Protein AF-A0AA97AFX4-F1 (afdb_monomer)

Solvent-accessible surface area (backbone atoms only — not comparable to full-atom values): 20273 Å² total; per-residue (Å²): 139,83,85,79,78,79,78,77,83,75,78,75,74,80,76,84,74,65,50,74,69,54,44,52,46,51,51,56,6,58,73,32,80,86,23,35,48,63,89,83,61,55,66,72,57,51,53,51,36,43,74,73,44,21,34,46,55,19,33,84,91,66,46,60,29,73,62,42,42,76,73,68,54,84,70,68,67,48,45,23,58,30,74,60,26,43,55,57,76,44,53,72,69,48,43,54,46,62,74,56,38,48,96,71,34,35,46,60,92,82,59,54,64,74,50,50,55,54,34,39,76,70,51,28,28,45,34,27,36,84,47,43,44,84,30,100,86,30,56,43,30,58,30,57,56,28,23,52,58,74,70,44,81,72,69,59,74,55,30,38,37,62,50,29,42,58,38,21,47,77,68,77,41,72,54,47,78,45,83,53,101,53,26,27,27,33,39,32,73,59,91,62,37,38,36,42,34,34,24,64,43,93,68,86,84,28,18,24,16,48,28,35,26,68,68,50,90,59,41,44,37,35,42,36,31,54,73,89,45,78,45,81,47,72,31,56,85,54,98,41,55,68,55,17,23,44,50,33,28,52,55,51,49,49,34,75,77,51,65,75,73,22,36,41,55,45,30,53,52,28,18,50,77,57,73,42,72,69,41,87,45,100,44,32,34,38,27,48,54,53,89,84,62,53,80,90,52,31,65,72,33,61,20,34,42,37,30,38,72,42,90,44,34,83,42,52,36,88,71,36,46,21,49,34,33,26,40,18,40,50,87,66,48,76,76,43,79,83,43,76,48,60,42,97,86,50,90,39,58,39,64,61,45,20,44,50,52,23,47,55,52,43,51,52,32,55,62,72,77,108

pLDDT: mean 92.01, std 10.35, range [37.09, 98.5]

Foldseek 3Di:
DDDDDPDPPDPDPDQDADDPLLLVQQLVLLPDPQSFGDPPPDPVSVVVCVVSPQKFKAAPVGHGVVVVVVVPDPHDITIGGDLSNLCSNDDPLLVVQLVQQDPLQFTDPPRDPVSQVSCVVSVQWFFAALQQDGDPPHTIGGAQSVCSSVVHDHDQQAQLLVLLQVLLVVLVFHWDWDADPQYIWIWGDDDQKIKTKWADADDDSRTYSGHGFSNGDAAIWMWMGRNQDIDIDGFDDDPTSNVSSNRVSVVVSVCVVPPADFLLNLLCVLLVVLVWDWADDPAWIKGALDPPPDNVCRLQAWIKTKHFPPRHRGHHQQVGAAIWIFTAGSVRHGPDTQDTGGDPPDGGRSNVRSNVVSVSSSVSSVVVVD

Secondary structure (DSSP, 8-state):
------------PPPPPPPHHHHHHHHHHHHSGGGBPPTT--HHHHHHHHHTTSEEEEETTS-BHHHHHHTT--S-EEEEE-HHHHHTT--HHHHHHHHT--TTSBPPTTS-HHHHHHHHHTTSEEEE-TTSSB-TTSEEEE-HHHHHHHTPPP---SBHHHHHHHHHGGGT--EEEEEETTEEEEEEEETTEEEEEE-B-SSTT-B-SSSBGGG--S--EEEEEETTEEEEEEPP--SSHHHHHHHHHHHHHHHHHSPPPPHHHHHHHHHHHTT--EEEETTEEEEESSTT--GGGTTSSSEEEEEESSS-SSS-TTT---EEEEEE-TT--EEEEEEE---SSSPP-HHHHHHHHHHHHHHHHHHH--

Mean predicted aligned error: 8.47 Å

Nearest PDB structures (foldseek):
  4nwy-assembly1_A  TM=6.007E-01  e=1.881E+00  Homo sapiens
  7cbb-assembly2_B  TM=1.750E-01  e=1.781E+00  Staphylococcus aureus
  5h4e-assembly1_A  TM=2.071E-01  e=8.685E+00  Clostridium beijerinckii NCIMB 8052
  3sbp-assembly2_D  TM=1.514E-01  e=5.609E+00  Stutzerimonas stutzeri

Sequence (370 aa):
MTTATAARRVTVKAGKEPTAYQRKKMLEALSAPHYRLPGDTNGRSLDVMRAERWIAAHTADGRPAGLAIAAGYQGFTHFRLTKRGRMALLTDAKRAALDAVDTRGSLASSVPWPTLTALVNDGFVQLLNDHGRPDPNGTAYITNLGRRLMSLPEVDETPAANILIAELAKWDVTAEIEDSEHGDQVVYRAGPVEAVFYRPFGKKWQHSATHPAWMHDSSWCLTVYVGADELQMWGPEGDGARTDSAATAVTFAEWLTKPAETAGTLLLAALAEAGVHAVRDLLSYAVALTPGTPNDEVMDGLNIKIADSAPDVDHAPDEHSGWHAWLCDSDGTPVEEFYDGTADGAPVDCATDSAAAARAIADRIAASAA

Radius of gyration: 31.71 Å; Cα contacts (8 Å, |Δi|>4): 654; chains: 1; bounding box: 96×43×87 Å

Structure (mmCIF, N/CA/C/O backbone):
data_AF-A0AA97AFX4-F1
#
_entry.id   AF-A0AA97AFX4-F1
#
loop_
_atom_site.group_PDB
_atom_site.id
_atom_site.type_symbol
_atom_site.label_atom_id
_atom_site.label_alt_id
_atom_site.label_comp_id
_atom_site.label_asym_id
_atom_site.label_entity_id
_atom_site.label_seq_id
_atom_site.pdbx_PDB_ins_code
_atom_site.Cartn_x
_atom_site.Cartn_y
_atom_site.Cartn_z
_atom_site.occupancy
_atom_site.B_iso_or_equiv
_atom_site.auth_seq_id
_atom_site.auth_comp_id
_atom_site.auth_asym_id
_atom_site.auth_atom_id
_atom_site.pdbx_PDB_model_num
ATOM 1 N N . MET A 1 1 ? 66.103 13.082 -8.633 1.00 40.22 1 MET A N 1
ATOM 2 C CA . MET A 1 1 ? 65.475 13.335 -9.947 1.00 40.22 1 MET A CA 1
ATOM 3 C C . MET A 1 1 ? 64.175 12.555 -9.985 1.00 40.22 1 MET A C 1
ATOM 5 O O . MET A 1 1 ? 64.216 11.341 -10.112 1.00 40.22 1 MET A O 1
ATOM 9 N N . THR A 1 2 ? 63.048 13.228 -9.763 1.00 37.09 2 THR A N 1
ATOM 10 C CA . THR A 1 2 ? 61.727 12.595 -9.652 1.00 37.09 2 THR A CA 1
ATOM 11 C C . THR A 1 2 ? 60.966 12.881 -10.937 1.00 37.09 2 THR A C 1
ATOM 13 O O . THR A 1 2 ? 60.599 14.023 -11.206 1.00 37.09 2 THR A O 1
ATOM 16 N N . THR A 1 3 ? 60.798 11.865 -11.775 1.00 43.22 3 THR A N 1
ATOM 17 C CA . THR A 1 3 ? 60.125 11.968 -13.071 1.00 43.22 3 THR A CA 1
ATOM 18 C C . THR A 1 3 ? 58.615 12.015 -12.840 1.00 43.22 3 THR A C 1
ATOM 20 O O . THR A 1 3 ? 57.976 10.993 -12.597 1.00 43.22 3 THR A O 1
ATOM 23 N N . ALA A 1 4 ? 58.035 13.216 -12.869 1.00 37.12 4 ALA A N 1
ATOM 24 C CA . ALA A 1 4 ? 56.590 13.399 -12.814 1.00 37.12 4 ALA A CA 1
ATOM 25 C C . ALA A 1 4 ? 55.955 12.835 -14.096 1.00 37.12 4 ALA A C 1
ATOM 27 O O . ALA A 1 4 ? 56.151 13.364 -15.190 1.00 37.12 4 ALA A O 1
ATOM 28 N N . THR A 1 5 ? 55.205 11.741 -13.965 1.00 43.38 5 THR A N 1
ATOM 29 C CA . THR A 1 5 ? 54.412 11.181 -15.065 1.00 43.38 5 THR A CA 1
ATOM 30 C C . THR A 1 5 ? 53.191 12.071 -15.263 1.00 43.38 5 THR A C 1
ATOM 32 O O . THR A 1 5 ? 52.266 12.061 -14.454 1.00 43.38 5 THR A O 1
ATOM 35 N N . ALA A 1 6 ? 53.202 12.878 -16.324 1.00 44.19 6 ALA A N 1
ATOM 36 C CA . ALA A 1 6 ? 52.063 13.701 -16.704 1.00 44.19 6 ALA A CA 1
ATOM 37 C C . ALA A 1 6 ? 50.868 12.794 -17.042 1.00 44.19 6 ALA A C 1
ATOM 39 O O . ALA A 1 6 ? 50.885 12.065 -18.036 1.00 44.19 6 ALA A O 1
ATOM 40 N N . ALA A 1 7 ? 49.829 12.827 -16.205 1.00 45.69 7 ALA A N 1
ATOM 41 C CA . ALA A 1 7 ? 48.587 12.115 -16.460 1.00 45.69 7 ALA A CA 1
ATOM 42 C C . ALA A 1 7 ? 47.966 12.641 -17.763 1.00 45.69 7 ALA A C 1
ATOM 44 O O . ALA A 1 7 ? 47.543 13.795 -17.861 1.00 45.69 7 ALA A O 1
ATOM 45 N N . ARG A 1 8 ? 47.935 11.787 -18.790 1.00 52.12 8 ARG A N 1
ATOM 46 C CA . ARG A 1 8 ? 47.314 12.086 -20.081 1.00 52.12 8 ARG A CA 1
ATOM 47 C C . ARG A 1 8 ? 45.821 12.309 -19.854 1.00 52.12 8 ARG A C 1
ATOM 49 O O . ARG A 1 8 ? 45.077 11.363 -19.613 1.00 52.12 8 ARG A O 1
ATOM 56 N N . ARG A 1 9 ? 45.388 13.568 -19.938 1.00 47.06 9 ARG A N 1
ATOM 57 C CA . ARG A 1 9 ? 43.978 13.963 -19.884 1.00 47.06 9 ARG A CA 1
ATOM 58 C C . ARG A 1 9 ? 43.266 13.337 -21.086 1.00 47.06 9 ARG A C 1
ATOM 60 O O . ARG A 1 9 ? 43.390 13.817 -22.210 1.00 47.06 9 ARG A O 1
ATOM 67 N N . VAL A 1 10 ? 42.588 12.211 -20.873 1.00 52.69 10 VAL A N 1
ATOM 68 C CA . VAL A 1 10 ? 41.735 11.595 -21.892 1.00 52.69 10 VAL A CA 1
ATOM 69 C C . VAL A 1 10 ? 40.468 12.432 -21.964 1.00 52.69 10 VAL A C 1
ATOM 71 O O . VAL A 1 10 ? 39.615 12.361 -21.083 1.00 52.69 10 VAL A O 1
ATOM 74 N N . THR A 1 11 ? 40.354 13.259 -22.998 1.00 46.09 11 THR A N 1
ATOM 75 C CA . THR A 1 11 ? 39.107 13.956 -23.304 1.00 46.09 11 THR A CA 1
ATOM 76 C C . THR A 1 11 ? 38.086 12.907 -23.735 1.00 46.09 11 THR A C 1
ATOM 78 O O . THR A 1 11 ? 38.125 12.411 -24.862 1.00 46.09 11 THR A O 1
ATOM 81 N N . VAL A 1 12 ? 37.208 12.502 -22.818 1.00 51.78 12 VAL A N 1
ATOM 82 C CA . VAL A 1 12 ? 36.101 11.598 -23.133 1.00 51.78 12 VAL A CA 1
ATOM 83 C C . VAL A 1 12 ? 35.193 12.333 -24.114 1.00 51.78 12 VAL A C 1
ATOM 85 O O . VAL A 1 12 ? 34.608 13.360 -23.779 1.00 51.78 12 VAL A O 1
ATOM 88 N N . LYS A 1 13 ? 35.115 11.839 -25.353 1.00 64.06 13 LYS A N 1
ATOM 89 C CA . LYS A 1 13 ? 34.187 12.361 -26.360 1.00 64.06 13 LYS A CA 1
ATOM 90 C C . LYS A 1 13 ? 32.775 12.298 -25.777 1.00 64.06 13 LYS A C 1
ATOM 92 O O . LYS A 1 13 ? 32.357 11.219 -25.354 1.00 64.06 13 LYS A O 1
ATOM 97 N N . ALA A 1 14 ? 32.073 13.432 -25.761 1.00 66.38 14 ALA A N 1
ATOM 98 C CA . ALA A 1 14 ? 30.672 13.482 -25.359 1.00 66.38 14 ALA A CA 1
ATOM 99 C C . ALA A 1 14 ? 29.902 12.394 -26.124 1.00 66.38 14 ALA A C 1
ATOM 101 O O . ALA A 1 14 ? 30.032 12.277 -27.349 1.00 66.38 14 ALA A O 1
ATOM 102 N N . GLY A 1 15 ? 29.198 11.531 -25.388 1.00 75.00 15 GLY A N 1
ATOM 103 C CA . GLY A 1 15 ? 28.389 10.480 -25.996 1.00 75.00 15 GLY A CA 1
ATOM 104 C C . GLY A 1 15 ? 27.348 11.108 -26.918 1.00 75.00 15 GLY A C 1
ATOM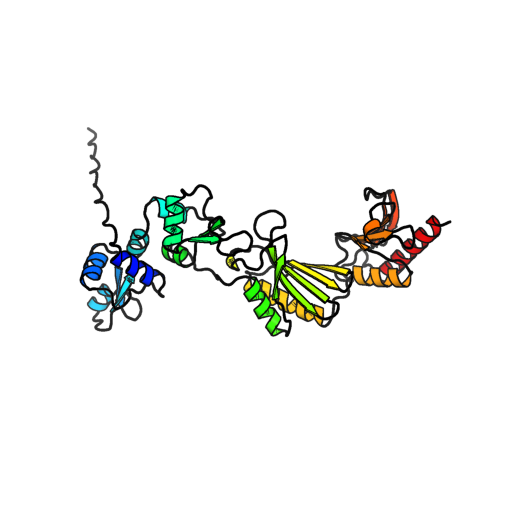 105 O O . GLY A 1 15 ? 26.846 12.189 -26.625 1.00 75.00 15 GLY A O 1
ATOM 106 N N . LYS A 1 16 ? 27.035 10.458 -28.042 1.00 89.00 16 LYS A N 1
ATOM 107 C CA . LYS A 1 16 ? 25.896 10.901 -28.853 1.00 89.00 16 LYS A CA 1
ATOM 108 C C . LYS A 1 16 ? 24.611 10.739 -28.049 1.00 89.00 16 LYS A C 1
ATOM 110 O O . LYS A 1 16 ? 24.496 9.803 -27.264 1.00 89.00 16 LYS A O 1
ATOM 115 N N . GLU A 1 17 ? 23.645 11.611 -28.279 1.00 92.94 17 GLU A N 1
ATOM 116 C CA . GLU A 1 17 ? 22.299 11.438 -27.742 1.00 92.94 17 GLU A CA 1
ATOM 117 C C . GLU A 1 17 ? 21.438 10.642 -28.735 1.00 92.94 17 GLU A C 1
ATOM 119 O O . GLU A 1 17 ? 21.603 10.799 -29.953 1.00 92.94 17 GLU A O 1
ATOM 124 N N . PRO A 1 18 ? 20.534 9.764 -28.262 1.00 96.69 18 PRO A N 1
ATOM 125 C CA . PRO A 1 18 ? 19.574 9.107 -29.136 1.00 96.69 18 PRO A CA 1
ATOM 126 C C . PRO A 1 18 ? 18.664 10.132 -29.821 1.00 96.69 18 PRO A C 1
ATOM 128 O O . PRO A 1 18 ? 18.096 11.009 -29.177 1.00 96.69 18 PRO A O 1
ATOM 131 N N . THR A 1 19 ? 18.460 9.981 -31.129 1.00 96.81 19 THR A N 1
ATOM 132 C CA . THR A 1 19 ? 17.412 10.725 -31.851 1.00 96.81 19 THR A CA 1
ATOM 133 C C . THR A 1 19 ? 16.023 10.384 -31.298 1.00 96.81 19 THR A C 1
ATOM 135 O O . THR A 1 19 ? 15.841 9.325 -30.698 1.00 96.81 19 THR A O 1
ATOM 138 N N . ALA A 1 20 ? 15.007 11.217 -31.557 1.00 96.38 20 ALA A N 1
ATOM 139 C CA . ALA A 1 20 ? 13.639 10.972 -31.080 1.00 96.38 20 ALA A CA 1
ATOM 140 C C . ALA A 1 20 ? 13.101 9.575 -31.462 1.00 96.38 20 ALA A C 1
ATOM 142 O O . ALA A 1 20 ? 12.522 8.878 -30.630 1.00 96.38 20 ALA A O 1
ATOM 143 N N . TYR A 1 21 ? 13.363 9.120 -32.694 1.00 97.50 21 TYR A N 1
ATOM 144 C CA . TYR A 1 21 ? 12.983 7.778 -33.144 1.00 97.50 21 TYR A CA 1
ATOM 145 C C . TYR A 1 21 ? 13.718 6.668 -32.372 1.00 97.50 21 TYR A C 1
ATOM 147 O O . TYR A 1 21 ? 13.094 5.709 -31.919 1.00 97.50 21 TYR A O 1
ATOM 155 N N . GLN A 1 22 ? 15.036 6.799 -32.184 1.00 98.12 22 GLN A N 1
ATOM 156 C CA . GLN A 1 22 ? 15.825 5.828 -31.415 1.00 98.12 22 GLN A CA 1
ATOM 157 C C . GLN A 1 22 ? 15.381 5.789 -29.953 1.00 98.12 22 GLN A C 1
ATOM 159 O O . GLN A 1 22 ? 15.191 4.703 -29.414 1.00 98.12 22 GLN A O 1
ATOM 164 N N . ARG A 1 23 ? 15.148 6.957 -29.339 1.00 97.81 23 ARG A N 1
ATOM 165 C CA . ARG A 1 23 ? 14.610 7.081 -27.980 1.00 97.81 23 ARG A CA 1
ATOM 166 C C . ARG A 1 23 ? 13.285 6.334 -27.851 1.00 97.81 23 ARG A C 1
ATOM 168 O O . ARG A 1 23 ? 13.165 5.496 -26.965 1.00 97.81 23 ARG A O 1
ATOM 175 N N . LYS A 1 24 ? 12.338 6.568 -28.767 1.00 97.62 24 LYS A N 1
ATOM 176 C CA . LYS A 1 24 ? 11.052 5.854 -28.804 1.00 97.62 24 LYS A CA 1
ATOM 177 C C . LYS A 1 24 ? 11.251 4.334 -28.834 1.00 97.62 24 LYS A C 1
ATOM 179 O O . LYS A 1 24 ? 10.701 3.632 -27.994 1.00 97.62 24 LYS A O 1
ATOM 184 N N . LYS A 1 25 ? 12.097 3.820 -29.734 1.00 98.31 25 LYS A N 1
ATOM 185 C CA . LYS A 1 25 ? 12.371 2.373 -29.837 1.00 98.31 25 LYS A CA 1
ATOM 186 C C . LYS A 1 25 ? 13.092 1.794 -28.618 1.00 98.31 25 LYS A C 1
ATOM 188 O O . LYS A 1 25 ? 12.881 0.635 -28.275 1.00 98.31 25 LYS A O 1
ATOM 193 N N . MET A 1 26 ? 13.919 2.586 -27.941 1.00 98.31 26 MET A N 1
ATOM 194 C CA . MET A 1 26 ? 14.567 2.192 -26.688 1.00 98.31 26 MET A CA 1
ATOM 195 C C . MET A 1 26 ? 13.580 2.146 -25.515 1.00 98.31 26 MET A C 1
ATOM 197 O O . MET A 1 26 ? 13.706 1.250 -24.686 1.00 98.31 26 MET A O 1
ATOM 201 N N . LEU A 1 27 ? 12.600 3.055 -25.460 1.00 97.88 27 LEU A N 1
ATOM 202 C CA . LEU A 1 27 ? 11.504 3.012 -24.485 1.00 97.88 27 LEU A CA 1
ATOM 203 C C . LEU A 1 27 ? 10.588 1.805 -24.734 1.00 97.88 27 LEU A C 1
ATOM 205 O O . LEU A 1 27 ? 10.328 1.050 -23.805 1.00 97.88 27 LEU A O 1
ATOM 209 N N . GLU A 1 28 ? 10.201 1.546 -25.991 1.00 97.62 28 GLU A N 1
ATOM 210 C CA . GLU A 1 28 ? 9.457 0.330 -26.373 1.00 97.62 28 GLU A CA 1
ATOM 211 C C . GLU A 1 28 ? 10.211 -0.941 -25.945 1.00 97.62 28 GLU A C 1
ATOM 213 O O . GLU A 1 28 ? 9.621 -1.862 -25.383 1.00 97.62 28 GLU A O 1
ATOM 218 N N . ALA A 1 29 ? 11.534 -0.974 -26.149 1.00 97.94 29 ALA A N 1
ATOM 219 C CA . ALA A 1 29 ? 12.364 -2.083 -25.696 1.00 97.94 29 ALA A CA 1
ATOM 220 C C . ALA A 1 29 ? 12.399 -2.204 -24.168 1.00 97.94 29 ALA A C 1
ATOM 222 O O . ALA A 1 29 ? 12.369 -3.316 -23.657 1.00 97.94 29 ALA A O 1
ATOM 223 N N . LEU A 1 30 ? 12.464 -1.089 -23.435 1.00 97.38 30 LEU A N 1
ATOM 224 C CA . LEU A 1 30 ? 12.498 -1.075 -21.970 1.00 97.38 30 LEU A CA 1
ATOM 225 C C . LEU A 1 30 ? 11.202 -1.627 -21.348 1.00 97.38 30 LEU A C 1
ATOM 227 O O . LEU A 1 30 ? 11.256 -2.329 -20.337 1.00 97.38 30 LEU A O 1
ATOM 231 N N . SER A 1 31 ? 10.057 -1.364 -21.979 1.00 96.56 31 SER A N 1
ATOM 232 C CA . SER A 1 31 ? 8.757 -1.912 -21.576 1.00 96.56 31 SER A CA 1
ATOM 233 C C . SER A 1 31 ? 8.590 -3.397 -21.924 1.00 96.56 31 SER A C 1
ATOM 235 O O . SER A 1 31 ? 7.760 -4.079 -21.322 1.00 96.56 31 SER A O 1
ATOM 237 N N . ALA A 1 32 ? 9.379 -3.928 -22.861 1.00 96.00 32 ALA A N 1
ATOM 238 C CA . ALA A 1 32 ? 9.297 -5.321 -23.285 1.00 96.00 32 ALA A CA 1
ATOM 239 C C . ALA A 1 32 ? 10.079 -6.275 -22.355 1.00 96.00 32 ALA A C 1
ATOM 241 O O . ALA A 1 32 ? 11.156 -5.923 -21.854 1.00 96.00 32 ALA A O 1
ATOM 242 N N . PRO A 1 33 ? 9.621 -7.534 -22.195 1.00 93.19 33 PRO A N 1
ATOM 243 C CA . PRO A 1 33 ? 10.392 -8.564 -21.508 1.00 93.19 33 PRO A CA 1
ATOM 244 C C . PRO A 1 33 ? 11.811 -8.694 -22.078 1.00 93.19 33 PRO A C 1
ATOM 246 O O . PRO A 1 33 ? 12.028 -8.694 -23.295 1.00 93.19 33 PRO A O 1
ATOM 249 N N . HIS A 1 34 ? 12.796 -8.815 -21.187 1.00 93.44 34 HIS A N 1
ATOM 250 C CA . HIS A 1 34 ? 14.220 -8.942 -21.527 1.00 93.44 34 HIS A CA 1
ATOM 251 C C . HIS A 1 34 ? 14.789 -7.809 -22.395 1.00 93.44 34 HIS A C 1
ATOM 253 O O . HIS A 1 34 ? 15.784 -8.014 -23.101 1.00 93.44 34 HIS A O 1
ATOM 259 N N . TYR A 1 35 ? 14.185 -6.623 -22.353 1.00 96.94 35 TYR A N 1
ATOM 260 C CA . TYR A 1 35 ? 14.664 -5.437 -23.055 1.00 96.94 35 TYR A CA 1
ATOM 261 C C . TYR A 1 35 ? 14.732 -5.583 -24.583 1.00 96.94 35 TYR A C 1
ATOM 263 O O . TYR A 1 35 ? 15.628 -5.020 -25.226 1.00 96.94 35 TYR A O 1
ATOM 271 N N . ARG A 1 36 ? 13.870 -6.419 -25.172 1.00 97.12 36 ARG A N 1
ATOM 272 C CA . ARG A 1 36 ? 13.928 -6.767 -26.597 1.00 97.12 36 ARG A CA 1
ATOM 273 C C . ARG A 1 36 ? 13.474 -5.595 -27.466 1.00 97.12 36 ARG A C 1
ATOM 275 O O . ARG A 1 36 ? 12.390 -5.063 -27.271 1.00 97.12 36 ARG A O 1
ATOM 282 N N . LEU A 1 37 ? 14.276 -5.245 -28.472 1.00 97.69 37 LEU A N 1
ATOM 283 C CA . LEU A 1 37 ? 13.882 -4.234 -29.450 1.00 97.69 37 LEU A CA 1
ATOM 284 C C . LEU A 1 37 ? 12.756 -4.741 -30.371 1.00 97.69 37 LEU A C 1
ATOM 286 O O . LEU A 1 37 ? 12.806 -5.896 -30.812 1.00 97.69 37 LEU A O 1
ATOM 290 N N . PRO A 1 38 ? 11.803 -3.866 -30.734 1.00 97.12 38 PRO A N 1
ATOM 291 C CA . PRO A 1 38 ? 10.802 -4.128 -31.762 1.00 97.12 38 PRO A CA 1
ATOM 292 C C . PRO A 1 38 ? 11.422 -4.520 -33.111 1.00 97.12 38 PRO A C 1
ATOM 294 O O . PRO A 1 38 ? 12.416 -3.930 -33.550 1.00 97.12 38 PRO A O 1
ATOM 297 N N . GLY A 1 39 ? 10.819 -5.504 -33.786 1.00 95.31 39 GLY A N 1
ATOM 298 C CA . GLY A 1 39 ? 11.309 -6.031 -35.067 1.00 95.31 39 GLY A CA 1
ATOM 299 C C . GLY A 1 39 ? 11.201 -5.053 -36.245 1.00 95.31 39 GLY A C 1
ATOM 300 O O . GLY A 1 39 ? 11.893 -5.228 -37.240 1.00 95.31 39 GLY A O 1
ATOM 301 N N . ASP A 1 40 ? 10.389 -4.003 -36.117 1.00 96.75 40 ASP A N 1
ATOM 302 C CA . ASP A 1 40 ? 10.201 -2.933 -37.105 1.00 96.75 40 ASP A CA 1
ATOM 303 C C . ASP A 1 40 ? 11.252 -1.807 -36.988 1.00 96.75 40 ASP A C 1
ATOM 305 O O . ASP A 1 40 ? 11.166 -0.783 -37.670 1.00 96.75 40 ASP A O 1
ATOM 309 N N . THR A 1 41 ? 12.264 -1.960 -36.125 1.00 97.50 41 THR A N 1
ATOM 310 C CA . THR A 1 41 ? 13.312 -0.945 -35.968 1.00 97.50 41 THR A CA 1
ATOM 311 C C . THR A 1 41 ? 14.157 -0.840 -37.241 1.00 97.50 41 THR A C 1
ATOM 313 O O . THR A 1 41 ? 14.859 -1.780 -37.604 1.00 97.50 41 THR A O 1
ATOM 316 N N . ASN A 1 42 ? 14.142 0.325 -37.905 1.00 96.88 42 ASN A N 1
ATOM 317 C CA . ASN A 1 42 ? 14.909 0.522 -39.138 1.00 96.88 42 ASN A CA 1
ATOM 318 C C . ASN A 1 42 ? 16.416 0.202 -38.986 1.00 96.88 42 ASN A C 1
ATOM 320 O O . ASN A 1 42 ? 17.050 0.528 -37.976 1.00 96.88 42 ASN A O 1
ATOM 324 N N . GLY A 1 43 ? 16.998 -0.405 -40.027 1.00 97.38 43 GLY A N 1
ATOM 325 C CA . GLY A 1 43 ? 18.385 -0.892 -40.013 1.00 97.38 43 GLY A CA 1
ATOM 326 C C . GLY A 1 43 ? 19.421 0.195 -39.717 1.00 97.38 43 GLY A C 1
ATOM 327 O O . GLY A 1 43 ? 20.332 -0.020 -38.925 1.00 97.38 43 GLY A O 1
ATOM 328 N N . ARG A 1 44 ? 19.226 1.412 -40.245 1.00 97.19 44 ARG A N 1
ATOM 329 C CA . ARG A 1 44 ? 20.138 2.543 -40.001 1.00 97.19 44 ARG A CA 1
ATOM 330 C C . ARG A 1 44 ? 20.209 2.929 -38.522 1.00 97.19 44 ARG A C 1
ATOM 332 O O . ARG A 1 44 ? 21.279 3.256 -38.016 1.00 97.19 44 ARG A O 1
ATOM 339 N N . SER A 1 45 ? 19.077 2.896 -37.822 1.00 97.94 45 SER A N 1
ATOM 340 C CA . SER A 1 45 ? 19.034 3.156 -36.383 1.00 97.94 45 SER A CA 1
ATOM 341 C C . SER A 1 45 ? 19.696 2.026 -35.612 1.00 97.94 45 SER A C 1
ATOM 343 O O . SER A 1 45 ? 20.468 2.322 -34.705 1.00 97.94 45 SER A O 1
ATOM 345 N N . LEU A 1 46 ? 19.468 0.765 -36.000 1.00 97.94 46 LEU A N 1
ATOM 346 C CA . LEU A 1 46 ? 20.139 -0.388 -35.391 1.00 97.94 46 LEU A CA 1
ATOM 347 C C . LEU A 1 46 ? 21.663 -0.284 -35.511 1.00 97.94 46 LEU A C 1
ATOM 349 O O . LEU A 1 46 ? 22.358 -0.486 -34.516 1.00 97.94 46 LEU A O 1
ATOM 353 N N . ASP A 1 47 ? 22.184 0.102 -36.677 1.00 97.25 47 ASP A N 1
ATOM 354 C CA . ASP A 1 47 ? 23.623 0.288 -36.887 1.00 97.25 47 ASP A CA 1
ATOM 355 C C . ASP A 1 47 ? 24.205 1.351 -35.948 1.00 97.25 47 ASP A C 1
ATOM 357 O O . ASP A 1 47 ? 25.222 1.111 -35.291 1.00 97.25 47 ASP A O 1
ATOM 361 N N . VAL A 1 48 ? 23.535 2.503 -35.821 1.00 97.12 48 VAL A N 1
ATOM 362 C CA . VAL A 1 48 ? 23.951 3.576 -34.902 1.00 97.12 48 VAL A CA 1
ATOM 363 C C . VAL A 1 48 ? 23.878 3.111 -33.447 1.00 97.12 48 VAL A C 1
ATOM 365 O O . VAL A 1 48 ? 24.846 3.256 -32.706 1.00 97.12 48 VAL A O 1
ATOM 368 N N . MET A 1 49 ? 22.763 2.509 -33.034 1.00 98.19 49 MET A N 1
ATOM 369 C CA . MET A 1 49 ? 22.564 2.039 -31.661 1.00 98.19 49 MET A CA 1
ATOM 370 C C . MET A 1 49 ? 23.575 0.947 -31.286 1.00 98.19 49 MET A C 1
ATOM 372 O O . MET A 1 49 ? 24.047 0.906 -30.149 1.00 98.19 49 MET A O 1
ATOM 376 N N . ARG A 1 50 ? 23.952 0.078 -32.233 1.00 97.62 50 ARG A N 1
ATOM 377 C CA . ARG A 1 50 ? 25.000 -0.934 -32.046 1.00 97.62 50 ARG A CA 1
ATOM 378 C C . ARG A 1 50 ? 26.380 -0.289 -31.944 1.00 97.62 50 ARG A C 1
ATOM 380 O O . ARG A 1 50 ? 27.146 -0.654 -31.054 1.00 97.62 50 ARG A O 1
ATOM 387 N N . ALA A 1 51 ? 26.692 0.677 -32.809 1.00 96.38 51 ALA A N 1
ATOM 388 C CA . ALA A 1 51 ? 27.964 1.402 -32.786 1.00 96.38 51 ALA A CA 1
ATOM 389 C C . ALA A 1 51 ? 28.175 2.157 -31.461 1.00 96.38 51 ALA A C 1
ATOM 391 O O . ALA A 1 51 ? 29.259 2.103 -30.884 1.00 96.38 51 ALA A O 1
ATOM 392 N N . GLU A 1 52 ? 27.120 2.777 -30.927 1.00 96.88 52 GLU A N 1
ATOM 393 C CA . GLU A 1 52 ? 27.136 3.459 -29.623 1.00 96.88 52 GLU A CA 1
ATOM 394 C C . GLU A 1 52 ? 27.012 2.490 -28.426 1.00 96.88 52 GLU A C 1
ATOM 396 O O . GLU A 1 52 ? 27.055 2.906 -27.261 1.00 96.88 52 GLU A O 1
ATOM 401 N N . ARG A 1 53 ? 26.906 1.180 -28.704 1.00 97.06 53 ARG A N 1
ATOM 402 C CA . ARG A 1 53 ? 26.737 0.083 -27.736 1.00 97.06 53 ARG A CA 1
ATOM 403 C C . ARG A 1 53 ? 25.489 0.221 -26.863 1.00 97.06 53 ARG A C 1
ATOM 405 O O . ARG A 1 53 ? 25.464 -0.270 -25.733 1.00 97.06 53 ARG A O 1
ATOM 412 N N . TRP A 1 54 ? 24.449 0.880 -27.363 1.00 98.19 54 TRP A N 1
ATOM 413 C CA . TRP A 1 54 ? 23.150 0.958 -26.694 1.00 98.19 54 TRP A CA 1
ATOM 414 C C . TRP A 1 54 ? 22.375 -0.350 -26.790 1.00 98.19 54 TRP A C 1
ATOM 416 O O . TRP A 1 54 ? 21.588 -0.657 -25.901 1.00 98.19 54 TRP A O 1
ATOM 426 N N . ILE A 1 55 ? 22.638 -1.146 -27.826 1.00 98.44 55 ILE A N 1
ATOM 427 C CA . ILE A 1 55 ? 22.042 -2.469 -28.015 1.00 98.44 55 ILE A CA 1
ATOM 428 C C . ILE A 1 55 ? 23.106 -3.532 -28.266 1.00 98.44 55 ILE A C 1
ATOM 430 O O . ILE A 1 55 ? 24.204 -3.233 -28.739 1.00 98.44 55 ILE A O 1
ATOM 434 N N . ALA A 1 56 ? 22.757 -4.781 -27.972 1.00 98.19 56 ALA A N 1
ATOM 435 C CA . ALA A 1 56 ? 23.566 -5.953 -28.278 1.00 98.19 56 ALA A CA 1
ATOM 436 C C . ALA A 1 56 ? 22.695 -7.078 -28.851 1.00 98.19 56 ALA A C 1
ATOM 438 O O . ALA A 1 56 ? 21.560 -7.289 -28.412 1.00 98.19 56 ALA A O 1
ATOM 439 N N . ALA A 1 57 ? 23.231 -7.797 -29.837 1.00 98.06 57 ALA A N 1
ATOM 440 C CA . ALA A 1 57 ? 22.569 -8.954 -30.426 1.00 98.06 57 ALA A CA 1
ATOM 441 C C . ALA A 1 57 ? 22.632 -10.154 -29.469 1.00 98.06 57 ALA A C 1
ATOM 443 O O . ALA A 1 57 ? 23.684 -10.445 -28.897 1.00 98.06 57 ALA A O 1
ATOM 444 N N . HIS A 1 58 ? 21.508 -10.844 -29.322 1.00 98.06 58 HIS A N 1
ATOM 445 C CA . HIS A 1 58 ? 21.343 -12.044 -28.513 1.00 98.06 58 HIS A CA 1
ATOM 446 C C . HIS A 1 58 ? 20.666 -13.142 -29.334 1.00 98.06 58 HIS A C 1
ATOM 448 O O . HIS A 1 58 ? 19.893 -12.858 -30.247 1.00 98.06 58 HIS A O 1
ATOM 454 N N . THR A 1 59 ? 20.971 -14.391 -29.013 1.00 97.56 59 THR A N 1
ATOM 455 C CA . THR A 1 59 ? 20.310 -15.588 -29.548 1.00 97.56 59 THR A CA 1
ATOM 456 C C . THR A 1 59 ? 18.909 -15.764 -28.952 1.00 97.56 59 THR A C 1
ATOM 458 O O . THR A 1 59 ? 18.547 -15.079 -27.989 1.00 97.56 59 THR A O 1
ATOM 461 N N . ALA A 1 60 ? 18.117 -16.694 -29.496 1.00 94.62 60 ALA A N 1
ATOM 462 C CA . ALA A 1 60 ? 16.759 -16.977 -29.019 1.00 94.62 60 ALA A CA 1
ATOM 463 C C . ALA A 1 60 ? 16.715 -17.419 -27.540 1.00 94.62 60 ALA A C 1
ATOM 465 O O . ALA A 1 60 ? 15.816 -17.010 -26.811 1.00 94.62 60 ALA A O 1
ATOM 466 N N . ASP A 1 61 ? 17.728 -18.158 -27.078 1.00 93.00 61 ASP A N 1
ATOM 467 C CA . ASP A 1 61 ? 17.918 -18.573 -25.676 1.00 93.00 61 ASP A CA 1
ATOM 468 C C . ASP A 1 61 ? 18.555 -17.478 -24.793 1.00 93.00 61 ASP A C 1
ATOM 470 O O . ASP A 1 61 ? 18.803 -17.680 -23.607 1.00 93.00 61 ASP A O 1
ATOM 474 N N . GLY A 1 62 ? 18.807 -16.287 -25.346 1.00 93.88 62 GLY A N 1
ATOM 475 C CA . GLY A 1 62 ? 19.238 -15.115 -24.592 1.00 93.88 62 GLY A CA 1
ATOM 476 C C . GLY A 1 62 ? 20.740 -14.998 -24.340 1.00 93.88 62 GLY A C 1
ATOM 477 O O . GLY A 1 62 ? 21.132 -14.129 -23.561 1.00 93.88 62 GLY A O 1
ATOM 478 N N . ARG A 1 63 ? 21.583 -15.798 -25.002 1.00 95.06 63 ARG A N 1
ATOM 479 C CA . ARG A 1 63 ? 23.050 -15.674 -24.943 1.00 95.06 63 ARG A CA 1
ATOM 480 C C . ARG A 1 63 ? 23.550 -14.553 -25.868 1.00 95.06 63 ARG A C 1
ATOM 482 O O . ARG A 1 63 ? 22.902 -14.257 -26.873 1.00 95.06 63 ARG A O 1
ATOM 489 N N . PRO A 1 64 ? 24.703 -13.916 -25.588 1.00 96.69 64 PRO A N 1
ATOM 490 C CA . PRO A 1 64 ? 25.300 -12.952 -26.512 1.00 96.69 64 PRO A CA 1
ATOM 491 C C . PRO A 1 64 ? 25.598 -13.586 -27.879 1.00 96.69 64 PRO A C 1
ATOM 493 O O . PRO A 1 64 ? 26.352 -14.556 -27.974 1.00 96.69 64 PRO A O 1
ATOM 496 N N . ALA A 1 65 ? 25.045 -13.014 -28.953 1.00 96.44 65 ALA A N 1
ATOM 497 C CA . ALA A 1 65 ? 25.087 -13.629 -30.281 1.00 96.44 65 ALA A CA 1
ATOM 498 C C . ALA A 1 65 ? 26.510 -13.758 -30.842 1.00 96.44 65 ALA A C 1
ATOM 500 O O . ALA A 1 65 ? 26.807 -14.738 -31.511 1.00 96.44 65 ALA A O 1
ATOM 501 N N . GLY A 1 66 ? 27.411 -12.813 -30.545 1.00 93.50 66 GLY A N 1
ATOM 502 C CA . GLY A 1 66 ? 28.778 -12.836 -31.084 1.00 93.50 66 GLY A CA 1
ATOM 503 C C . GLY A 1 66 ? 29.560 -14.104 -30.718 1.00 93.50 66 GLY A C 1
ATOM 504 O O . GLY A 1 66 ? 30.189 -14.705 -31.584 1.00 93.50 66 GLY A O 1
ATOM 505 N N . LEU A 1 67 ? 29.469 -14.542 -29.458 1.00 91.75 67 LEU A N 1
ATOM 506 C CA . LEU A 1 67 ? 30.121 -15.773 -28.998 1.00 91.75 67 LEU A CA 1
ATOM 507 C C . LEU A 1 67 ? 29.403 -17.022 -29.516 1.00 91.75 67 LEU A C 1
ATOM 509 O O . LEU A 1 67 ? 30.055 -17.977 -29.925 1.00 91.75 67 LEU A O 1
ATOM 513 N N . ALA A 1 68 ? 28.069 -17.005 -29.540 1.00 94.56 68 ALA A N 1
ATOM 514 C CA . ALA A 1 68 ? 27.284 -18.130 -30.035 1.00 94.56 68 ALA A CA 1
ATOM 515 C C . ALA A 1 68 ? 27.538 -18.393 -31.529 1.00 94.56 68 ALA A C 1
ATOM 517 O O . ALA A 1 68 ? 27.729 -19.539 -31.925 1.00 94.56 68 ALA A O 1
ATOM 518 N N . ILE A 1 69 ? 27.593 -17.340 -32.350 1.00 95.44 69 ILE A N 1
ATOM 519 C CA . ILE A 1 69 ? 27.879 -17.437 -33.789 1.00 95.44 69 ILE A CA 1
ATOM 520 C C . ILE A 1 69 ? 29.298 -17.968 -34.017 1.00 95.44 69 ILE A C 1
ATOM 522 O O . ILE A 1 69 ? 29.487 -18.852 -34.848 1.00 95.44 69 ILE A O 1
ATOM 526 N N . ALA A 1 70 ? 30.285 -17.495 -33.246 1.00 95.12 70 ALA A N 1
ATOM 527 C CA . ALA A 1 70 ? 31.648 -18.029 -33.302 1.00 95.12 70 ALA A CA 1
ATOM 528 C C . ALA A 1 70 ? 31.715 -19.527 -32.937 1.00 95.12 70 ALA A C 1
ATOM 530 O O . ALA A 1 70 ? 32.566 -20.245 -33.453 1.00 95.12 70 ALA A O 1
ATOM 531 N N . ALA A 1 71 ? 30.789 -20.005 -32.100 1.00 95.19 71 ALA A N 1
ATOM 532 C CA . ALA A 1 71 ? 30.612 -21.414 -31.751 1.00 95.19 71 ALA A CA 1
ATOM 533 C C . ALA A 1 71 ? 29.683 -22.191 -32.713 1.00 95.19 71 ALA A C 1
ATOM 535 O O . ALA A 1 71 ? 29.298 -23.320 -32.414 1.00 95.19 71 ALA A O 1
ATOM 536 N N . GLY A 1 72 ? 29.306 -21.609 -33.856 1.00 96.38 72 GLY A N 1
ATOM 537 C CA . GLY A 1 72 ? 28.522 -22.278 -34.898 1.00 96.38 72 GLY A CA 1
ATOM 538 C C . GLY A 1 72 ? 27.003 -22.089 -34.818 1.00 96.38 72 GLY A C 1
ATOM 539 O O . GLY A 1 72 ? 26.285 -22.712 -35.597 1.00 96.38 72 GLY A O 1
ATOM 540 N N . TYR A 1 73 ? 26.480 -21.232 -33.936 1.00 96.25 73 TYR A N 1
ATOM 541 C CA . TYR A 1 73 ? 25.045 -20.923 -33.901 1.00 96.25 73 TYR A CA 1
ATOM 542 C C . TYR A 1 73 ? 24.593 -20.211 -35.189 1.00 96.25 73 TYR A C 1
ATOM 544 O O . TYR A 1 73 ? 25.072 -19.121 -35.497 1.00 96.25 73 TYR A O 1
ATOM 552 N N . GLN A 1 74 ? 23.633 -20.807 -35.904 1.00 96.12 74 GLN A N 1
ATOM 553 C CA . GLN A 1 74 ? 23.022 -20.270 -37.137 1.00 96.12 74 GLN A CA 1
ATOM 554 C C . GLN A 1 74 ? 21.543 -19.874 -36.955 1.00 96.12 74 GLN A C 1
ATOM 556 O O . GLN A 1 74 ? 20.836 -19.615 -37.925 1.00 96.12 74 GLN A O 1
ATOM 561 N N . GLY A 1 75 ? 21.040 -19.889 -35.716 1.00 96.06 75 GLY A N 1
ATOM 562 C CA . GLY A 1 75 ? 19.633 -19.621 -35.425 1.00 96.06 75 GLY A CA 1
ATOM 563 C C . GLY A 1 75 ? 19.272 -18.134 -35.431 1.00 96.06 75 GLY A C 1
ATOM 564 O O . GLY A 1 75 ? 20.101 -17.250 -35.646 1.00 96.06 75 GLY A O 1
ATOM 565 N N . PHE A 1 76 ? 18.007 -17.851 -35.124 1.00 96.31 76 PHE A N 1
ATOM 566 C CA . PHE A 1 76 ? 17.491 -16.487 -35.023 1.00 96.31 76 PHE A CA 1
ATOM 567 C C . PHE A 1 76 ? 18.217 -15.670 -33.937 1.00 96.31 76 PHE A C 1
ATOM 569 O O . PHE A 1 76 ? 18.538 -16.187 -32.859 1.00 96.31 76 PHE A O 1
ATOM 576 N N . THR A 1 77 ? 18.430 -14.380 -34.207 1.00 97.00 77 THR A N 1
ATOM 577 C CA . THR A 1 77 ? 18.971 -13.404 -33.250 1.00 97.00 77 THR A CA 1
ATOM 578 C C . THR A 1 77 ? 18.081 -12.171 -33.160 1.00 97.00 77 THR A C 1
ATOM 580 O O . THR A 1 77 ? 17.511 -11.744 -34.162 1.00 97.00 77 THR A O 1
ATOM 583 N N . HIS A 1 78 ? 18.038 -11.533 -31.994 1.00 97.44 78 HIS A N 1
ATOM 584 C CA . HIS A 1 78 ? 17.349 -10.260 -31.765 1.00 97.44 78 HIS A CA 1
ATOM 585 C C . HIS A 1 78 ? 18.231 -9.277 -30.995 1.00 97.44 78 HIS A C 1
ATOM 587 O O . HIS A 1 78 ? 19.197 -9.657 -30.336 1.00 97.44 78 HIS A O 1
ATOM 593 N N . PHE A 1 79 ? 17.890 -7.992 -31.046 1.00 98.44 79 PHE A N 1
ATOM 594 C CA . PHE A 1 79 ? 18.593 -6.962 -30.283 1.00 98.44 79 PHE A CA 1
ATOM 595 C C . PHE A 1 79 ? 17.948 -6.746 -28.913 1.00 98.44 79 PHE A C 1
ATOM 597 O O . PHE A 1 79 ? 16.724 -6.751 -28.786 1.00 98.44 79 PHE A O 1
ATOM 604 N N . ARG A 1 80 ? 18.782 -6.538 -27.891 1.00 98.19 80 ARG A N 1
ATOM 605 C CA . ARG A 1 80 ? 18.364 -6.138 -26.541 1.00 98.19 80 ARG A CA 1
ATOM 606 C C . ARG A 1 80 ? 19.059 -4.852 -26.117 1.00 98.19 80 ARG A C 1
ATOM 608 O O . ARG A 1 80 ? 20.214 -4.632 -26.494 1.00 98.19 80 ARG A O 1
ATOM 615 N N . LEU A 1 81 ? 18.381 -4.034 -25.317 1.00 98.00 81 LEU A N 1
ATOM 616 C CA . LEU A 1 81 ? 18.951 -2.827 -24.720 1.00 98.00 81 LEU A CA 1
ATOM 617 C C . LEU A 1 81 ? 20.039 -3.194 -23.697 1.00 98.00 81 LEU A C 1
ATOM 619 O O . LEU A 1 81 ? 19.840 -4.040 -22.826 1.00 98.00 81 LEU A O 1
ATOM 623 N N . THR A 1 82 ? 21.203 -2.553 -23.783 1.00 97.38 82 THR A N 1
ATOM 624 C CA . THR A 1 82 ? 22.295 -2.727 -22.812 1.00 97.38 82 THR A CA 1
ATOM 625 C C . THR A 1 82 ? 22.132 -1.766 -21.630 1.00 97.38 82 THR A C 1
ATOM 627 O O . THR A 1 82 ? 21.361 -0.807 -21.700 1.00 97.38 82 THR A O 1
ATOM 630 N N . LYS A 1 83 ? 22.929 -1.938 -20.561 1.00 96.31 83 LYS A N 1
ATOM 631 C CA . LYS A 1 83 ? 23.022 -0.938 -19.476 1.00 96.31 83 LYS A CA 1
ATOM 632 C C . LYS A 1 83 ? 23.379 0.453 -20.016 1.00 96.31 83 LYS A C 1
ATOM 634 O O . LYS A 1 83 ? 22.800 1.446 -19.593 1.00 96.31 83 LYS A O 1
ATOM 639 N N . ARG A 1 84 ? 24.296 0.530 -20.988 1.00 96.31 84 ARG A N 1
ATOM 640 C CA . ARG A 1 84 ? 24.673 1.798 -21.628 1.00 96.31 84 ARG A CA 1
ATOM 641 C C . ARG A 1 84 ? 23.515 2.394 -22.428 1.00 96.31 84 ARG A C 1
ATOM 643 O O . ARG A 1 84 ? 23.343 3.603 -22.395 1.00 96.31 84 ARG A O 1
ATOM 650 N N . GLY A 1 85 ? 22.726 1.564 -23.112 1.00 97.56 85 GLY A N 1
ATOM 651 C CA . GLY A 1 85 ? 21.517 2.005 -23.808 1.00 97.56 85 GLY A CA 1
ATOM 652 C C . GLY A 1 85 ? 20.479 2.578 -22.854 1.00 97.56 85 GLY A C 1
ATOM 653 O O . GLY A 1 85 ? 20.005 3.682 -23.082 1.00 97.56 85 GLY A O 1
ATOM 654 N N . ARG A 1 86 ? 20.205 1.896 -21.736 1.00 97.44 86 ARG A N 1
ATOM 655 C CA . ARG A 1 86 ? 19.335 2.430 -20.676 1.00 97.44 86 ARG A CA 1
ATOM 656 C C . ARG A 1 86 ? 19.829 3.791 -20.188 1.00 97.44 86 ARG A C 1
ATOM 658 O O . ARG A 1 86 ? 19.094 4.766 -20.219 1.00 97.44 86 ARG A O 1
ATOM 665 N N . MET A 1 87 ? 21.109 3.891 -19.842 1.00 96.56 87 MET A N 1
ATOM 666 C CA . MET A 1 87 ? 21.685 5.138 -19.331 1.00 96.56 87 MET A CA 1
ATOM 667 C C . MET A 1 87 ? 21.742 6.275 -20.359 1.00 96.56 87 MET A C 1
ATOM 669 O O . MET A 1 87 ? 21.791 7.432 -19.952 1.00 96.56 87 MET A O 1
ATOM 673 N N . ALA A 1 88 ? 21.701 5.972 -21.660 1.00 96.75 88 ALA A N 1
ATOM 674 C CA . ALA A 1 88 ? 21.603 6.970 -22.725 1.00 96.75 88 ALA A CA 1
ATOM 675 C C . ALA A 1 88 ? 20.202 7.604 -22.841 1.00 96.75 88 ALA A C 1
ATOM 677 O O . ALA A 1 88 ? 20.043 8.597 -23.544 1.00 96.75 88 ALA A O 1
ATOM 678 N N . LEU A 1 89 ? 19.186 7.063 -22.152 1.00 96.94 89 LEU A N 1
ATOM 679 C CA . LEU A 1 89 ? 17.860 7.685 -22.046 1.00 96.94 89 LEU A CA 1
ATOM 680 C C . LEU A 1 89 ? 17.813 8.823 -21.017 1.00 96.94 89 LEU A C 1
ATOM 682 O O . LEU A 1 89 ? 16.839 9.581 -21.002 1.00 96.94 89 LEU A O 1
ATOM 686 N N . LEU A 1 90 ? 18.843 8.947 -20.179 1.00 96.75 90 LEU A N 1
ATOM 687 C CA . LEU A 1 90 ? 18.900 9.880 -19.063 1.00 96.75 90 LEU A CA 1
ATOM 688 C C . LEU A 1 90 ? 19.915 10.988 -19.332 1.00 96.75 90 LEU A C 1
ATOM 690 O O . LEU A 1 90 ? 21.060 10.719 -19.693 1.00 96.75 90 LEU A O 1
ATOM 694 N N . THR A 1 91 ? 19.505 12.227 -19.072 1.00 95.62 91 THR A N 1
ATOM 695 C CA . THR A 1 91 ? 20.452 13.308 -18.788 1.00 95.62 91 THR A CA 1
ATOM 696 C C . THR A 1 91 ? 21.045 13.100 -17.392 1.00 95.62 91 THR A C 1
ATOM 698 O O . THR A 1 91 ? 20.477 12.365 -16.578 1.00 95.62 91 THR A O 1
ATOM 701 N N . ASP A 1 92 ? 22.154 13.772 -17.079 1.00 95.38 92 ASP A N 1
ATOM 702 C CA . ASP A 1 92 ? 22.772 13.664 -15.750 1.00 95.38 92 ASP A CA 1
ATOM 703 C C . ASP A 1 92 ? 21.806 14.085 -14.631 1.00 95.38 92 ASP A C 1
ATOM 705 O O . ASP A 1 92 ? 21.724 13.412 -13.607 1.00 95.38 92 ASP A O 1
ATOM 709 N N . ALA A 1 93 ? 20.992 15.123 -14.861 1.00 97.19 93 ALA A N 1
ATOM 710 C CA . ALA A 1 93 ? 19.974 15.569 -13.909 1.00 97.19 93 ALA A CA 1
ATOM 711 C C . ALA A 1 93 ? 18.887 14.508 -13.662 1.00 97.19 93 ALA A C 1
ATOM 713 O O . ALA A 1 93 ? 18.522 14.260 -12.515 1.00 97.19 93 ALA A O 1
ATOM 714 N N . LYS A 1 94 ? 18.391 13.846 -14.720 1.00 98.00 94 LYS A N 1
ATOM 715 C CA . LYS A 1 94 ? 17.405 12.762 -14.577 1.00 98.00 94 LYS A CA 1
ATOM 716 C C . LYS A 1 94 ? 17.991 11.563 -13.839 1.00 98.00 94 LYS A C 1
ATOM 718 O O . LYS A 1 94 ? 17.311 10.970 -13.011 1.00 98.00 94 LYS A O 1
ATOM 723 N N . ARG A 1 95 ? 19.249 11.212 -14.130 1.00 97.31 95 ARG A N 1
ATOM 724 C CA . ARG A 1 95 ? 19.939 10.122 -13.435 1.00 97.31 95 ARG A CA 1
ATOM 725 C C . ARG A 1 95 ? 20.107 10.434 -11.953 1.00 97.31 95 ARG A C 1
ATOM 727 O O . ARG A 1 95 ? 19.715 9.612 -11.143 1.00 97.31 95 ARG A O 1
ATOM 734 N N . ALA A 1 96 ? 20.608 11.622 -11.617 1.00 97.50 96 ALA A N 1
ATOM 735 C CA . ALA A 1 96 ? 20.778 12.037 -10.228 1.00 97.50 96 ALA A CA 1
ATOM 736 C C . ALA A 1 96 ? 19.453 12.005 -9.447 1.00 97.50 96 ALA A C 1
ATOM 738 O O . ALA A 1 96 ? 19.436 11.561 -8.305 1.00 97.50 96 ALA A O 1
ATOM 739 N N . ALA A 1 97 ? 18.341 12.415 -10.069 1.00 98.12 97 ALA A N 1
ATOM 740 C CA . ALA A 1 97 ? 17.019 12.337 -9.450 1.00 98.12 97 ALA A CA 1
ATOM 741 C C . ALA A 1 97 ? 16.564 10.887 -9.190 1.00 98.12 97 ALA A C 1
ATOM 743 O O . ALA A 1 97 ? 16.039 10.607 -8.119 1.00 98.12 97 ALA A O 1
ATOM 744 N N . LEU A 1 98 ? 16.781 9.966 -10.139 1.00 97.88 98 LEU A N 1
ATOM 745 C CA . LEU A 1 98 ? 16.407 8.552 -9.987 1.00 97.88 98 LEU A CA 1
ATOM 746 C C . LEU A 1 98 ? 17.342 7.771 -9.048 1.00 97.88 98 LEU A C 1
ATOM 748 O O . LEU A 1 98 ? 16.887 6.858 -8.369 1.00 97.88 98 LEU A O 1
ATOM 752 N N . ASP A 1 99 ? 18.630 8.118 -8.999 1.00 97.06 99 ASP A N 1
ATOM 753 C CA . ASP A 1 99 ? 19.598 7.533 -8.058 1.00 97.06 99 ASP A CA 1
ATOM 754 C C . ASP A 1 99 ? 19.305 7.942 -6.601 1.00 97.06 99 ASP A C 1
ATOM 756 O O . ASP A 1 99 ? 19.709 7.242 -5.676 1.00 97.06 99 ASP A O 1
ATOM 760 N N . ALA A 1 100 ? 18.611 9.067 -6.394 1.00 96.75 100 ALA A N 1
ATOM 761 C CA . ALA A 1 100 ? 18.258 9.612 -5.081 1.00 96.75 100 ALA A CA 1
ATOM 762 C C . ALA A 1 100 ? 16.860 9.191 -4.585 1.00 96.75 100 ALA A C 1
ATOM 764 O O . ALA A 1 100 ? 16.355 9.772 -3.625 1.00 96.75 100 ALA A O 1
ATOM 765 N N . VAL A 1 101 ? 16.224 8.226 -5.253 1.00 96.56 101 VAL A N 1
ATOM 766 C CA . VAL A 1 101 ? 14.929 7.673 -4.844 1.00 96.56 101 VAL A CA 1
ATOM 767 C C . VAL A 1 101 ? 15.058 6.950 -3.500 1.00 96.56 101 VAL A C 1
ATOM 769 O O . VAL A 1 101 ? 16.020 6.213 -3.280 1.00 96.56 101 VAL A O 1
ATOM 772 N N . ASP A 1 102 ? 14.098 7.161 -2.600 1.00 93.88 102 ASP A N 1
ATOM 773 C CA . ASP A 1 102 ? 14.098 6.537 -1.275 1.00 93.88 102 ASP A CA 1
ATOM 774 C C . ASP A 1 102 ? 13.648 5.061 -1.294 1.00 93.88 102 ASP A C 1
ATOM 776 O O . ASP A 1 102 ? 13.352 4.468 -2.337 1.00 93.88 102 ASP A O 1
ATOM 780 N N . THR A 1 103 ? 13.597 4.437 -0.116 1.00 89.44 103 THR A N 1
ATOM 781 C CA . THR A 1 103 ? 13.182 3.033 0.038 1.00 89.44 103 THR A CA 1
ATOM 782 C C . THR A 1 103 ? 11.729 2.784 -0.370 1.00 89.44 103 THR A C 1
ATOM 784 O O . THR A 1 103 ? 11.405 1.673 -0.788 1.00 89.44 103 THR A O 1
ATOM 787 N N . ARG A 1 104 ? 10.872 3.810 -0.315 1.00 87.69 104 ARG A N 1
ATOM 788 C CA . ARG A 1 104 ? 9.470 3.785 -0.758 1.00 87.69 104 ARG A CA 1
ATOM 789 C C . ARG A 1 104 ? 9.310 4.243 -2.207 1.00 87.69 104 ARG A C 1
ATOM 791 O O . ARG A 1 104 ? 8.196 4.456 -2.676 1.00 87.69 104 ARG A O 1
ATOM 798 N N . GLY A 1 105 ? 10.403 4.368 -2.957 1.00 93.31 105 GLY A N 1
ATOM 799 C CA . GLY A 1 105 ? 10.352 4.728 -4.366 1.00 93.31 105 GLY A CA 1
ATOM 800 C C . GLY A 1 105 ? 9.999 6.196 -4.634 1.00 93.31 105 GLY A C 1
ATOM 801 O O . GLY A 1 105 ? 9.784 6.540 -5.798 1.00 93.31 105 GLY A O 1
ATOM 802 N N . SER A 1 106 ? 9.949 7.051 -3.608 1.00 95.56 106 SER A N 1
ATOM 803 C CA . SER A 1 106 ? 9.659 8.478 -3.746 1.00 95.56 106 SER A CA 1
ATOM 804 C C . SER A 1 106 ? 10.904 9.255 -4.164 1.00 95.56 106 SER A C 1
ATOM 806 O O . SER A 1 106 ? 12.018 8.996 -3.704 1.00 95.56 106 SER A O 1
ATOM 808 N N . LEU A 1 107 ? 10.715 10.251 -5.024 1.00 97.25 107 LEU A N 1
ATOM 809 C CA . LEU A 1 107 ? 11.736 11.237 -5.358 1.00 97.25 107 LEU A CA 1
ATOM 810 C C . LEU A 1 107 ? 11.729 12.368 -4.319 1.00 97.25 107 LEU A C 1
ATOM 812 O O . LEU A 1 107 ? 10.700 12.682 -3.720 1.00 97.25 107 LEU A O 1
ATOM 816 N N . ALA A 1 108 ? 12.876 13.025 -4.134 1.00 96.06 108 ALA A N 1
ATOM 817 C CA . ALA A 1 108 ? 12.973 14.199 -3.272 1.00 96.06 108 ALA A CA 1
ATOM 818 C C . ALA A 1 108 ? 12.148 15.378 -3.823 1.00 96.06 108 ALA A C 1
ATOM 820 O O . ALA A 1 108 ? 12.197 15.682 -5.017 1.00 96.06 108 ALA A O 1
ATOM 821 N N . SER A 1 109 ? 11.480 16.127 -2.941 1.00 94.50 109 SER A N 1
ATOM 822 C CA . SER A 1 109 ? 10.711 17.332 -3.308 1.00 94.50 109 SER A CA 1
ATOM 823 C C . SER A 1 109 ? 11.566 18.462 -3.901 1.00 94.50 109 SER A C 1
ATOM 825 O O . SER A 1 109 ? 11.040 19.393 -4.504 1.00 94.50 109 SER A O 1
ATOM 827 N N . SER A 1 110 ? 12.893 18.382 -3.763 1.00 96.25 110 SER A N 1
ATOM 828 C CA . SER A 1 110 ? 13.858 19.339 -4.310 1.00 96.25 110 SER A CA 1
ATOM 829 C C . SER A 1 110 ? 14.236 19.090 -5.775 1.00 96.25 110 SER A C 1
ATOM 831 O O . SER A 1 110 ? 15.012 19.869 -6.337 1.00 96.25 110 SER A O 1
ATOM 833 N N . VAL A 1 111 ? 13.726 18.029 -6.418 1.00 97.62 111 VAL A N 1
ATOM 834 C CA . VAL A 1 111 ? 13.990 17.767 -7.841 1.00 97.62 111 VAL A CA 1
ATOM 835 C C . VAL A 1 111 ? 13.447 18.931 -8.687 1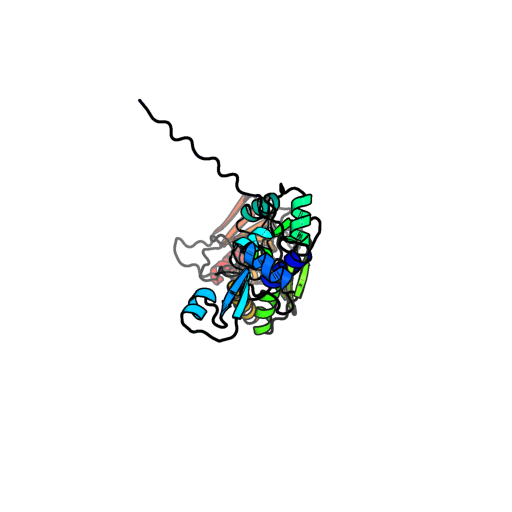.00 97.62 111 VAL A C 1
ATOM 837 O O . VAL A 1 111 ? 12.254 19.224 -8.627 1.00 97.62 111 VAL A O 1
ATOM 840 N N . PRO A 1 112 ? 14.280 19.595 -9.517 1.00 97.75 112 PRO A N 1
ATOM 841 C CA . PRO A 1 112 ? 13.828 20.731 -10.312 1.00 97.75 112 PRO A CA 1
ATOM 842 C C . PRO A 1 112 ? 12.668 20.367 -11.243 1.00 97.75 112 PRO A C 1
ATOM 844 O O . PRO A 1 112 ? 12.734 19.361 -11.956 1.00 97.75 112 PRO A O 1
ATOM 847 N N . TRP A 1 113 ? 11.658 21.238 -11.309 1.00 97.12 113 TRP A N 1
ATOM 848 C CA . TRP A 1 113 ? 10.442 21.027 -12.104 1.00 97.12 113 TRP A CA 1
ATOM 849 C C . TRP A 1 113 ? 10.702 20.590 -13.562 1.00 97.12 113 TRP A C 1
ATOM 851 O O . TRP A 1 113 ? 10.090 19.612 -13.990 1.00 97.12 113 TRP A O 1
ATOM 861 N N . PRO A 1 114 ? 11.656 21.177 -14.324 1.00 98.19 114 PRO A N 1
ATOM 862 C CA . PRO A 1 114 ? 11.941 20.707 -15.684 1.00 98.19 114 PRO A CA 1
ATOM 863 C C . PRO A 1 114 ? 12.420 19.249 -15.748 1.00 98.19 114 PRO A C 1
ATOM 865 O O . PRO A 1 114 ? 12.087 18.528 -16.688 1.00 98.19 114 PRO A O 1
ATOM 868 N N . THR A 1 115 ? 13.193 18.802 -14.754 1.00 98.19 115 THR A N 1
ATOM 869 C CA . THR A 1 115 ? 13.672 17.416 -14.660 1.00 98.19 115 THR A CA 1
ATOM 870 C C . THR A 1 115 ? 12.520 16.476 -14.329 1.00 98.19 115 THR A C 1
ATOM 872 O O . THR A 1 115 ? 12.380 15.450 -14.995 1.00 98.19 115 THR A O 1
ATOM 875 N N . LEU A 1 116 ? 11.683 16.842 -13.352 1.00 98.25 116 LEU A N 1
ATOM 876 C CA . LEU A 1 116 ? 10.525 16.052 -12.938 1.00 98.25 116 LEU A CA 1
ATOM 877 C C . LEU A 1 116 ? 9.520 15.881 -14.083 1.00 98.25 116 LEU A C 1
ATOM 879 O O . LEU A 1 116 ? 9.208 14.752 -14.453 1.00 98.25 116 LEU A O 1
ATOM 883 N N . THR A 1 117 ? 9.105 16.975 -14.728 1.00 98.00 117 THR A N 1
ATOM 884 C CA . THR A 1 117 ? 8.208 16.944 -15.896 1.00 98.00 117 THR A CA 1
ATOM 885 C C . THR A 1 117 ? 8.756 16.042 -16.997 1.00 98.00 117 THR A C 1
ATOM 887 O O . THR A 1 117 ? 8.030 15.262 -17.610 1.00 98.00 117 THR A O 1
ATOM 890 N N . ALA A 1 118 ? 10.066 16.098 -17.238 1.00 97.25 118 ALA A N 1
ATOM 891 C CA . ALA A 1 118 ? 10.691 15.273 -18.255 1.00 97.25 118 ALA A CA 1
ATOM 892 C C . ALA A 1 118 ? 10.787 13.785 -17.858 1.00 97.25 118 ALA A C 1
ATOM 894 O O . ALA A 1 118 ? 10.839 12.955 -18.760 1.00 97.25 118 ALA A O 1
ATOM 895 N N . LEU A 1 119 ? 10.836 13.437 -16.566 1.00 98.38 119 LEU A N 1
ATOM 896 C CA . LEU A 1 119 ? 10.750 12.051 -16.076 1.00 98.38 119 LEU A CA 1
ATOM 897 C C . LEU A 1 119 ? 9.321 11.502 -16.179 1.00 98.38 119 LEU A C 1
ATOM 899 O O . LEU A 1 119 ? 9.145 10.361 -16.606 1.00 98.38 119 LEU A O 1
ATOM 903 N N . VAL A 1 120 ? 8.323 12.325 -15.843 1.00 98.06 120 VAL A N 1
ATOM 904 C CA . VAL A 1 120 ? 6.896 11.987 -15.961 1.00 98.06 120 VAL A CA 1
ATOM 905 C C . VAL A 1 120 ? 6.511 11.753 -17.421 1.00 98.06 120 VAL A C 1
ATOM 907 O O . VAL A 1 120 ? 5.942 10.719 -17.749 1.00 98.06 120 VAL A O 1
ATOM 910 N N . ASN A 1 121 ? 6.918 12.643 -18.332 1.00 96.75 121 ASN A N 1
ATOM 911 C CA . ASN A 1 121 ? 6.644 12.496 -19.767 1.00 96.75 121 ASN A CA 1
ATOM 912 C C . ASN A 1 121 ? 7.287 11.247 -20.394 1.00 96.75 121 ASN A C 1
ATOM 914 O O . ASN A 1 121 ? 6.782 10.733 -21.389 1.00 96.75 121 ASN A O 1
ATOM 918 N N . ASP A 1 122 ? 8.405 10.766 -19.842 1.00 96.81 122 ASP A N 1
ATOM 919 C CA . ASP A 1 122 ? 9.027 9.509 -20.275 1.00 96.81 122 ASP A CA 1
ATOM 920 C C . ASP A 1 122 ? 8.372 8.264 -19.641 1.00 96.81 122 ASP A C 1
ATOM 922 O O . ASP A 1 122 ? 8.719 7.141 -20.009 1.00 96.81 122 ASP A O 1
ATOM 926 N N . GLY A 1 123 ? 7.464 8.444 -18.675 1.00 97.44 123 GLY A N 1
ATOM 927 C CA . GLY A 1 123 ? 6.820 7.367 -17.921 1.00 97.44 123 GLY A CA 1
ATOM 928 C C . GLY A 1 123 ? 7.713 6.706 -16.867 1.00 97.44 123 GLY A C 1
ATOM 929 O O . GLY A 1 123 ? 7.375 5.632 -16.374 1.00 97.44 123 GLY A O 1
ATOM 930 N N . PHE A 1 124 ? 8.863 7.295 -16.520 1.00 98.31 124 PHE A N 1
ATOM 931 C CA . PHE A 1 124 ? 9.759 6.753 -15.483 1.00 98.31 124 PHE A CA 1
ATOM 932 C C . PHE A 1 124 ? 9.298 7.080 -14.063 1.00 98.31 124 PHE A C 1
ATOM 934 O O . PHE A 1 124 ? 9.701 6.411 -13.113 1.00 98.31 124 PHE A O 1
ATOM 941 N N . VAL A 1 125 ? 8.489 8.127 -13.936 1.00 98.31 125 VAL A N 1
ATOM 942 C CA . VAL A 1 125 ? 7.930 8.628 -12.686 1.00 98.31 125 VAL A CA 1
ATOM 943 C C . VAL A 1 125 ? 6.448 8.892 -12.905 1.00 98.31 125 VAL A C 1
ATOM 945 O O . VAL A 1 125 ? 6.052 9.312 -13.991 1.00 98.31 125 VAL A O 1
ATOM 948 N N . GLN A 1 126 ? 5.646 8.673 -11.875 1.00 97.88 126 GLN A N 1
ATOM 949 C CA . GLN A 1 126 ? 4.252 9.095 -11.811 1.00 97.88 126 GLN A CA 1
ATOM 950 C C . GLN A 1 126 ? 4.048 9.987 -10.589 1.00 97.88 126 GLN A C 1
ATOM 952 O O . GLN A 1 126 ? 4.757 9.845 -9.595 1.00 97.88 126 GLN A O 1
ATOM 957 N N . LEU A 1 127 ? 3.106 10.920 -10.679 1.00 97.56 127 LEU A N 1
ATOM 958 C CA . LEU A 1 127 ? 2.737 11.795 -9.572 1.00 97.56 127 LEU A CA 1
ATOM 959 C C . LEU A 1 127 ? 1.425 11.279 -8.988 1.00 97.56 127 LEU A C 1
ATOM 961 O O . LEU A 1 127 ? 0.453 11.160 -9.734 1.00 97.56 127 LEU A O 1
ATOM 965 N N . LEU A 1 128 ? 1.419 10.930 -7.703 1.00 95.38 128 LEU A N 1
ATOM 966 C CA . LEU A 1 128 ? 0.246 10.413 -6.997 1.00 95.38 128 LEU A CA 1
ATOM 967 C C . LEU A 1 128 ? -0.154 11.358 -5.864 1.00 95.38 128 LEU A C 1
ATOM 969 O O . LEU A 1 128 ? 0.717 11.855 -5.150 1.00 95.38 128 LEU A O 1
ATOM 973 N N . ASN A 1 129 ? -1.449 11.608 -5.696 1.00 92.69 129 ASN A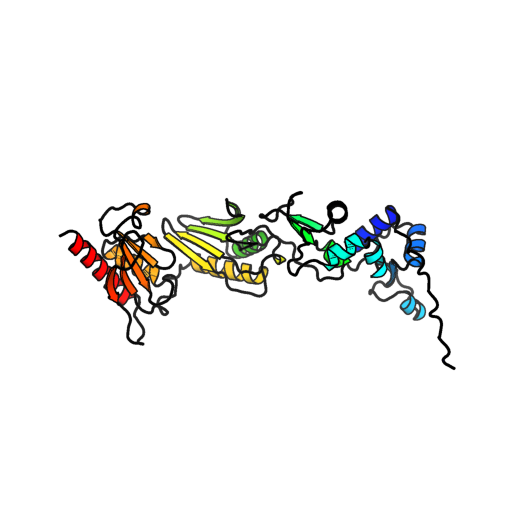 N 1
ATOM 974 C CA . ASN A 1 129 ? -1.959 12.293 -4.507 1.00 92.69 129 ASN A CA 1
ATOM 975 C C . ASN A 1 129 ? -1.962 11.365 -3.279 1.00 92.69 129 ASN A C 1
ATOM 977 O O . ASN A 1 129 ? -1.598 10.194 -3.367 1.00 92.69 129 ASN A O 1
ATOM 981 N N . ASP A 1 130 ? -2.433 11.879 -2.143 1.00 89.94 130 ASP A N 1
ATOM 982 C CA . ASP A 1 130 ? -2.501 11.137 -0.876 1.00 89.94 130 ASP A CA 1
ATOM 983 C C . ASP A 1 130 ? -3.479 9.939 -0.920 1.00 89.94 130 ASP A C 1
ATOM 985 O O . ASP A 1 130 ? -3.432 9.070 -0.053 1.00 89.94 130 ASP A O 1
ATOM 989 N N . HIS A 1 131 ? -4.281 9.820 -1.984 1.00 89.81 131 HIS A N 1
ATOM 990 C CA . HIS A 1 131 ? -5.160 8.682 -2.275 1.00 89.81 131 HIS A CA 1
ATOM 991 C C . HIS A 1 131 ? -4.570 7.745 -3.345 1.00 89.81 131 HIS A C 1
ATOM 993 O O . HIS A 1 131 ? -5.285 6.940 -3.924 1.00 89.81 131 HIS A O 1
ATOM 999 N N . GLY A 1 132 ? -3.296 7.871 -3.721 1.00 90.38 132 GLY A N 1
ATOM 1000 C CA . GLY A 1 132 ? -2.667 6.968 -4.690 1.00 90.38 132 GLY A CA 1
ATOM 1001 C C . GLY A 1 132 ? -3.183 7.119 -6.122 1.00 90.38 132 GLY A C 1
ATOM 1002 O O . GLY A 1 132 ? -2.884 6.286 -6.981 1.00 90.38 132 GLY A O 1
ATOM 1003 N N . ARG A 1 133 ? -3.942 8.184 -6.404 1.00 92.06 133 ARG A N 1
ATOM 1004 C CA . ARG A 1 133 ? -4.501 8.493 -7.724 1.00 92.06 133 ARG A CA 1
ATOM 1005 C C . ARG A 1 133 ? -3.565 9.451 -8.471 1.00 92.06 133 ARG A C 1
ATOM 1007 O O . ARG A 1 133 ? -2.940 10.298 -7.832 1.00 92.06 133 ARG A O 1
ATOM 1014 N N . PRO A 1 134 ? -3.465 9.369 -9.811 1.00 95.25 134 PRO A N 1
ATOM 1015 C CA . PRO A 1 134 ? -2.646 10.299 -10.582 1.00 95.25 134 PRO A CA 1
ATOM 1016 C C . PRO A 1 134 ? -3.051 11.766 -10.369 1.00 95.25 134 PRO A C 1
ATOM 1018 O O . PRO A 1 134 ? -4.194 12.132 -10.633 1.00 95.25 134 PRO A O 1
ATOM 1021 N N . ASP A 1 135 ? -2.104 12.608 -9.951 1.00 96.31 135 ASP A N 1
ATOM 1022 C CA . ASP A 1 135 ? -2.322 14.038 -9.695 1.00 96.31 135 ASP A CA 1
ATOM 1023 C C . ASP A 1 135 ? -1.079 14.857 -10.091 1.00 96.31 135 ASP A C 1
ATOM 1025 O O . ASP A 1 135 ? 0.007 14.578 -9.587 1.00 96.31 135 ASP A O 1
ATOM 1029 N N . PRO A 1 136 ? -1.188 15.886 -10.955 1.00 95.38 136 PRO A N 1
ATOM 1030 C CA . PRO A 1 136 ? -0.065 16.754 -11.329 1.00 95.38 136 PRO A CA 1
ATOM 1031 C C . PRO A 1 136 ? 0.652 17.465 -10.168 1.00 95.38 136 PRO A C 1
ATOM 1033 O O . PRO A 1 136 ? 1.794 17.889 -10.343 1.00 95.38 136 PRO A O 1
ATOM 1036 N N . ASN A 1 137 ? -0.005 17.625 -9.019 1.00 95.81 137 ASN A N 1
ATOM 1037 C CA . ASN A 1 137 ? 0.547 18.228 -7.804 1.00 95.81 137 ASN A CA 1
ATOM 1038 C C . ASN A 1 137 ? 0.936 17.182 -6.747 1.00 95.81 137 ASN A C 1
ATOM 1040 O O . ASN A 1 137 ? 1.332 17.551 -5.643 1.00 95.81 137 ASN A O 1
ATOM 1044 N N . GLY A 1 138 ? 0.802 15.895 -7.073 1.00 95.38 138 GLY A N 1
ATOM 1045 C CA . GLY A 1 138 ? 1.091 14.786 -6.178 1.00 95.38 138 GLY A CA 1
ATOM 1046 C C . GLY A 1 138 ? 2.582 14.562 -5.910 1.00 95.38 138 GLY A C 1
ATOM 1047 O O . GLY A 1 138 ? 3.469 15.196 -6.490 1.00 95.38 138 GLY A O 1
ATOM 1048 N N . THR A 1 139 ? 2.861 13.593 -5.044 1.00 95.50 139 THR A N 1
ATOM 1049 C CA . THR A 1 139 ? 4.213 13.116 -4.755 1.00 95.50 139 THR A CA 1
ATOM 1050 C C . THR A 1 139 ? 4.731 12.250 -5.904 1.00 95.50 139 THR A C 1
ATOM 1052 O O . THR A 1 139 ? 4.008 11.449 -6.494 1.00 95.50 139 THR A O 1
ATOM 1055 N N . ALA A 1 140 ? 6.004 12.431 -6.251 1.00 97.75 140 ALA A N 1
ATOM 1056 C CA . ALA A 1 140 ? 6.648 11.758 -7.371 1.00 97.75 140 ALA A CA 1
ATOM 1057 C C . ALA A 1 140 ? 7.199 10.384 -6.975 1.00 97.75 140 ALA A C 1
ATOM 1059 O O . ALA A 1 140 ? 8.129 10.306 -6.177 1.00 97.75 140 ALA A O 1
ATOM 1060 N N . TYR A 1 141 ? 6.709 9.322 -7.615 1.00 97.25 141 TYR A N 1
ATOM 1061 C CA . TYR A 1 141 ? 7.146 7.942 -7.393 1.00 97.25 141 TYR A CA 1
ATOM 1062 C C . TYR A 1 141 ? 7.725 7.312 -8.655 1.00 97.25 141 TYR A C 1
ATOM 1064 O O . TYR A 1 141 ? 7.210 7.505 -9.758 1.00 97.25 141 TYR A O 1
ATOM 1072 N N . ILE A 1 142 ? 8.784 6.518 -8.501 1.00 98.06 142 ILE A N 1
ATOM 1073 C CA . ILE A 1 142 ? 9.361 5.732 -9.593 1.00 98.06 142 ILE A CA 1
ATOM 1074 C C . ILE A 1 142 ? 8.395 4.619 -10.038 1.00 98.06 142 ILE A C 1
ATOM 1076 O O . ILE A 1 142 ? 7.887 3.855 -9.219 1.00 98.06 142 ILE A O 1
ATOM 1080 N N . THR A 1 143 ? 8.168 4.495 -11.347 1.00 97.31 143 THR A N 1
ATOM 1081 C CA . THR A 1 143 ? 7.349 3.418 -11.938 1.00 97.31 143 THR A CA 1
ATOM 1082 C C . THR A 1 143 ? 8.177 2.148 -12.152 1.00 97.31 143 THR A C 1
ATOM 1084 O O . THR A 1 143 ? 9.413 2.186 -12.129 1.00 97.31 143 THR A O 1
ATOM 1087 N N . ASN A 1 144 ? 7.542 1.017 -12.473 1.00 96.81 144 ASN A N 1
ATOM 1088 C CA . ASN A 1 144 ? 8.259 -0.185 -12.916 1.00 96.81 144 ASN A CA 1
ATOM 1089 C C . ASN A 1 144 ? 9.146 0.058 -14.147 1.00 96.81 144 ASN A C 1
ATOM 1091 O O . ASN A 1 144 ? 10.235 -0.515 -14.260 1.00 96.81 144 ASN A O 1
ATOM 1095 N N . LEU A 1 145 ? 8.748 0.964 -15.046 1.00 97.44 145 LEU A N 1
ATOM 1096 C CA . LEU A 1 145 ? 9.583 1.359 -16.179 1.00 97.44 145 LEU A CA 1
ATOM 1097 C C . LEU A 1 145 ? 10.859 2.082 -15.713 1.00 97.44 145 LEU A C 1
ATOM 1099 O O . LEU A 1 145 ? 11.955 1.777 -16.196 1.00 97.44 145 LEU A O 1
ATOM 1103 N N . GLY A 1 146 ? 10.735 2.994 -14.743 1.00 97.81 146 GLY A N 1
ATOM 1104 C CA . GLY A 1 146 ? 11.871 3.644 -14.087 1.00 97.81 146 GLY A CA 1
ATOM 1105 C C . GLY A 1 146 ? 12.760 2.650 -13.330 1.00 97.81 146 GLY A C 1
ATOM 1106 O O . GLY A 1 146 ? 13.984 2.683 -13.460 1.00 97.81 146 GLY A O 1
ATOM 1107 N N . ARG A 1 147 ? 12.171 1.686 -12.614 1.00 97.44 147 ARG A N 1
ATOM 1108 C CA . ARG A 1 147 ? 12.911 0.622 -11.913 1.00 97.44 147 ARG A CA 1
ATOM 1109 C C . ARG A 1 147 ? 13.732 -0.225 -12.884 1.00 97.44 147 ARG A C 1
ATOM 1111 O O . ARG A 1 147 ? 14.943 -0.361 -12.706 1.00 97.44 147 ARG A O 1
ATOM 1118 N N . ARG A 1 148 ? 13.131 -0.681 -13.988 1.00 97.00 148 ARG A N 1
ATOM 1119 C CA . ARG A 1 148 ? 13.829 -1.376 -15.087 1.00 97.00 148 ARG A CA 1
ATOM 1120 C C . ARG A 1 148 ? 14.972 -0.553 -15.675 1.00 97.00 148 ARG A C 1
ATOM 1122 O O . ARG A 1 148 ? 16.046 -1.093 -15.958 1.00 97.00 148 ARG A O 1
ATOM 1129 N N . LEU A 1 149 ? 14.768 0.755 -15.852 1.00 97.62 149 LEU A N 1
ATOM 1130 C CA . LEU A 1 149 ? 15.804 1.671 -16.332 1.00 97.62 149 LEU A CA 1
ATOM 1131 C C . LEU A 1 149 ? 17.042 1.627 -15.427 1.00 97.62 149 LEU A C 1
ATOM 1133 O O . LEU A 1 149 ? 18.168 1.448 -15.913 1.00 97.62 149 LEU A O 1
ATOM 1137 N N . MET A 1 150 ? 16.802 1.712 -14.118 1.00 96.94 150 MET A N 1
ATOM 1138 C CA . MET A 1 150 ? 17.812 1.736 -13.060 1.00 96.94 150 MET A CA 1
ATOM 1139 C C . MET A 1 150 ? 18.321 0.344 -12.664 1.00 96.94 150 MET A C 1
ATOM 1141 O O . MET A 1 150 ? 19.315 0.226 -11.957 1.00 96.94 150 MET A O 1
ATOM 1145 N N . SER A 1 151 ? 17.759 -0.727 -13.236 1.00 95.38 151 SER A N 1
ATOM 1146 C CA . SER A 1 151 ? 18.050 -2.127 -12.870 1.00 95.38 151 SER A CA 1
ATOM 1147 C C . SER A 1 151 ? 17.654 -2.466 -11.426 1.00 95.38 151 SER A C 1
ATOM 1149 O O . SER A 1 151 ? 18.282 -3.316 -10.799 1.00 95.38 151 SER A O 1
ATOM 1151 N N . LEU A 1 152 ? 16.628 -1.790 -10.915 1.00 94.62 152 LEU A N 1
ATOM 1152 C CA . LEU A 1 152 ? 15.972 -2.115 -9.655 1.00 94.62 152 LEU A CA 1
ATOM 1153 C C . LEU A 1 152 ? 14.954 -3.245 -9.879 1.00 94.62 152 LEU A C 1
ATOM 1155 O O . LEU A 1 152 ? 14.425 -3.364 -10.990 1.00 94.62 152 LEU A O 1
ATOM 1159 N N . PRO A 1 153 ? 14.657 -4.057 -8.849 1.00 94.50 153 PRO A N 1
ATOM 1160 C CA . PRO A 1 153 ? 13.552 -5.005 -8.902 1.00 94.50 153 PRO A CA 1
ATOM 1161 C C . PRO A 1 153 ? 12.231 -4.298 -9.219 1.00 94.50 153 PRO A C 1
ATOM 1163 O O . PRO A 1 153 ? 11.956 -3.209 -8.700 1.00 94.50 153 PRO A O 1
ATOM 1166 N N . GLU A 1 154 ? 11.436 -4.928 -10.081 1.00 94.31 154 GLU A N 1
ATOM 1167 C CA . GLU A 1 154 ? 10.040 -4.549 -10.298 1.00 94.31 154 GLU A CA 1
ATOM 1168 C C . GLU A 1 154 ? 9.222 -4.825 -9.040 1.00 94.31 154 GLU A C 1
ATOM 1170 O O . GLU A 1 154 ? 9.569 -5.682 -8.225 1.00 94.31 154 GLU A O 1
ATOM 1175 N N . VAL A 1 155 ? 8.143 -4.074 -8.897 1.00 94.69 155 VAL A N 1
ATOM 1176 C CA . VAL A 1 155 ? 7.227 -4.124 -7.763 1.00 94.69 155 VAL A CA 1
ATOM 1177 C C . VAL A 1 155 ? 5.806 -4.364 -8.255 1.00 94.69 155 VAL A C 1
ATOM 1179 O O . VAL A 1 155 ? 5.483 -4.117 -9.418 1.00 94.69 155 VAL A O 1
ATOM 1182 N N . ASP A 1 156 ? 4.952 -4.861 -7.368 1.00 92.38 156 ASP A N 1
ATOM 1183 C CA . ASP A 1 156 ? 3.550 -5.110 -7.678 1.00 92.38 156 ASP A CA 1
ATOM 1184 C C . ASP A 1 156 ? 2.748 -3.806 -7.660 1.00 92.38 156 ASP A C 1
ATOM 1186 O O . ASP A 1 156 ? 2.376 -3.313 -6.601 1.00 92.38 156 ASP A O 1
ATOM 1190 N N . GLU A 1 157 ? 2.482 -3.241 -8.837 1.00 93.81 157 GLU A N 1
ATOM 1191 C CA . GLU A 1 157 ? 1.725 -1.991 -8.992 1.00 93.81 157 GLU A CA 1
ATOM 1192 C C . GLU A 1 157 ? 0.213 -2.142 -8.721 1.00 93.81 157 GLU A C 1
ATOM 1194 O O . GLU A 1 157 ? -0.521 -1.163 -8.845 1.00 93.81 157 GLU A O 1
ATOM 1199 N N . THR A 1 158 ? -0.269 -3.332 -8.339 1.00 95.81 158 THR A N 1
ATOM 1200 C CA . THR A 1 158 ? -1.677 -3.540 -7.975 1.00 95.81 158 THR A CA 1
ATOM 1201 C C . THR A 1 158 ? -2.031 -2.711 -6.730 1.00 95.81 158 THR A C 1
ATOM 1203 O O . THR A 1 158 ? -1.337 -2.838 -5.717 1.00 95.81 158 THR A O 1
ATOM 1206 N N . PRO A 1 159 ? -3.103 -1.892 -6.758 1.00 95.94 159 PRO A N 1
ATOM 1207 C CA . PRO A 1 159 ? -3.626 -1.232 -5.562 1.00 95.94 159 PRO A CA 1
ATOM 1208 C C . PRO A 1 159 ? -3.887 -2.230 -4.430 1.00 95.94 159 PRO A C 1
ATOM 1210 O O . PRO A 1 159 ? -4.437 -3.304 -4.691 1.00 95.94 159 PRO A O 1
ATOM 1213 N N . ALA A 1 160 ? -3.527 -1.894 -3.188 1.00 95.94 160 ALA A N 1
ATOM 1214 C CA . ALA A 1 160 ? -3.699 -2.802 -2.049 1.00 95.94 160 ALA A CA 1
ATOM 1215 C C . ALA A 1 160 ? -5.166 -3.254 -1.883 1.00 95.94 160 ALA A C 1
ATOM 1217 O O . ALA A 1 160 ? -5.428 -4.440 -1.689 1.00 95.94 160 ALA A O 1
ATOM 1218 N N . ALA A 1 161 ? -6.117 -2.340 -2.080 1.00 96.88 161 ALA A N 1
ATOM 1219 C CA . ALA A 1 161 ? -7.558 -2.572 -2.048 1.00 96.88 161 ALA A CA 1
ATOM 1220 C C . ALA A 1 161 ? -7.984 -3.690 -2.996 1.00 96.88 161 ALA A C 1
ATOM 1222 O O . ALA A 1 161 ? -8.726 -4.584 -2.607 1.00 96.88 161 ALA A O 1
ATOM 1223 N N . ASN A 1 162 ? -7.473 -3.683 -4.231 1.00 97.94 162 ASN A N 1
ATOM 1224 C CA . ASN A 1 162 ? -7.826 -4.693 -5.227 1.00 97.94 162 ASN A CA 1
ATOM 1225 C C . ASN A 1 162 ? -7.344 -6.085 -4.811 1.00 97.94 162 ASN A C 1
ATOM 1227 O O . ASN A 1 162 ? -7.975 -7.079 -5.162 1.00 97.94 162 ASN A O 1
ATOM 1231 N N . ILE A 1 163 ? -6.227 -6.162 -4.081 1.00 97.69 163 ILE A N 1
ATOM 1232 C CA . ILE A 1 163 ? -5.735 -7.422 -3.526 1.00 97.69 163 ILE A CA 1
ATOM 1233 C C . ILE A 1 163 ? -6.681 -7.886 -2.417 1.00 97.69 163 ILE A C 1
ATOM 1235 O O . ILE A 1 163 ? -7.176 -9.004 -2.502 1.00 97.69 163 ILE A O 1
ATOM 1239 N N . LEU A 1 164 ? -6.988 -7.033 -1.434 1.00 97.62 164 LEU A N 1
ATOM 1240 C CA . LEU A 1 164 ? -7.886 -7.391 -0.331 1.00 97.62 164 LEU A CA 1
ATOM 1241 C C . LEU A 1 164 ? -9.286 -7.777 -0.815 1.00 97.62 164 LEU A C 1
ATOM 1243 O O . LEU A 1 164 ? -9.778 -8.830 -0.430 1.00 97.62 164 LEU A O 1
ATOM 1247 N N . ILE A 1 165 ? -9.896 -6.997 -1.709 1.00 98.50 165 ILE A N 1
ATOM 1248 C CA . ILE A 1 165 ? -11.216 -7.304 -2.282 1.00 98.50 165 ILE A CA 1
ATOM 1249 C C . ILE A 1 165 ? -11.195 -8.662 -2.995 1.00 98.50 165 ILE A C 1
ATOM 1251 O O . ILE A 1 165 ? -12.114 -9.462 -2.830 1.00 98.50 165 ILE A O 1
ATOM 1255 N N . ALA A 1 166 ? -10.138 -8.960 -3.758 1.00 98.44 166 ALA A N 1
ATOM 1256 C CA . ALA A 1 166 ? -10.010 -10.251 -4.429 1.00 98.44 166 ALA A CA 1
ATOM 1257 C C . ALA A 1 166 ? -9.830 -11.422 -3.446 1.00 98.44 166 ALA A C 1
ATOM 1259 O O . ALA A 1 166 ? -10.267 -12.530 -3.750 1.00 98.44 166 ALA A O 1
ATOM 1260 N N . GLU A 1 167 ? -9.189 -11.204 -2.295 1.00 98.00 167 GLU A N 1
ATOM 1261 C CA . GLU A 1 167 ? -9.050 -12.212 -1.238 1.00 98.00 167 GLU A CA 1
ATOM 1262 C C . GLU A 1 167 ? -10.360 -12.407 -0.456 1.00 98.00 167 GLU A C 1
ATOM 1264 O O . GLU A 1 167 ? -10.776 -13.548 -0.263 1.00 98.00 167 GLU A O 1
ATOM 1269 N N . LEU A 1 168 ? -11.060 -11.325 -0.096 1.00 98.06 168 LEU A N 1
ATOM 1270 C CA . LEU A 1 168 ? -12.383 -11.355 0.546 1.00 98.06 168 LEU A CA 1
ATOM 1271 C C . LEU A 1 168 ? -13.418 -12.085 -0.321 1.00 98.06 168 LEU A C 1
ATOM 1273 O O . LEU A 1 168 ? -14.165 -12.931 0.172 1.00 98.06 168 LEU A O 1
ATOM 1277 N N . ALA A 1 169 ? -13.395 -11.853 -1.635 1.00 98.19 169 ALA A N 1
ATOM 1278 C CA . ALA A 1 169 ? -14.296 -12.513 -2.574 1.00 98.19 169 ALA A CA 1
ATOM 1279 C C . ALA A 1 169 ? -14.139 -14.047 -2.613 1.00 98.19 169 ALA A C 1
ATOM 1281 O O . ALA A 1 169 ? -15.075 -14.739 -3.004 1.00 98.19 169 ALA A O 1
ATOM 1282 N N . LYS A 1 170 ? -12.993 -14.611 -2.197 1.00 97.94 170 LYS A N 1
ATOM 1283 C CA . LYS A 1 170 ? -12.813 -16.077 -2.093 1.00 97.94 170 LYS A CA 1
ATOM 1284 C C . LYS A 1 170 ? -13.627 -16.697 -0.953 1.00 97.94 170 LYS A C 1
ATOM 1286 O O . LYS A 1 170 ? -13.805 -17.911 -0.945 1.00 97.94 170 LYS A O 1
ATOM 1291 N N . TRP A 1 171 ? -14.090 -15.866 -0.022 1.00 97.56 171 TRP A N 1
ATOM 1292 C CA . TRP A 1 171 ? -14.890 -16.222 1.148 1.00 97.56 171 TRP A CA 1
ATOM 1293 C C . TRP A 1 171 ? -16.339 -15.729 1.033 1.00 97.56 171 TRP A C 1
ATOM 1295 O O . TRP A 1 171 ? -17.026 -15.603 2.040 1.00 97.56 171 TRP A O 1
ATOM 1305 N N . ASP A 1 172 ? -16.789 -15.402 -0.184 1.00 97.62 172 ASP A N 1
ATOM 1306 C CA . ASP A 1 172 ? -18.107 -14.814 -0.459 1.00 97.62 172 ASP A CA 1
ATOM 1307 C C . ASP A 1 172 ? -18.364 -13.475 0.274 1.00 97.62 172 ASP A C 1
ATOM 1309 O O . ASP A 1 172 ? -19.504 -13.025 0.403 1.00 97.62 172 ASP A O 1
ATOM 1313 N N . VAL A 1 173 ? -17.300 -12.786 0.707 1.00 97.50 173 VAL A N 1
ATOM 1314 C CA . VAL A 1 173 ? -17.373 -11.456 1.324 1.00 97.50 173 VAL A CA 1
ATOM 1315 C C . VAL A 1 173 ? -17.254 -10.394 0.231 1.00 97.50 173 VAL A C 1
ATOM 1317 O O . VAL A 1 173 ? -16.196 -10.208 -0.371 1.00 97.50 173 VAL A O 1
ATOM 1320 N N . THR A 1 174 ? -18.354 -9.690 -0.047 1.00 98.12 174 THR A N 1
ATOM 1321 C CA . THR A 1 174 ? -18.382 -8.609 -1.046 1.00 98.12 174 THR A CA 1
ATOM 1322 C C . THR A 1 174 ? -18.038 -7.278 -0.388 1.00 98.12 174 THR A C 1
ATOM 1324 O O . THR A 1 174 ? -18.791 -6.800 0.454 1.00 98.12 174 THR A O 1
ATOM 1327 N N . ALA A 1 175 ? -16.923 -6.677 -0.795 1.00 98.12 175 ALA A N 1
ATOM 1328 C CA . ALA A 1 175 ? -16.471 -5.373 -0.322 1.00 98.12 175 ALA A CA 1
ATOM 1329 C C . ALA A 1 175 ? -16.196 -4.430 -1.501 1.00 98.12 175 ALA A C 1
ATOM 1331 O O . ALA A 1 175 ? -15.925 -4.876 -2.620 1.00 98.12 175 ALA A O 1
ATOM 1332 N N . GLU A 1 176 ? -16.246 -3.129 -1.242 1.00 98.06 176 GLU A N 1
ATOM 1333 C CA . GLU A 1 176 ? -16.002 -2.075 -2.227 1.00 98.06 176 GLU A CA 1
ATOM 1334 C C . GLU A 1 176 ? -15.006 -1.036 -1.712 1.00 98.06 176 GLU A C 1
ATOM 1336 O O . GLU A 1 176 ? -14.577 -1.097 -0.566 1.00 98.06 176 GLU A O 1
ATOM 1341 N N . ILE A 1 177 ? -14.573 -0.119 -2.577 1.00 97.38 177 ILE A N 1
ATOM 1342 C CA . ILE A 1 177 ? -13.671 0.974 -2.197 1.00 97.38 177 ILE A CA 1
ATOM 1343 C C . ILE A 1 177 ? -14.522 2.215 -1.954 1.00 97.38 177 ILE A C 1
ATOM 1345 O O . ILE A 1 177 ? -15.289 2.603 -2.836 1.00 97.38 177 ILE A O 1
ATOM 1349 N N . GLU A 1 178 ? -14.326 2.867 -0.816 1.00 96.50 178 GLU A N 1
ATOM 1350 C CA . GLU A 1 178 ? -14.934 4.154 -0.497 1.00 96.50 178 GLU A CA 1
ATOM 1351 C C . GLU A 1 178 ? -13.878 5.224 -0.241 1.00 96.50 178 GLU A C 1
ATOM 1353 O O . GLU A 1 178 ? -12.753 4.935 0.166 1.00 96.50 178 GLU A O 1
ATOM 1358 N N . ASP A 1 179 ? -14.261 6.468 -0.507 1.00 93.56 179 ASP A N 1
ATOM 1359 C CA . ASP A 1 179 ? -13.464 7.659 -0.225 1.00 93.56 179 ASP A CA 1
ATOM 1360 C C . ASP A 1 179 ? -13.906 8.222 1.134 1.00 93.56 179 ASP A C 1
ATOM 1362 O O . ASP A 1 179 ? -15.107 8.366 1.378 1.00 93.56 179 ASP A O 1
ATOM 1366 N N . SER A 1 180 ? -12.957 8.534 2.013 1.00 89.19 180 SER A N 1
ATOM 1367 C CA . SER A 1 180 ? -13.204 9.164 3.313 1.00 89.19 180 SER A CA 1
ATOM 1368 C C . SER A 1 180 ? -12.424 10.474 3.436 1.00 89.19 180 SER A C 1
ATOM 1370 O O . SER A 1 180 ? -11.533 10.772 2.639 1.00 89.19 180 SER A O 1
ATOM 1372 N N . GLU A 1 181 ? -12.702 11.258 4.478 1.00 86.94 181 GLU A N 1
ATOM 1373 C CA . GLU A 1 181 ? -11.932 12.478 4.764 1.00 86.94 181 GLU A CA 1
ATOM 1374 C C . GLU A 1 181 ? -10.444 12.222 5.067 1.00 86.94 181 GLU A C 1
ATOM 1376 O O . GLU A 1 181 ? -9.627 13.144 5.013 1.00 86.94 181 GLU A O 1
ATOM 1381 N N . HIS A 1 182 ? -10.083 10.979 5.386 1.00 85.19 182 HIS A N 1
ATOM 1382 C CA . HIS A 1 182 ? -8.735 10.573 5.776 1.00 85.19 182 HIS A CA 1
ATOM 1383 C C . HIS A 1 182 ? -8.036 9.690 4.733 1.00 85.19 182 HIS A C 1
ATOM 1385 O O . HIS A 1 182 ? -6.841 9.409 4.881 1.00 85.19 182 HIS A O 1
ATOM 1391 N N . GLY A 1 183 ? -8.750 9.302 3.670 1.00 88.81 183 GLY A N 1
ATOM 1392 C CA . GLY A 1 183 ? -8.220 8.478 2.594 1.00 88.81 183 GLY A CA 1
ATOM 1393 C C . GLY A 1 183 ? -9.200 7.454 2.032 1.00 88.81 183 GLY A C 1
ATOM 1394 O O . GLY A 1 183 ? -10.338 7.326 2.476 1.00 88.81 183 GLY A O 1
ATOM 1395 N N . ASP A 1 184 ? -8.725 6.696 1.047 1.00 93.38 184 ASP A N 1
ATOM 1396 C CA . ASP A 1 184 ? -9.492 5.593 0.466 1.00 93.38 184 ASP A CA 1
ATOM 1397 C C . ASP A 1 184 ? -9.427 4.359 1.378 1.00 93.38 184 ASP A C 1
ATOM 1399 O O . ASP A 1 184 ? -8.348 3.987 1.851 1.00 93.38 184 ASP A O 1
ATOM 1403 N N . GLN A 1 185 ? -10.554 3.675 1.544 1.00 95.94 185 GLN A N 1
ATOM 1404 C CA . GLN A 1 185 ? -10.725 2.505 2.408 1.00 95.94 185 GLN A CA 1
ATOM 1405 C C . GLN A 1 185 ? -11.510 1.405 1.684 1.00 95.94 185 GLN A C 1
ATOM 1407 O O . GLN A 1 185 ? -12.259 1.681 0.749 1.00 95.94 185 GLN A O 1
ATOM 1412 N N . VAL A 1 186 ? -11.317 0.146 2.076 1.00 97.81 186 VAL A N 1
ATOM 1413 C CA . VAL A 1 186 ? -12.167 -0.966 1.624 1.00 97.81 186 VAL A CA 1
ATOM 1414 C C . VAL A 1 186 ? -13.283 -1.135 2.642 1.00 97.81 186 VAL A C 1
ATOM 1416 O O . VAL A 1 186 ? -13.000 -1.188 3.831 1.00 97.81 186 VAL A O 1
ATOM 1419 N N . VAL A 1 187 ? -14.533 -1.220 2.201 1.00 97.94 187 VAL A N 1
ATOM 1420 C CA . VAL A 1 187 ? -15.691 -1.301 3.092 1.00 97.94 187 VAL A CA 1
ATOM 1421 C C . VAL A 1 187 ? -16.557 -2.503 2.753 1.00 97.94 187 VAL A C 1
ATOM 1423 O O . VAL A 1 187 ? -16.853 -2.780 1.591 1.00 97.94 187 VAL A O 1
ATOM 1426 N N . TYR A 1 188 ? -16.962 -3.222 3.791 1.00 97.81 188 TYR A N 1
ATOM 1427 C CA . TYR A 1 188 ? -17.953 -4.287 3.755 1.00 97.81 188 TYR A CA 1
ATOM 1428 C C . TYR A 1 188 ? -19.182 -3.853 4.551 1.00 97.81 188 TYR A C 1
ATOM 1430 O O . TYR A 1 188 ? -19.045 -3.343 5.661 1.00 97.81 188 TYR A O 1
ATOM 1438 N N . ARG A 1 189 ? -20.384 -4.096 4.017 1.00 97.25 189 ARG A N 1
ATOM 1439 C CA . ARG A 1 189 ? -21.647 -3.884 4.740 1.00 97.25 189 ARG A CA 1
ATOM 1440 C C . ARG A 1 189 ? -22.607 -5.038 4.503 1.00 97.25 189 ARG A C 1
ATOM 1442 O O . ARG A 1 189 ? -22.976 -5.313 3.361 1.00 97.25 189 ARG A O 1
ATOM 1449 N N . ALA A 1 190 ? -23.061 -5.677 5.578 1.00 95.19 190 ALA A N 1
ATOM 1450 C CA . ALA A 1 190 ? -24.136 -6.661 5.521 1.00 95.19 190 ALA A CA 1
ATOM 1451 C C . ALA A 1 190 ? -24.905 -6.730 6.846 1.00 95.19 190 ALA A C 1
ATOM 1453 O O . ALA A 1 190 ? -24.350 -7.038 7.901 1.00 95.19 190 ALA A O 1
ATOM 1454 N N . GLY A 1 191 ? -26.219 -6.501 6.782 1.00 92.00 191 GLY A N 1
ATOM 1455 C CA . GLY A 1 191 ? -27.063 -6.497 7.975 1.00 92.00 191 GLY A CA 1
ATOM 1456 C C . GLY A 1 191 ? -26.614 -5.415 8.970 1.00 92.00 191 GLY A C 1
ATOM 1457 O O . GLY A 1 191 ? -26.504 -4.263 8.558 1.00 92.00 191 GLY A O 1
ATOM 1458 N N . PRO A 1 192 ? -26.380 -5.753 10.253 1.00 90.62 192 PRO A N 1
ATOM 1459 C CA . PRO A 1 192 ? -25.920 -4.798 11.263 1.00 90.62 192 PRO A CA 1
ATOM 1460 C C . PRO A 1 192 ? -24.401 -4.571 11.251 1.00 90.62 192 PRO A C 1
ATOM 1462 O O . PRO A 1 192 ? -23.916 -3.811 12.082 1.00 90.62 192 PRO A O 1
ATOM 1465 N N . VAL A 1 193 ? -23.662 -5.266 10.378 1.00 93.44 193 VAL A N 1
ATOM 1466 C CA . VAL A 1 193 ? -22.200 -5.227 10.345 1.00 93.44 193 VAL A CA 1
ATOM 1467 C C . VAL A 1 193 ? -21.724 -4.281 9.250 1.00 93.44 193 VAL A C 1
ATOM 1469 O O . VAL A 1 193 ? -22.045 -4.476 8.073 1.00 93.44 193 VAL A O 1
ATOM 1472 N N . GLU A 1 194 ? -20.900 -3.315 9.635 1.00 96.12 194 GLU A N 1
ATOM 1473 C CA . GLU A 1 194 ? -20.060 -2.518 8.744 1.00 96.12 194 GLU A CA 1
ATOM 1474 C C . GLU A 1 194 ? -18.596 -2.749 9.116 1.00 96.12 194 GLU A C 1
ATOM 1476 O O . GLU A 1 194 ? -18.246 -2.736 10.284 1.00 96.12 194 GLU A O 1
ATOM 1481 N N . ALA A 1 195 ? -17.731 -2.995 8.141 1.00 96.62 195 ALA A N 1
ATOM 1482 C CA . ALA A 1 195 ? -16.313 -3.217 8.381 1.00 96.62 195 ALA A CA 1
ATOM 1483 C C . ALA A 1 195 ? -15.486 -2.377 7.417 1.00 96.62 195 ALA A C 1
ATOM 1485 O O . ALA A 1 195 ? -15.666 -2.460 6.202 1.00 96.62 195 ALA A O 1
ATOM 1486 N N . VAL A 1 196 ? -14.581 -1.579 7.969 1.00 96.94 196 VAL A N 1
ATOM 1487 C CA . VAL A 1 196 ? -13.759 -0.606 7.260 1.00 96.94 196 VAL A CA 1
ATOM 1488 C C . VAL A 1 196 ? -12.300 -1.017 7.378 1.00 96.94 196 VAL A C 1
ATOM 1490 O O . VAL A 1 196 ? -11.753 -1.087 8.473 1.00 96.94 196 VAL A O 1
ATOM 1493 N N . PHE A 1 197 ? -11.659 -1.269 6.243 1.00 96.31 197 PHE A N 1
ATOM 1494 C CA . PHE A 1 197 ? -10.263 -1.669 6.151 1.00 96.31 197 PHE A CA 1
ATOM 1495 C C . PHE A 1 197 ? -9.437 -0.549 5.532 1.00 96.31 197 PHE A C 1
ATOM 1497 O O . PHE A 1 197 ? -9.714 -0.085 4.422 1.00 96.31 197 PHE A O 1
ATOM 1504 N N . TYR A 1 198 ? -8.355 -0.172 6.196 1.00 93.88 198 TYR A N 1
ATOM 1505 C CA . TYR A 1 198 ? -7.429 0.831 5.691 1.00 93.88 198 TYR A CA 1
ATOM 1506 C C . TYR A 1 198 ? -5.978 0.438 5.966 1.00 93.88 198 TYR A C 1
ATOM 1508 O O . TYR A 1 198 ? -5.679 -0.337 6.872 1.00 93.88 198 TYR A O 1
ATOM 1516 N N . ARG A 1 199 ? -5.047 0.963 5.162 1.00 92.56 199 ARG A N 1
ATOM 1517 C CA . ARG A 1 199 ? -3.606 0.846 5.430 1.00 92.56 199 ARG A CA 1
ATOM 1518 C C . ARG A 1 199 ? -3.032 2.226 5.698 1.00 92.56 199 ARG A C 1
ATOM 1520 O O . ARG A 1 199 ? -3.136 3.083 4.812 1.00 92.56 199 ARG A O 1
ATOM 1527 N N . PRO A 1 200 ? -2.411 2.446 6.867 1.00 89.56 200 PRO A N 1
ATOM 1528 C CA . PRO A 1 200 ? -1.673 3.667 7.133 1.00 89.56 200 PRO A CA 1
ATOM 1529 C C . PRO A 1 200 ? -0.689 3.983 6.001 1.00 89.56 200 PRO A C 1
ATOM 1531 O O . PRO A 1 200 ? 0.025 3.112 5.494 1.00 89.56 200 PRO A O 1
ATOM 1534 N N . PHE A 1 201 ? -0.662 5.247 5.593 1.00 86.06 201 PHE A N 1
ATOM 1535 C CA . PHE A 1 201 ? 0.226 5.741 4.552 1.00 86.06 201 PHE A CA 1
ATOM 1536 C C . PHE A 1 201 ? 0.657 7.172 4.873 1.00 86.06 201 PHE A C 1
ATOM 1538 O O . PHE A 1 201 ? -0.157 8.009 5.229 1.00 86.06 201 PHE A O 1
ATOM 1545 N N . GLY A 1 202 ? 1.944 7.488 4.736 1.00 79.56 202 GLY A N 1
ATOM 1546 C CA . GLY A 1 202 ? 2.425 8.851 4.991 1.00 79.56 202 GLY A CA 1
ATOM 1547 C C . GLY A 1 202 ? 2.558 9.196 6.481 1.00 79.56 202 GLY A C 1
ATOM 1548 O O . GLY A 1 202 ? 3.179 8.446 7.236 1.00 79.56 202 GLY A O 1
ATOM 1549 N N . LYS A 1 203 ? 2.090 10.385 6.889 1.00 75.62 203 LYS A N 1
ATOM 1550 C CA . LYS A 1 203 ? 2.224 10.910 8.264 1.00 75.62 203 LYS A CA 1
ATOM 1551 C C . LYS A 1 203 ? 0.845 11.077 8.901 1.00 75.62 203 LYS A C 1
ATOM 1553 O O . LYS A 1 203 ? -0.035 11.611 8.252 1.00 75.62 203 LYS A O 1
ATOM 1558 N N . LYS A 1 204 ? 0.729 10.744 10.196 1.00 69.31 204 LYS A N 1
ATOM 1559 C CA . LYS A 1 204 ? -0.421 11.013 11.093 1.00 69.31 204 LYS A CA 1
ATOM 1560 C C . LYS A 1 204 ? -1.806 10.740 10.472 1.00 69.31 204 LYS A C 1
ATOM 1562 O O . LYS A 1 204 ? -2.365 11.621 9.832 1.00 69.31 204 LYS A O 1
ATOM 1567 N N . TRP A 1 205 ? -2.372 9.565 10.759 1.00 71.94 205 TRP A N 1
ATOM 1568 C CA . TRP A 1 205 ? -3.758 9.152 10.444 1.00 71.94 205 TRP A CA 1
ATOM 1569 C C . TRP A 1 205 ? -4.155 9.099 8.961 1.00 71.94 205 TRP A C 1
ATOM 1571 O O . TRP A 1 205 ? -5.210 8.561 8.641 1.00 71.94 205 TRP A O 1
ATOM 1581 N N . GLN A 1 206 ? -3.300 9.574 8.054 1.00 83.81 206 GLN A N 1
ATOM 1582 C CA . GLN A 1 206 ? -3.449 9.355 6.622 1.00 83.81 206 GLN A CA 1
ATOM 1583 C C . GLN A 1 206 ? -3.408 7.857 6.307 1.00 83.81 206 GLN A C 1
ATOM 1585 O O . GLN A 1 206 ? -2.542 7.116 6.789 1.00 83.81 206 GLN A O 1
ATOM 1590 N N . HIS A 1 207 ? -4.342 7.419 5.478 1.00 90.38 207 HIS A N 1
ATOM 1591 C CA . HIS A 1 207 ? -4.395 6.057 4.984 1.00 90.38 207 HIS A CA 1
ATOM 1592 C C . HIS A 1 207 ? -4.772 6.043 3.510 1.00 90.38 207 HIS A C 1
ATOM 1594 O O . HIS A 1 207 ? -5.284 7.010 2.959 1.00 90.38 207 HIS A O 1
ATOM 1600 N N . SER A 1 208 ? -4.475 4.945 2.832 1.00 92.06 208 SER A N 1
ATOM 1601 C CA . SER A 1 208 ? -4.956 4.752 1.471 1.00 92.06 208 SER A CA 1
ATOM 1602 C C . SER A 1 208 ? -4.941 3.277 1.141 1.00 92.06 208 SER A C 1
ATOM 1604 O O . SER A 1 208 ? -3.908 2.624 1.198 1.00 92.06 208 SER A O 1
ATOM 1606 N N . ALA A 1 209 ? -6.089 2.745 0.758 1.00 93.06 209 ALA A N 1
ATOM 1607 C CA . ALA A 1 209 ? -6.188 1.397 0.229 1.00 93.06 209 ALA A CA 1
ATOM 1608 C C . ALA A 1 209 ? -5.817 1.349 -1.269 1.00 93.06 209 ALA A C 1
ATOM 1610 O O . ALA A 1 209 ? -5.523 0.294 -1.819 1.00 93.06 209 ALA A O 1
ATOM 1611 N N . THR A 1 210 ? -5.817 2.483 -1.960 1.00 94.69 210 THR A N 1
ATOM 1612 C CA . THR A 1 210 ? -5.687 2.588 -3.423 1.00 94.69 210 THR A CA 1
ATOM 1613 C C . THR A 1 210 ? -4.267 2.850 -3.912 1.00 94.69 210 THR A C 1
ATOM 1615 O O . THR A 1 210 ? -3.990 2.664 -5.102 1.00 94.69 210 THR A O 1
ATOM 1618 N N . HIS A 1 211 ? -3.337 3.192 -3.019 1.00 94.19 211 HIS A N 1
ATOM 1619 C CA . HIS A 1 211 ? -1.917 3.153 -3.343 1.00 94.19 211 HIS A CA 1
ATOM 1620 C C . HIS A 1 211 ? -1.475 1.732 -3.747 1.00 94.19 211 HIS A C 1
ATOM 1622 O O . HIS A 1 211 ? -2.017 0.726 -3.267 1.00 94.19 211 HIS A O 1
ATOM 1628 N N . PRO A 1 212 ? -0.474 1.618 -4.640 1.00 94.88 212 PRO A N 1
ATOM 1629 C CA . PRO A 1 212 ? 0.140 0.340 -4.957 1.00 94.88 212 PRO A CA 1
ATOM 1630 C C . PRO A 1 212 ? 0.626 -0.400 -3.710 1.00 94.88 212 PRO A C 1
ATOM 1632 O O . PRO A 1 212 ? 1.287 0.174 -2.846 1.00 94.88 212 PRO A O 1
ATOM 1635 N N . ALA A 1 213 ? 0.378 -1.705 -3.671 1.00 92.38 213 ALA A N 1
ATOM 1636 C CA . ALA A 1 213 ? 0.687 -2.596 -2.558 1.00 92.38 213 ALA A CA 1
ATOM 1637 C C . ALA A 1 213 ? 2.108 -2.454 -1.987 1.00 92.38 213 ALA A C 1
ATOM 1639 O O . ALA A 1 213 ? 2.301 -2.530 -0.776 1.00 92.38 213 ALA A O 1
ATOM 1640 N N . TRP A 1 214 ? 3.099 -2.237 -2.854 1.00 91.88 214 TRP A N 1
ATOM 1641 C CA . TRP A 1 214 ? 4.507 -2.105 -2.475 1.00 91.88 214 TRP A CA 1
ATOM 1642 C C . TRP A 1 214 ? 4.850 -0.809 -1.726 1.00 91.88 214 TRP A C 1
ATOM 1644 O O . TRP A 1 214 ? 5.957 -0.694 -1.205 1.00 91.88 214 TRP A O 1
ATOM 1654 N N . MET A 1 215 ? 3.947 0.175 -1.709 1.00 92.12 215 MET A N 1
ATOM 1655 C CA . MET A 1 215 ? 4.146 1.456 -1.028 1.00 92.12 215 MET A CA 1
ATOM 1656 C C . MET A 1 215 ? 3.726 1.427 0.450 1.00 92.12 215 MET A C 1
ATOM 1658 O O . MET A 1 215 ? 3.977 2.398 1.165 1.00 92.12 215 MET A O 1
ATOM 1662 N N . HIS A 1 216 ? 3.115 0.332 0.907 1.00 89.88 216 HIS A N 1
ATOM 1663 C CA . HIS A 1 216 ? 2.698 0.137 2.295 1.00 89.88 216 HIS A CA 1
ATOM 1664 C C . HIS A 1 216 ? 3.721 -0.687 3.071 1.00 89.88 216 HIS A C 1
ATOM 1666 O O . HIS A 1 216 ? 4.234 -1.685 2.568 1.00 89.88 216 HIS A O 1
ATOM 1672 N N . ASP A 1 217 ? 3.971 -0.283 4.311 1.00 87.06 217 ASP A N 1
ATOM 1673 C CA . ASP A 1 217 ? 4.873 -0.944 5.258 1.00 87.06 217 ASP A CA 1
ATOM 1674 C C . ASP A 1 217 ? 4.173 -1.431 6.537 1.00 87.06 217 ASP A C 1
ATOM 1676 O O . ASP A 1 217 ? 4.837 -1.893 7.456 1.00 87.06 217 ASP A O 1
ATOM 1680 N N . SER A 1 218 ? 2.844 -1.343 6.592 1.00 89.06 218 SER A N 1
ATOM 1681 C CA . SER A 1 218 ? 2.005 -1.747 7.728 1.00 89.06 218 SER A CA 1
ATOM 1682 C C . SER A 1 218 ? 0.934 -2.729 7.278 1.00 89.06 218 SER A C 1
ATOM 1684 O O . SER A 1 218 ? 0.511 -2.660 6.127 1.00 89.06 218 SER A O 1
ATOM 1686 N N . SER A 1 219 ? 0.468 -3.631 8.142 1.00 92.44 219 SER A N 1
ATOM 1687 C CA . SER A 1 219 ? -0.666 -4.518 7.845 1.00 92.44 219 SER A CA 1
ATOM 1688 C C . SER A 1 219 ? -1.979 -3.733 7.653 1.00 92.44 219 SER A C 1
ATOM 1690 O O . SER A 1 219 ? -2.016 -2.502 7.722 1.00 92.44 219 SER A O 1
ATOM 1692 N N . TRP A 1 220 ? -3.065 -4.433 7.322 1.00 94.69 220 TRP A N 1
ATOM 1693 C CA . TRP A 1 220 ? -4.395 -3.822 7.315 1.00 94.69 220 TRP A CA 1
ATOM 1694 C C . TRP A 1 220 ? -4.817 -3.460 8.737 1.00 94.69 220 TRP A C 1
ATOM 1696 O O . TRP A 1 220 ? -4.684 -4.278 9.640 1.00 94.69 220 TRP A O 1
ATOM 1706 N N . CYS A 1 221 ? -5.366 -2.268 8.922 1.00 93.12 221 CYS A N 1
ATOM 1707 C CA . CYS A 1 221 ? -6.177 -1.941 10.083 1.00 93.12 221 CYS A CA 1
ATOM 1708 C C . CYS A 1 221 ? -7.645 -2.120 9.696 1.00 93.12 221 CYS A C 1
ATOM 1710 O O . CYS A 1 221 ? -8.029 -1.815 8.563 1.00 93.12 221 CYS A O 1
ATOM 1712 N N . LEU A 1 222 ? -8.433 -2.669 10.608 1.00 93.75 222 LEU A N 1
ATOM 1713 C CA . LEU A 1 222 ? -9.836 -2.989 10.428 1.00 93.75 222 LEU A CA 1
ATOM 1714 C C . LEU A 1 222 ? -10.622 -2.378 11.587 1.00 93.75 222 LEU A C 1
ATOM 1716 O O . LEU A 1 222 ? -10.332 -2.676 12.739 1.00 93.75 222 LEU A O 1
ATOM 1720 N N . THR A 1 223 ? -11.646 -1.595 11.279 1.00 92.31 223 THR A N 1
ATOM 1721 C CA . THR A 1 223 ? -12.662 -1.173 12.245 1.00 92.31 223 THR A CA 1
ATOM 1722 C C . THR A 1 223 ? -13.978 -1.840 11.882 1.00 92.31 223 THR A C 1
ATOM 1724 O O . THR A 1 223 ? -14.460 -1.678 10.760 1.00 92.31 223 THR A O 1
ATOM 1727 N N . VAL A 1 224 ? -14.555 -2.606 12.801 1.00 92.06 224 VAL A N 1
ATOM 1728 C CA . VAL A 1 224 ? -15.842 -3.275 12.627 1.00 92.06 224 VAL A CA 1
ATOM 1729 C C . VAL A 1 224 ? -16.879 -2.624 13.524 1.00 92.06 224 VAL A C 1
ATOM 1731 O O . VAL A 1 224 ? -16.713 -2.570 14.735 1.00 92.06 224 VAL A O 1
ATOM 1734 N N . TYR A 1 225 ? -17.970 -2.181 12.924 1.00 90.06 225 TYR A N 1
ATOM 1735 C CA . TYR A 1 225 ? -19.154 -1.691 13.599 1.00 90.06 225 TYR A CA 1
ATOM 1736 C C . TYR A 1 225 ? -20.226 -2.778 13.596 1.00 90.06 225 TYR A C 1
ATOM 1738 O O . TYR A 1 225 ? -20.581 -3.304 12.537 1.00 90.06 225 TYR A O 1
ATOM 1746 N N . VAL A 1 226 ? -20.761 -3.110 14.770 1.00 85.88 226 VAL A N 1
ATOM 1747 C CA . VAL A 1 226 ? -21.906 -4.015 14.930 1.00 85.88 226 VAL A CA 1
ATOM 1748 C C . VAL A 1 226 ? -23.023 -3.243 15.621 1.00 85.88 226 VAL A C 1
ATOM 1750 O O . VAL A 1 226 ? -23.069 -3.120 16.840 1.00 85.88 226 VAL A O 1
ATOM 1753 N N . GLY A 1 227 ? -23.935 -2.674 14.834 1.00 83.88 227 GLY A N 1
ATOM 1754 C CA . GLY A 1 227 ? -24.922 -1.736 15.369 1.00 83.88 227 GLY A CA 1
ATOM 1755 C C . GLY A 1 227 ? -24.260 -0.445 15.865 1.00 83.88 227 GLY A C 1
ATOM 1756 O O . GLY A 1 227 ? -23.867 0.377 15.045 1.00 83.88 227 GLY A O 1
ATOM 1757 N N . ALA A 1 228 ? -24.191 -0.255 17.187 1.00 74.88 228 ALA A N 1
ATOM 1758 C CA . ALA A 1 228 ? -23.545 0.904 17.818 1.00 74.88 228 ALA A CA 1
ATOM 1759 C C . ALA A 1 228 ? -22.150 0.589 18.387 1.00 74.88 228 ALA A C 1
ATOM 1761 O O . ALA A 1 228 ? -21.451 1.511 18.802 1.00 74.88 228 ALA A O 1
ATOM 1762 N N . ASP A 1 229 ? -21.760 -0.687 18.407 1.00 76.19 229 ASP A N 1
ATOM 1763 C CA . ASP A 1 229 ? -20.486 -1.126 18.967 1.00 76.19 229 ASP A CA 1
ATOM 1764 C C . ASP A 1 229 ? -19.383 -1.029 17.915 1.00 76.19 229 ASP A C 1
ATOM 1766 O O . ASP A 1 229 ? -19.596 -1.407 16.763 1.00 76.19 229 ASP A O 1
ATOM 1770 N N . GLU A 1 230 ? -18.205 -0.556 18.318 1.00 84.19 230 GLU A N 1
ATOM 1771 C CA . GLU A 1 230 ? -17.001 -0.474 17.488 1.00 84.19 230 GLU A CA 1
ATOM 1772 C C . GLU A 1 230 ? -15.930 -1.430 18.030 1.00 84.19 230 GLU A C 1
ATOM 1774 O O . GLU A 1 230 ? -15.632 -1.428 19.224 1.00 84.19 230 GLU A O 1
ATOM 1779 N N . LEU A 1 231 ? -15.333 -2.221 17.138 1.00 83.88 231 LEU A N 1
ATOM 1780 C CA . LEU A 1 231 ? -14.210 -3.114 17.402 1.00 83.88 231 LEU A CA 1
ATOM 1781 C C . LEU A 1 231 ? -13.057 -2.760 16.460 1.00 83.88 231 LEU A C 1
ATOM 1783 O O . LEU A 1 231 ? -13.249 -2.710 15.244 1.00 83.88 231 LEU A O 1
ATOM 1787 N N . GLN A 1 232 ? -11.850 -2.568 16.989 1.00 85.00 232 GLN A N 1
ATOM 1788 C CA . GLN A 1 232 ? -10.659 -2.348 16.167 1.00 85.00 232 GLN A CA 1
ATOM 1789 C C . GLN A 1 232 ? -9.772 -3.590 16.152 1.00 85.00 232 GLN A C 1
ATOM 1791 O O . GLN A 1 232 ? -9.516 -4.218 17.172 1.00 85.00 232 GLN A O 1
ATOM 1796 N N . MET A 1 233 ? -9.289 -3.952 14.969 1.00 83.81 233 MET A N 1
ATOM 1797 C CA . MET A 1 233 ? -8.458 -5.125 14.741 1.00 83.81 233 MET A CA 1
ATOM 1798 C C . MET A 1 233 ? -7.280 -4.767 13.841 1.00 83.81 233 MET A C 1
ATOM 1800 O O . MET A 1 233 ? -7.401 -4.011 12.875 1.00 83.81 233 MET A O 1
ATOM 1804 N N . TRP A 1 234 ? -6.136 -5.383 14.113 1.00 85.31 234 TRP A N 1
ATOM 1805 C CA . TRP A 1 234 ? -4.988 -5.340 13.217 1.00 85.31 234 TRP A CA 1
ATOM 1806 C C . TRP A 1 234 ? -4.881 -6.663 12.473 1.00 85.31 234 TRP A C 1
ATOM 1808 O O . TRP A 1 234 ? -4.879 -7.741 13.066 1.00 85.31 234 TRP A O 1
ATOM 1818 N N . GLY A 1 235 ? -4.795 -6.575 11.149 1.00 82.12 235 GLY A N 1
ATOM 1819 C CA . GLY A 1 235 ? -4.438 -7.702 10.310 1.00 82.12 235 GLY A CA 1
ATOM 1820 C C . GLY A 1 235 ? -3.047 -8.216 10.688 1.00 82.12 235 GLY A C 1
ATOM 1821 O O . GLY A 1 235 ? -2.195 -7.429 11.116 1.00 82.12 235 GLY A O 1
ATOM 1822 N N . PRO A 1 236 ? -2.793 -9.520 10.517 1.00 81.75 236 PRO A N 1
ATOM 1823 C CA . PRO A 1 236 ? -1.504 -10.098 10.859 1.00 81.75 236 PRO A CA 1
ATOM 1824 C C . PRO A 1 236 ? -0.387 -9.449 10.035 1.00 81.75 236 PRO A C 1
ATOM 1826 O O . PRO A 1 236 ? -0.552 -9.162 8.846 1.00 81.75 236 PRO A O 1
ATOM 1829 N N . GLU A 1 237 ? 0.758 -9.225 10.676 1.00 80.38 237 GLU A N 1
ATOM 1830 C CA . GLU A 1 237 ? 1.968 -8.772 9.995 1.00 80.38 237 GLU A CA 1
ATOM 1831 C C . GLU A 1 237 ? 2.558 -9.933 9.184 1.00 80.38 237 GLU A C 1
ATOM 1833 O O . GLU A 1 237 ? 2.960 -10.957 9.741 1.00 80.38 237 GLU A O 1
ATOM 1838 N N . GLY A 1 238 ? 2.593 -9.797 7.860 1.00 74.75 238 GLY A N 1
ATOM 1839 C CA . GLY A 1 238 ? 3.176 -10.775 6.950 1.00 74.75 238 GLY A CA 1
ATOM 1840 C C . GLY A 1 238 ? 4.256 -10.186 6.041 1.00 74.75 238 GLY A C 1
ATOM 1841 O O . GLY A 1 238 ? 4.612 -9.009 6.103 1.00 74.75 238 GLY A O 1
ATOM 1842 N N . ASP A 1 239 ? 4.777 -11.031 5.145 1.00 84.31 239 ASP A N 1
ATOM 1843 C CA . ASP A 1 239 ? 5.829 -10.686 4.171 1.00 84.31 239 ASP A CA 1
ATOM 1844 C C . ASP A 1 239 ? 5.300 -9.843 2.983 1.00 84.31 239 ASP A C 1
ATOM 1846 O O . ASP A 1 239 ? 5.690 -10.030 1.824 1.00 84.31 239 ASP A O 1
ATOM 1850 N N . GLY A 1 240 ? 4.380 -8.915 3.257 1.00 89.00 240 GLY A N 1
ATOM 1851 C CA . GLY A 1 240 ? 3.860 -7.930 2.317 1.00 89.00 240 GLY A CA 1
ATOM 1852 C C . GLY A 1 240 ? 2.382 -8.089 1.966 1.00 89.00 240 GLY A C 1
ATOM 1853 O O . GLY A 1 240 ? 1.721 -9.081 2.265 1.00 89.00 240 GLY A O 1
ATOM 1854 N N . ALA A 1 241 ? 1.878 -7.098 1.224 1.00 91.75 241 ALA A N 1
ATOM 1855 C CA . ALA A 1 241 ? 0.451 -6.845 1.025 1.00 91.75 241 ALA A CA 1
ATOM 1856 C C . ALA A 1 241 ? -0.407 -8.049 0.614 1.00 91.75 241 ALA A C 1
ATOM 1858 O O . ALA A 1 241 ? -1.571 -8.106 0.991 1.00 91.75 241 ALA A O 1
ATOM 1859 N N . ARG A 1 242 ? 0.114 -8.984 -0.193 1.00 93.62 242 ARG A N 1
ATOM 1860 C CA . ARG A 1 242 ? -0.649 -10.169 -0.627 1.00 93.62 242 ARG A CA 1
ATOM 1861 C C . ARG A 1 242 ? -0.863 -11.156 0.507 1.00 93.62 242 ARG A C 1
ATOM 1863 O O . ARG A 1 242 ? -1.979 -11.632 0.674 1.00 93.62 242 ARG A O 1
ATOM 1870 N N . THR A 1 243 ? 0.193 -11.436 1.262 1.00 93.19 243 THR A N 1
ATOM 1871 C CA . THR A 1 243 ? 0.131 -12.309 2.434 1.00 93.19 243 T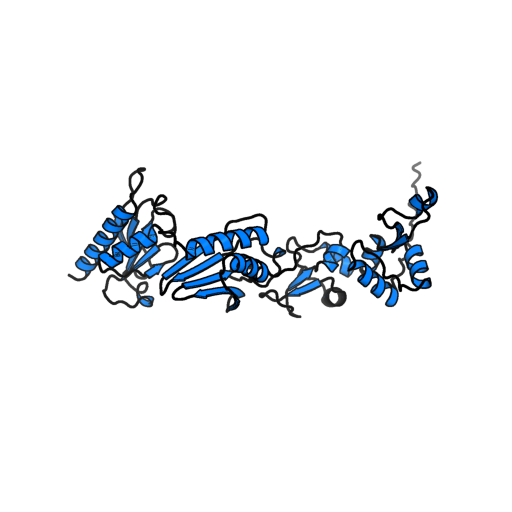HR A CA 1
ATOM 1872 C C . THR A 1 243 ? -0.779 -11.687 3.486 1.00 93.19 243 THR A C 1
ATOM 1874 O O . THR A 1 243 ? -1.703 -12.355 3.940 1.00 93.19 243 THR A O 1
ATOM 1877 N N . ASP A 1 244 ? -0.596 -10.392 3.766 1.00 93.56 244 ASP A N 1
ATOM 1878 C CA . ASP A 1 244 ? -1.420 -9.655 4.730 1.00 93.56 244 ASP A CA 1
ATOM 1879 C C . ASP A 1 244 ? -2.893 -9.668 4.310 1.00 93.56 244 ASP A C 1
ATOM 1881 O O . ASP A 1 244 ? -3.757 -10.029 5.095 1.00 93.56 244 ASP A O 1
ATOM 1885 N N . SER A 1 245 ? -3.192 -9.343 3.046 1.00 95.69 245 SER A N 1
ATOM 1886 C CA . SER A 1 245 ? -4.572 -9.304 2.539 1.00 95.69 245 SER A CA 1
ATOM 1887 C C . SER A 1 245 ? -5.251 -10.670 2.586 1.00 95.69 245 SER A C 1
ATOM 1889 O O . SER A 1 245 ? -6.425 -10.750 2.933 1.00 95.69 245 SER A O 1
ATOM 1891 N N . ALA A 1 246 ? -4.530 -11.743 2.245 1.00 95.62 246 ALA A N 1
ATOM 1892 C CA . ALA A 1 246 ? -5.071 -13.096 2.302 1.00 95.62 246 ALA A CA 1
ATOM 1893 C C . ALA A 1 246 ? -5.387 -13.500 3.746 1.00 95.62 246 ALA A C 1
ATOM 1895 O O . ALA A 1 246 ? -6.467 -14.015 4.017 1.00 95.62 246 ALA A O 1
ATOM 1896 N N . ALA A 1 247 ? -4.472 -13.228 4.676 1.00 93.56 247 ALA A N 1
ATOM 1897 C CA . ALA A 1 247 ? -4.659 -13.557 6.079 1.00 93.56 247 ALA A CA 1
ATOM 1898 C C . ALA A 1 247 ? -5.762 -12.700 6.731 1.00 93.56 247 ALA A C 1
ATOM 1900 O O . ALA A 1 247 ? -6.637 -13.251 7.389 1.00 93.56 247 ALA A O 1
ATOM 1901 N N . THR A 1 248 ? -5.806 -11.390 6.458 1.00 94.81 248 THR A N 1
ATOM 1902 C CA . THR A 1 248 ? -6.908 -10.504 6.871 1.00 94.81 248 THR A CA 1
ATOM 1903 C C . THR A 1 248 ? -8.256 -11.002 6.353 1.00 94.81 248 THR A C 1
ATOM 1905 O O . THR A 1 248 ? -9.215 -11.044 7.118 1.00 94.81 248 THR A O 1
ATOM 1908 N N . ALA A 1 249 ? -8.343 -11.415 5.083 1.00 96.31 249 ALA A N 1
ATOM 1909 C CA . ALA A 1 249 ? -9.589 -11.926 4.516 1.00 96.31 249 ALA A CA 1
ATOM 1910 C C . ALA A 1 249 ? -10.068 -13.213 5.206 1.00 96.31 249 ALA A C 1
ATOM 1912 O O . ALA A 1 249 ? -11.257 -13.339 5.481 1.00 96.31 249 ALA A O 1
ATOM 1913 N N . VAL A 1 250 ? -9.150 -14.137 5.520 1.00 94.62 250 VAL A N 1
ATOM 1914 C CA . VAL A 1 250 ? -9.456 -15.368 6.272 1.00 94.62 250 VAL A CA 1
ATOM 1915 C C . VAL A 1 250 ? -9.976 -15.023 7.665 1.00 94.62 250 VAL A C 1
ATOM 1917 O O . VAL A 1 250 ? -11.079 -15.430 8.015 1.00 94.62 250 VAL A O 1
ATOM 1920 N N . THR A 1 251 ? -9.223 -14.228 8.431 1.00 91.94 251 THR A N 1
ATOM 1921 C CA . THR A 1 251 ? -9.592 -13.848 9.803 1.00 91.94 251 THR A CA 1
ATOM 1922 C C . THR A 1 251 ? -10.941 -13.137 9.847 1.00 91.94 251 THR A C 1
ATOM 1924 O O . THR A 1 251 ? -11.776 -13.452 10.692 1.00 91.94 251 THR A O 1
ATOM 1927 N N . PHE A 1 252 ? -11.195 -12.212 8.918 1.00 94.62 252 PHE A N 1
ATOM 1928 C CA . PHE A 1 252 ? -12.471 -11.506 8.865 1.00 94.62 252 PHE A CA 1
ATOM 1929 C C . PHE A 1 252 ? -13.637 -12.426 8.480 1.00 94.62 252 PHE A C 1
ATOM 1931 O O . PHE A 1 252 ? -14.704 -12.352 9.084 1.00 94.62 252 PHE A O 1
ATOM 1938 N N . ALA A 1 253 ? -13.444 -13.329 7.514 1.00 94.69 253 ALA A N 1
ATOM 1939 C CA . ALA A 1 253 ? -14.469 -14.299 7.137 1.00 94.69 253 ALA A CA 1
ATOM 1940 C C . ALA A 1 253 ? -14.801 -15.267 8.284 1.00 94.69 253 ALA A C 1
ATOM 1942 O O . ALA A 1 253 ? -15.973 -15.542 8.540 1.00 94.69 253 ALA A O 1
ATOM 1943 N N . GLU A 1 254 ? -13.791 -15.750 9.010 1.00 91.88 254 GLU A N 1
ATOM 1944 C CA . GLU A 1 254 ? -13.987 -16.572 10.206 1.00 91.88 254 GLU A CA 1
ATOM 1945 C C . GLU A 1 254 ? -14.779 -15.805 11.271 1.00 91.88 254 GLU A C 1
ATOM 1947 O O . GLU A 1 254 ? -15.791 -16.317 11.760 1.00 91.88 254 GLU A O 1
ATOM 1952 N N . TRP A 1 255 ? -14.396 -14.552 11.541 1.00 91.38 255 TRP A N 1
ATOM 1953 C CA . TRP A 1 255 ? -15.103 -13.671 12.471 1.00 91.38 255 TRP A CA 1
ATOM 1954 C C . TRP A 1 255 ? -16.571 -13.457 12.071 1.00 91.38 255 TRP A C 1
ATOM 1956 O O . TRP A 1 255 ? -17.450 -13.543 12.922 1.00 91.38 255 TRP A O 1
ATOM 1966 N N . LEU A 1 256 ? -16.884 -13.288 10.782 1.00 91.69 256 LEU A N 1
ATOM 1967 C CA . LEU A 1 256 ? -18.275 -13.164 10.319 1.00 91.69 256 LEU A CA 1
ATOM 1968 C C . LEU A 1 256 ? -19.121 -14.413 10.612 1.00 91.69 256 LEU A C 1
ATOM 1970 O O . LEU A 1 256 ? -20.325 -14.302 10.843 1.00 91.69 256 LEU A O 1
ATOM 1974 N N . THR A 1 257 ? -18.520 -15.605 10.587 1.00 89.75 257 THR A N 1
ATOM 1975 C CA . THR A 1 257 ? -19.240 -16.861 10.870 1.00 89.75 257 THR A CA 1
ATOM 1976 C C . THR A 1 257 ? -19.363 -17.161 12.357 1.00 89.75 257 THR A C 1
ATOM 1978 O O . THR A 1 257 ? -20.321 -17.809 12.786 1.00 89.75 257 THR A O 1
ATOM 1981 N N . LYS A 1 258 ? -18.387 -16.710 13.142 1.00 86.06 258 LYS A N 1
ATOM 1982 C CA . LYS A 1 258 ? -18.328 -16.898 14.583 1.00 86.06 258 LYS A CA 1
ATOM 1983 C C . LYS A 1 258 ? -17.555 -15.721 15.179 1.00 86.06 258 LYS A C 1
ATOM 1985 O O . LYS A 1 258 ? -16.338 -15.842 15.343 1.00 86.06 258 LYS A O 1
ATOM 1990 N N . PRO A 1 259 ? -18.238 -14.607 15.499 1.00 77.56 259 PRO A N 1
ATOM 1991 C CA . PRO A 1 259 ? -17.590 -13.480 16.146 1.00 77.56 259 PRO A CA 1
ATOM 1992 C C . PRO A 1 259 ? -16.892 -13.994 17.399 1.00 77.56 259 PRO A C 1
ATOM 1994 O O . PRO A 1 259 ? -17.487 -14.754 18.171 1.00 77.56 259 PRO A O 1
ATOM 1997 N N . ALA A 1 260 ? -15.608 -13.674 17.543 1.00 74.88 260 ALA A N 1
ATOM 1998 C CA . ALA A 1 260 ? -14.875 -14.061 18.734 1.00 74.88 260 ALA A CA 1
ATOM 1999 C C . ALA A 1 260 ? -15.540 -13.383 19.934 1.00 74.88 260 ALA A C 1
ATOM 2001 O O . ALA A 1 260 ? -15.752 -12.172 19.929 1.00 74.88 260 ALA A O 1
ATOM 2002 N N . GLU A 1 261 ? -15.898 -14.177 20.936 1.00 86.31 261 GLU A N 1
ATOM 2003 C CA . GLU A 1 261 ? -16.223 -13.646 22.252 1.00 86.31 261 GLU A CA 1
ATOM 2004 C C . GLU A 1 261 ? -14.922 -13.067 22.818 1.00 86.31 261 GLU A C 1
ATOM 2006 O O . GLU A 1 261 ? -13.929 -13.787 22.912 1.00 86.31 261 GLU A O 1
ATOM 2011 N N . THR A 1 262 ? -14.901 -11.767 23.100 1.00 90.25 262 THR A N 1
ATOM 2012 C CA . THR A 1 262 ? -13.797 -11.066 23.771 1.00 90.25 262 THR A CA 1
ATOM 2013 C C . THR A 1 262 ? -14.123 -10.871 25.246 1.00 90.25 262 THR A C 1
ATOM 2015 O O . THR A 1 262 ? -15.296 -10.932 25.641 1.00 90.25 262 THR A O 1
ATOM 2018 N N . ALA A 1 263 ? -13.107 -10.572 26.058 1.00 92.25 263 ALA A N 1
ATOM 2019 C CA . ALA A 1 263 ? -13.323 -10.169 27.445 1.00 92.25 263 ALA A CA 1
ATOM 2020 C C . ALA A 1 263 ? -14.331 -9.006 27.535 1.00 92.25 263 ALA A C 1
ATOM 2022 O O . ALA A 1 263 ? -15.322 -9.078 28.263 1.00 92.25 263 ALA A O 1
ATOM 2023 N N . GLY A 1 264 ? -14.162 -7.983 26.693 1.00 92.44 264 GLY A N 1
ATOM 2024 C CA . GLY A 1 264 ? -15.084 -6.857 26.589 1.00 92.44 264 GLY A CA 1
ATOM 2025 C C . GLY A 1 264 ? -16.522 -7.259 26.243 1.00 92.44 264 GLY A C 1
ATOM 2026 O O . GLY A 1 264 ? -17.450 -6.730 26.848 1.00 92.44 264 GLY A O 1
ATOM 2027 N N . THR A 1 265 ? -16.743 -8.218 25.333 1.00 91.44 265 THR A N 1
ATOM 2028 C CA . THR A 1 265 ? -18.112 -8.676 25.017 1.00 91.44 265 THR A CA 1
ATOM 2029 C C . THR A 1 265 ? -18.785 -9.394 26.188 1.00 91.44 265 THR A C 1
ATOM 2031 O O . THR A 1 265 ? -19.983 -9.205 26.403 1.00 91.44 265 THR A O 1
ATOM 2034 N N . LEU A 1 266 ? -18.026 -10.157 26.986 1.00 94.38 266 LEU A N 1
ATOM 2035 C CA . LEU A 1 266 ? -18.532 -10.776 28.215 1.00 94.38 266 LEU A CA 1
ATOM 2036 C C . LEU A 1 266 ? -18.893 -9.716 29.263 1.00 94.38 266 LEU A C 1
ATOM 2038 O O . LEU A 1 266 ? -19.952 -9.808 29.888 1.00 94.38 266 LEU A O 1
ATOM 2042 N N . LEU A 1 267 ? -18.064 -8.678 29.411 1.00 96.00 267 LEU A N 1
ATOM 2043 C CA . LEU A 1 267 ? -18.351 -7.542 30.288 1.00 96.00 267 LEU A CA 1
ATOM 2044 C C . LEU A 1 267 ? -19.597 -6.773 29.846 1.00 96.00 267 LEU A C 1
ATOM 2046 O O . LEU A 1 267 ? -20.463 -6.508 30.675 1.00 96.00 267 LEU A O 1
ATOM 2050 N N . LEU A 1 268 ? -19.730 -6.442 28.560 1.00 94.25 268 LEU A N 1
ATOM 2051 C CA . LEU A 1 268 ? -20.910 -5.745 28.038 1.00 94.25 268 LEU A CA 1
ATOM 2052 C C . LEU A 1 268 ? -22.191 -6.563 28.238 1.00 94.25 268 LEU A C 1
ATOM 2054 O O . LEU A 1 268 ? -23.211 -6.003 28.640 1.00 94.25 268 LEU A O 1
ATOM 2058 N N . ALA A 1 269 ? 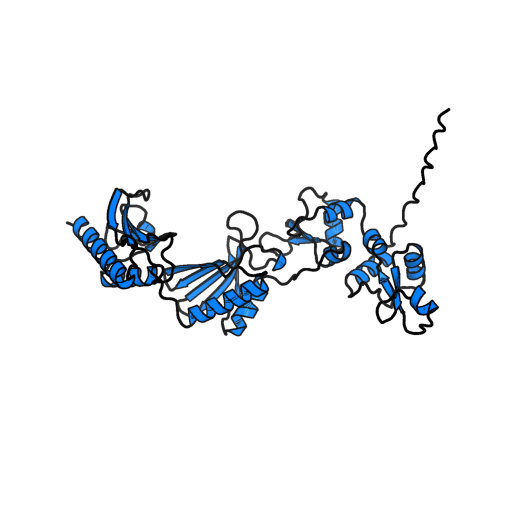-22.141 -7.882 28.025 1.00 93.00 269 ALA A N 1
ATOM 2059 C CA . ALA A 1 269 ? -23.266 -8.767 28.314 1.00 93.00 269 ALA A CA 1
ATOM 2060 C C . ALA A 1 269 ? -23.639 -8.736 29.807 1.00 93.00 269 ALA A C 1
ATOM 2062 O O . ALA A 1 269 ? -24.810 -8.554 30.146 1.00 93.00 269 ALA A O 1
ATOM 2063 N N . ALA A 1 270 ? -22.649 -8.827 30.701 1.00 96.25 270 ALA A N 1
ATOM 2064 C CA . ALA A 1 270 ? -22.860 -8.752 32.145 1.00 96.25 270 ALA A CA 1
ATOM 2065 C C . ALA A 1 270 ? -23.413 -7.386 32.601 1.00 96.25 270 ALA A C 1
ATOM 2067 O O . ALA A 1 270 ? -24.308 -7.326 33.447 1.00 96.25 270 ALA A O 1
ATOM 2068 N N . LEU A 1 271 ? -22.922 -6.285 32.024 1.00 96.50 271 LEU A N 1
ATOM 2069 C CA . LEU A 1 271 ? -23.426 -4.931 32.270 1.00 96.50 271 LEU A CA 1
ATOM 2070 C C . LEU A 1 271 ? -24.882 -4.797 31.825 1.00 96.50 271 LEU A C 1
ATOM 2072 O O . LEU A 1 271 ? -25.715 -4.319 32.596 1.00 96.50 271 LEU A O 1
ATOM 2076 N N . ALA A 1 272 ? -25.213 -5.290 30.631 1.00 94.50 272 ALA A N 1
ATOM 2077 C CA . ALA A 1 272 ? -26.576 -5.276 30.117 1.00 94.50 272 ALA A CA 1
ATOM 2078 C C . ALA A 1 272 ? -27.536 -6.088 31.006 1.00 94.50 272 ALA A C 1
ATOM 2080 O O . ALA A 1 272 ? -28.637 -5.619 31.303 1.00 94.50 272 ALA A O 1
ATOM 2081 N N . GLU A 1 273 ? -27.119 -7.262 31.495 1.00 96.06 273 GLU A N 1
ATOM 2082 C CA . GLU A 1 273 ? -27.888 -8.056 32.467 1.00 96.06 273 GLU A CA 1
ATOM 2083 C C . GLU A 1 273 ? -28.107 -7.314 33.795 1.00 96.06 273 GLU A C 1
ATOM 2085 O O . GLU A 1 273 ? -29.172 -7.436 34.407 1.00 96.06 273 GLU A O 1
ATOM 2090 N N . ALA A 1 274 ? -27.134 -6.504 34.220 1.00 96.75 274 ALA A N 1
ATOM 2091 C CA . ALA A 1 274 ? -27.238 -5.633 35.388 1.00 96.75 274 ALA A CA 1
ATOM 2092 C C . ALA A 1 274 ? -28.043 -4.340 35.126 1.00 96.75 274 ALA A C 1
ATOM 2094 O O . ALA A 1 274 ? -28.226 -3.537 36.043 1.00 96.75 274 ALA A O 1
ATOM 2095 N N . GLY A 1 275 ? -28.545 -4.125 33.903 1.00 95.88 275 GLY A N 1
ATOM 2096 C CA . GLY A 1 275 ? -29.262 -2.909 33.511 1.00 95.88 275 GLY A CA 1
ATOM 2097 C C . GLY A 1 275 ? -28.360 -1.680 33.361 1.00 95.88 275 GLY A C 1
ATOM 2098 O O . GLY A 1 275 ? -28.847 -0.551 33.439 1.00 95.88 275 GLY A O 1
ATOM 2099 N N . VAL A 1 276 ? -27.058 -1.890 33.168 1.00 96.06 276 VAL A N 1
ATOM 2100 C CA . VAL A 1 276 ? -26.048 -0.849 32.988 1.00 96.06 276 VAL A CA 1
ATOM 2101 C C . VAL A 1 276 ? -25.716 -0.722 31.506 1.00 96.06 276 VAL A C 1
ATOM 2103 O O . VAL A 1 276 ? -25.395 -1.700 30.838 1.00 96.06 276 VAL A O 1
ATOM 2106 N N . HIS A 1 277 ? -25.780 0.504 30.995 1.00 94.56 277 HIS A N 1
ATOM 2107 C CA . HIS A 1 277 ? -25.357 0.820 29.638 1.00 94.56 277 HIS A CA 1
ATOM 2108 C C . HIS A 1 277 ? -23.948 1.414 29.667 1.00 94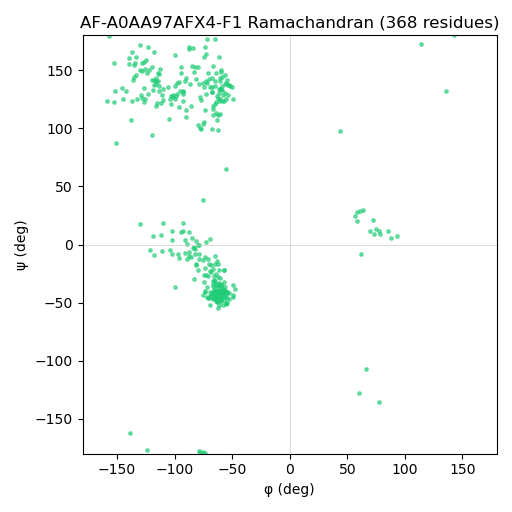.56 277 HIS A C 1
ATOM 2110 O O . HIS A 1 277 ? -23.698 2.380 30.390 1.00 94.56 277 HIS A O 1
ATOM 2116 N N . ALA A 1 278 ? -23.052 0.854 28.861 1.00 94.94 278 ALA A N 1
ATOM 2117 C CA . ALA A 1 278 ? -21.698 1.347 28.677 1.00 94.94 278 ALA A CA 1
ATOM 2118 C C . ALA A 1 278 ? -21.503 1.879 27.257 1.00 94.94 278 ALA A C 1
ATOM 2120 O O . ALA A 1 278 ? -22.144 1.418 26.317 1.00 94.94 278 ALA A O 1
ATOM 2121 N N . VAL A 1 279 ? -20.601 2.843 27.111 1.00 91.69 279 VAL A N 1
ATOM 2122 C CA . VAL A 1 279 ? -20.102 3.325 25.824 1.00 91.69 279 VAL A CA 1
ATOM 2123 C C . VAL A 1 279 ? -18.631 2.969 25.696 1.00 91.69 279 VAL A C 1
ATOM 2125 O O . VAL A 1 279 ? -17.904 2.923 26.691 1.00 91.69 279 VAL A O 1
ATOM 2128 N N . ARG A 1 280 ? -18.188 2.689 24.474 1.00 89.94 280 ARG A N 1
ATOM 2129 C CA . ARG A 1 280 ? -16.787 2.371 24.215 1.00 89.94 280 ARG A CA 1
ATOM 2130 C C . ARG A 1 280 ? -15.907 3.612 24.398 1.00 89.94 280 ARG A C 1
ATOM 2132 O O . ARG A 1 280 ? -16.236 4.689 23.914 1.00 89.94 280 ARG A O 1
ATOM 2139 N N . ASP A 1 281 ? -14.782 3.426 25.077 1.00 87.69 281 ASP A N 1
ATOM 2140 C CA . ASP A 1 281 ? -13.629 4.328 25.125 1.00 87.69 281 ASP A CA 1
ATOM 2141 C C . ASP A 1 281 ? -12.412 3.571 24.546 1.00 87.69 281 ASP A C 1
ATOM 2143 O O . ASP A 1 281 ? -12.448 2.354 24.358 1.00 87.69 281 ASP A O 1
ATOM 2147 N N . LEU A 1 282 ? -11.335 4.278 24.216 1.00 82.31 282 LEU A N 1
ATOM 2148 C CA . LEU A 1 282 ? -10.251 3.791 23.355 1.00 82.31 282 LEU A CA 1
ATOM 2149 C C . LEU A 1 282 ? -9.722 2.398 23.757 1.00 82.31 282 LEU A C 1
ATOM 2151 O O . LEU A 1 282 ? -9.578 1.526 22.906 1.00 82.31 282 LEU A O 1
ATOM 2155 N N . LEU A 1 283 ? -9.493 2.183 25.057 1.00 87.81 283 LEU A N 1
ATOM 2156 C CA . LEU A 1 283 ? -8.991 0.930 25.650 1.00 87.81 283 LEU A CA 1
ATOM 2157 C C . LEU A 1 283 ? -9.853 0.463 26.839 1.00 87.81 283 LEU A C 1
ATOM 2159 O O . LEU A 1 283 ? -9.396 -0.284 27.699 1.00 87.81 283 LEU A O 1
ATOM 2163 N N . SER A 1 284 ? -11.075 0.982 26.952 1.00 92.88 284 SER A N 1
ATOM 2164 C CA . SER A 1 284 ? -11.926 0.821 28.133 1.00 92.88 284 SER A CA 1
ATOM 2165 C C . SER A 1 284 ? -13.400 1.009 27.779 1.00 92.88 284 SER A C 1
ATOM 2167 O O . SER A 1 284 ? -13.752 1.326 26.647 1.00 92.88 284 SER A O 1
ATOM 2169 N N . TYR A 1 285 ? -14.277 0.873 28.760 1.00 95.88 285 TYR A N 1
ATOM 2170 C CA . TYR A 1 285 ? -15.668 1.298 28.666 1.00 95.88 285 TYR A CA 1
ATOM 2171 C C . TYR A 1 285 ? -15.939 2.439 29.637 1.00 95.88 285 TYR A C 1
ATOM 2173 O O . TYR A 1 285 ? -15.351 2.490 30.716 1.00 95.88 285 TYR A O 1
ATOM 2181 N N . ALA A 1 286 ? -16.843 3.339 29.264 1.00 96.50 286 ALA A N 1
ATOM 2182 C CA . ALA A 1 286 ? -17.342 4.396 30.127 1.00 96.50 286 ALA A CA 1
ATOM 2183 C C . ALA A 1 286 ? -18.832 4.195 30.420 1.00 96.50 286 ALA A C 1
ATOM 2185 O O . ALA A 1 286 ? -19.612 3.806 29.553 1.00 96.50 286 ALA A O 1
ATOM 2186 N N . VAL A 1 287 ? -19.240 4.465 31.653 1.00 97.44 287 VAL A N 1
ATOM 2187 C CA . VAL A 1 287 ? -20.618 4.322 32.126 1.00 97.44 287 VAL A CA 1
ATOM 2188 C C . VAL A 1 287 ? -21.030 5.615 32.818 1.00 97.44 287 VAL A C 1
ATOM 2190 O O . VAL A 1 287 ? -20.339 6.104 33.712 1.00 97.44 287 VAL A O 1
ATOM 2193 N N . ALA A 1 288 ? -22.173 6.174 32.429 1.00 96.88 288 ALA A N 1
ATOM 2194 C CA . ALA A 1 288 ? -22.709 7.356 33.093 1.00 96.88 288 ALA A CA 1
ATOM 2195 C C . ALA A 1 288 ? -23.239 7.006 34.490 1.00 96.88 288 ALA A C 1
ATOM 2197 O O . ALA A 1 288 ? -23.934 6.005 34.669 1.00 96.88 288 ALA A O 1
ATOM 2198 N N . LEU A 1 289 ? -22.981 7.872 35.476 1.00 96.19 289 LEU A N 1
ATOM 2199 C CA . LEU A 1 289 ? -23.588 7.723 36.806 1.00 96.19 289 LEU A CA 1
ATOM 2200 C C . LEU A 1 289 ? -25.088 8.031 36.807 1.00 96.19 289 LEU A C 1
ATOM 2202 O O . LEU A 1 289 ? -25.816 7.527 37.659 1.00 96.19 289 LEU A O 1
ATOM 2206 N N . THR A 1 290 ? -25.544 8.872 35.880 1.00 94.81 290 THR A N 1
ATOM 2207 C CA . THR A 1 290 ? -26.951 9.257 35.763 1.00 94.81 290 THR A CA 1
ATOM 2208 C C . THR A 1 290 ? -27.635 8.373 34.720 1.00 94.81 290 THR A C 1
ATOM 2210 O O . THR A 1 290 ? -27.266 8.420 33.545 1.00 94.81 290 THR A O 1
ATOM 2213 N N . PRO A 1 291 ? -28.654 7.578 35.093 1.00 91.44 291 PRO A N 1
ATOM 2214 C CA . PRO A 1 291 ? -29.396 6.781 34.124 1.00 91.44 291 PRO A CA 1
ATOM 2215 C C . PRO A 1 291 ? -30.049 7.650 33.042 1.00 91.44 291 PRO A C 1
ATOM 2217 O O . PRO A 1 291 ? -30.727 8.632 33.348 1.00 91.44 291 PRO A O 1
ATOM 2220 N N . GLY A 1 292 ? -29.885 7.254 31.779 1.00 91.12 292 GLY A N 1
ATOM 2221 C CA . GLY A 1 292 ? -30.468 7.950 30.628 1.00 91.12 292 GLY A CA 1
ATOM 2222 C C . GLY A 1 292 ? -29.618 9.084 30.048 1.00 91.12 292 GLY A C 1
ATOM 2223 O O . GLY A 1 292 ? -30.098 9.755 29.135 1.00 91.12 292 GLY A O 1
ATOM 2224 N N . THR A 1 293 ? -28.389 9.294 30.534 1.00 93.81 293 THR A N 1
ATOM 2225 C CA . THR A 1 293 ? -27.416 10.172 29.866 1.00 93.81 293 THR A CA 1
ATOM 2226 C C . THR A 1 293 ? -27.198 9.714 28.415 1.00 93.81 293 THR A C 1
ATOM 2228 O O . THR A 1 293 ? -26.970 8.519 28.200 1.00 93.81 293 THR A O 1
ATOM 2231 N N . PRO A 1 294 ? -27.277 10.620 27.422 1.00 91.38 294 PRO A N 1
ATOM 2232 C CA . PRO A 1 294 ? -26.932 10.319 26.035 1.00 91.38 294 PRO A CA 1
ATOM 2233 C C . PRO A 1 294 ? -25.506 9.776 25.892 1.00 91.38 294 PRO A C 1
ATOM 2235 O O . PRO A 1 294 ? -24.604 10.189 26.617 1.00 91.38 294 PRO A O 1
ATOM 2238 N N . ASN A 1 295 ? -25.289 8.862 24.943 1.00 86.88 295 ASN A N 1
ATOM 2239 C CA . ASN A 1 295 ? -23.992 8.197 24.768 1.00 86.88 295 ASN A CA 1
ATOM 2240 C C . ASN A 1 295 ? -22.840 9.181 24.500 1.00 86.88 295 ASN A C 1
ATOM 2242 O O . ASN A 1 295 ? -21.727 8.954 24.964 1.00 86.88 295 ASN A O 1
ATOM 2246 N N . ASP A 1 296 ? -23.113 10.270 23.782 1.00 87.50 296 ASP A N 1
ATOM 2247 C CA . ASP A 1 296 ? -22.158 11.333 23.463 1.00 87.50 296 ASP A CA 1
ATOM 2248 C C . ASP A 1 296 ? -21.849 12.264 24.646 1.00 87.50 296 ASP A C 1
ATOM 2250 O O . ASP A 1 296 ? -20.852 12.975 24.600 1.00 87.50 296 ASP A O 1
ATOM 2254 N N . GLU A 1 297 ? -22.639 12.213 25.722 1.00 94.25 297 GLU A N 1
ATOM 2255 C CA . GLU A 1 297 ? -22.465 13.031 26.932 1.00 94.25 297 GLU A CA 1
ATOM 2256 C C . GLU A 1 297 ? -21.862 12.242 28.111 1.00 94.25 297 GLU A C 1
ATOM 2258 O O . GLU A 1 297 ? -21.584 12.818 29.165 1.00 94.25 297 GLU A O 1
ATOM 2263 N N . VAL A 1 298 ? -21.648 10.922 27.979 1.00 94.69 298 VAL A N 1
ATOM 2264 C CA . VAL A 1 298 ? -21.161 10.070 29.089 1.00 94.69 298 VAL A CA 1
ATOM 2265 C C . VAL A 1 298 ? -19.840 10.587 29.665 1.00 94.69 298 VAL A C 1
ATOM 2267 O O . VAL A 1 298 ? -19.638 10.534 30.876 1.00 94.69 298 VAL A O 1
ATOM 2270 N N . MET A 1 299 ? -18.964 11.116 28.812 1.00 92.38 299 MET A N 1
ATOM 2271 C CA . MET A 1 299 ? -17.627 11.579 29.188 1.00 92.38 299 MET A CA 1
ATOM 2272 C C . MET A 1 299 ? -17.579 13.040 29.661 1.00 92.38 299 MET A C 1
ATOM 2274 O O . MET A 1 299 ? -16.561 13.455 30.207 1.00 92.38 299 MET A O 1
ATOM 2278 N N . ASP A 1 300 ? -18.661 13.810 29.508 1.00 92.69 300 ASP A N 1
ATOM 2279 C CA . ASP A 1 300 ? -18.687 15.250 29.823 1.00 92.69 300 ASP A CA 1
ATOM 2280 C C . ASP A 1 300 ? -18.833 15.543 31.329 1.00 92.69 300 ASP A C 1
ATOM 2282 O O . ASP A 1 300 ? -18.735 16.689 31.779 1.00 92.69 300 ASP A O 1
ATOM 2286 N N . GLY A 1 301 ? -19.083 14.511 32.135 1.00 92.56 301 GLY A N 1
ATOM 2287 C CA . GLY A 1 301 ? -19.318 14.622 33.568 1.00 92.56 301 GLY A CA 1
ATOM 2288 C C . GLY A 1 301 ? -18.630 13.529 34.374 1.00 92.56 301 GLY A C 1
ATOM 2289 O O . GLY A 1 301 ? -17.719 12.849 33.912 1.00 92.56 301 GLY A O 1
ATOM 2290 N N . LEU A 1 302 ? -19.092 13.362 35.613 1.00 95.94 302 LEU A N 1
ATOM 2291 C CA . LEU A 1 302 ? -18.663 12.263 36.469 1.00 95.94 302 LEU A CA 1
ATOM 2292 C C . LEU A 1 302 ? -19.115 10.936 35.833 1.00 95.94 302 LEU A C 1
ATOM 2294 O O . LEU A 1 302 ? -20.310 10.736 35.596 1.00 95.94 302 LEU A O 1
ATOM 2298 N N . ASN A 1 303 ? -18.168 10.045 35.566 1.00 97.25 303 ASN A N 1
ATOM 2299 C CA . ASN A 1 303 ? -18.399 8.777 34.878 1.00 97.25 303 ASN A CA 1
ATOM 2300 C C . ASN A 1 303 ? -17.631 7.640 35.554 1.00 97.25 303 ASN A C 1
ATOM 2302 O O . ASN A 1 303 ? -16.774 7.868 36.404 1.00 97.25 303 ASN A O 1
ATOM 2306 N N . ILE A 1 304 ? -17.971 6.404 35.214 1.00 97.88 304 ILE A N 1
ATOM 2307 C CA . ILE A 1 304 ? -17.223 5.220 35.620 1.00 97.88 304 ILE A CA 1
ATOM 2308 C C . ILE A 1 304 ? -16.430 4.742 34.411 1.00 97.88 304 ILE A C 1
ATOM 2310 O O . ILE A 1 304 ? -17.035 4.465 33.378 1.00 97.88 304 ILE A O 1
ATOM 2314 N N . LYS A 1 305 ? -15.112 4.592 34.548 1.00 97.12 305 LYS A N 1
ATOM 2315 C CA . LYS A 1 305 ? -14.275 3.906 33.559 1.00 97.12 305 LYS A CA 1
ATOM 2316 C C . LYS A 1 305 ? -13.989 2.484 33.996 1.00 97.12 305 LYS A C 1
ATOM 2318 O O . LYS A 1 305 ? -13.668 2.264 35.162 1.00 97.12 305 LYS A O 1
ATOM 2323 N N . ILE A 1 306 ? -14.077 1.546 33.060 1.00 96.81 306 ILE A N 1
ATOM 2324 C CA . ILE A 1 306 ? -13.779 0.131 33.286 1.00 96.81 306 ILE A CA 1
ATOM 2325 C C . ILE A 1 306 ? -12.771 -0.335 32.250 1.00 96.81 306 ILE A C 1
ATOM 2327 O O . ILE A 1 306 ? -13.031 -0.228 31.052 1.00 96.81 306 ILE A O 1
ATOM 2331 N N . ALA A 1 307 ? -11.637 -0.850 32.702 1.00 95.56 307 ALA A N 1
ATOM 2332 C CA . ALA A 1 307 ? -10.599 -1.406 31.839 1.00 95.56 307 ALA A CA 1
ATOM 2333 C C . ALA A 1 307 ? -10.119 -2.739 32.406 1.00 95.56 307 ALA A C 1
ATOM 2335 O O . ALA A 1 307 ? -10.256 -2.977 33.606 1.00 95.56 307 ALA A O 1
ATOM 2336 N N . ASP A 1 308 ? -9.567 -3.598 31.555 1.00 94.56 308 ASP A N 1
ATOM 2337 C CA . ASP A 1 308 ? -8.816 -4.750 32.051 1.00 94.56 308 ASP A CA 1
ATOM 2338 C C . ASP A 1 308 ? -7.450 -4.278 32.579 1.00 94.56 308 ASP A C 1
ATOM 2340 O O . ASP A 1 308 ? -6.984 -3.181 32.250 1.00 94.56 308 ASP A O 1
ATOM 2344 N N . SER A 1 309 ? -6.784 -5.085 33.403 1.00 88.69 309 SER A N 1
ATOM 2345 C CA . SER A 1 309 ? -5.380 -4.841 33.758 1.00 88.69 309 SER A CA 1
ATOM 2346 C C . SER A 1 309 ? -4.439 -5.064 32.568 1.00 88.69 309 SER A C 1
ATOM 2348 O O . SER A 1 309 ? -3.336 -4.506 32.531 1.00 88.69 309 SER A O 1
ATOM 2350 N N . ALA A 1 310 ? -4.861 -5.858 31.580 1.00 78.12 310 ALA A N 1
ATOM 2351 C CA . ALA A 1 310 ? -4.289 -5.888 30.249 1.00 78.12 310 ALA A CA 1
ATOM 2352 C C . ALA A 1 310 ? -4.667 -4.585 29.531 1.00 78.12 310 ALA A C 1
ATOM 2354 O O . ALA A 1 310 ? -5.730 -4.019 29.762 1.00 78.12 310 ALA A O 1
ATOM 2355 N N . PRO A 1 311 ? -3.810 -4.067 28.642 1.00 74.88 311 PRO A N 1
ATOM 2356 C CA . PRO A 1 311 ? -3.955 -2.711 28.117 1.00 74.88 311 PRO A CA 1
ATOM 2357 C C . PRO A 1 311 ? -5.159 -2.494 27.180 1.00 74.88 311 PRO A C 1
ATOM 2359 O O . PRO A 1 311 ? -5.246 -1.419 26.598 1.00 74.88 311 PRO A O 1
ATOM 2362 N N . ASP A 1 312 ? -6.037 -3.478 26.982 1.00 86.44 312 ASP A N 1
ATOM 2363 C CA . ASP A 1 312 ? -7.157 -3.441 26.037 1.00 86.44 312 ASP A CA 1
ATOM 2364 C C . ASP A 1 312 ? -8.289 -4.363 26.522 1.00 86.44 312 ASP A C 1
ATOM 2366 O O . ASP A 1 312 ? -8.024 -5.311 27.249 1.00 86.44 312 ASP A O 1
ATOM 2370 N N . VAL A 1 313 ? -9.533 -4.131 26.103 1.00 91.25 313 VAL A N 1
ATOM 2371 C CA . VAL A 1 313 ? -10.712 -4.971 26.386 1.00 91.25 313 VAL A CA 1
ATOM 2372 C C . VAL A 1 313 ? -11.044 -5.948 25.244 1.00 91.25 313 VAL A C 1
ATOM 2374 O O . VAL A 1 313 ? -11.898 -6.819 25.414 1.00 91.25 313 VAL A O 1
ATOM 2377 N N . ASP A 1 314 ? -10.373 -5.835 24.091 1.00 86.50 314 ASP A N 1
ATOM 2378 C CA . ASP A 1 314 ? -10.633 -6.643 22.883 1.00 86.50 314 ASP A CA 1
ATOM 2379 C C . ASP A 1 314 ? -9.781 -7.919 22.764 1.00 86.50 314 ASP A C 1
ATOM 2381 O O . ASP A 1 314 ? -9.662 -8.511 21.689 1.00 86.50 314 ASP A O 1
ATOM 2385 N N . HIS A 1 315 ? -9.204 -8.382 23.870 1.00 85.50 315 HIS A N 1
ATOM 2386 C CA . HIS A 1 315 ? -8.426 -9.618 23.917 1.00 85.50 315 HIS A CA 1
ATOM 2387 C C . HIS A 1 315 ? -9.301 -10.855 24.193 1.00 85.50 315 HIS A C 1
ATOM 2389 O O . HIS A 1 315 ? -10.493 -10.762 24.525 1.00 85.50 315 HIS A O 1
ATOM 2395 N N . ALA A 1 316 ? -8.713 -12.042 24.016 1.00 89.38 316 ALA A N 1
ATOM 2396 C CA . ALA A 1 316 ? -9.413 -13.305 24.223 1.00 89.38 316 ALA A CA 1
ATOM 2397 C C . ALA A 1 316 ? -9.755 -13.512 25.717 1.00 89.38 316 ALA A C 1
ATOM 2399 O O . ALA A 1 316 ? -8.941 -13.172 26.568 1.00 89.38 316 ALA A O 1
ATOM 2400 N N . PRO A 1 317 ? -10.909 -14.104 26.084 1.00 93.38 317 PRO A N 1
ATOM 2401 C CA . PRO A 1 317 ? -11.308 -14.262 27.486 1.00 93.38 317 PRO A CA 1
ATOM 2402 C C . PRO A 1 317 ? -10.309 -15.015 28.380 1.00 93.38 317 PRO A C 1
ATOM 2404 O O . PRO A 1 317 ? -10.364 -14.875 29.596 1.00 93.38 317 PRO A O 1
ATOM 2407 N N . ASP A 1 318 ? -9.417 -15.831 27.815 1.00 91.62 318 ASP A N 1
ATOM 2408 C CA . ASP A 1 318 ? -8.358 -16.539 28.545 1.00 91.62 318 ASP A CA 1
ATOM 2409 C C . ASP A 1 318 ? -7.075 -15.712 28.749 1.00 91.62 318 ASP A C 1
ATOM 2411 O O . ASP A 1 318 ? -6.219 -16.105 29.543 1.00 91.62 318 ASP A O 1
ATOM 2415 N N . GLU A 1 319 ? -6.956 -14.565 28.079 1.00 91.12 319 GLU A N 1
ATOM 2416 C CA . GLU A 1 319 ? -5.917 -13.548 28.299 1.00 91.12 319 GLU A CA 1
ATOM 2417 C C . GLU A 1 319 ? -6.346 -12.485 29.331 1.00 91.12 319 GLU A C 1
ATOM 2419 O O . GLU A 1 319 ? -5.520 -11.671 29.745 1.00 91.12 319 GLU A O 1
ATOM 2424 N N . HIS A 1 320 ? -7.611 -12.530 29.770 1.00 93.88 320 HIS A N 1
ATOM 2425 C CA . HIS A 1 320 ? -8.212 -11.637 30.765 1.00 93.88 320 HIS A CA 1
ATOM 2426 C C . HIS A 1 320 ? -7.466 -11.668 32.094 1.00 93.88 320 HIS A C 1
ATOM 2428 O O . HIS A 1 320 ? -7.226 -12.739 32.665 1.00 93.88 320 HIS A O 1
ATOM 2434 N N . SER A 1 321 ? -7.113 -10.487 32.601 1.00 94.19 321 SER A N 1
ATOM 2435 C CA . SER A 1 321 ? -6.250 -10.362 33.779 1.00 94.19 321 SER A CA 1
ATOM 2436 C C . SER A 1 321 ? -6.902 -9.678 34.979 1.00 94.19 321 SER A C 1
ATOM 2438 O O . SER A 1 321 ? -6.360 -9.768 36.085 1.00 94.19 321 SER A O 1
ATOM 2440 N N . GLY A 1 322 ? -8.095 -9.112 34.796 1.00 96.56 322 GLY A N 1
ATOM 2441 C CA . GLY A 1 322 ? -8.927 -8.575 35.863 1.00 96.56 322 GLY A CA 1
ATOM 2442 C C . GLY A 1 322 ? -9.510 -7.220 35.487 1.00 96.56 322 GLY A C 1
ATOM 2443 O O . GLY A 1 322 ? -8.793 -6.316 35.065 1.00 96.56 322 GLY A O 1
ATOM 2444 N N . TRP A 1 323 ? -10.812 -7.037 35.694 1.00 97.56 323 TRP A N 1
ATOM 2445 C CA . TRP A 1 323 ? -11.425 -5.724 35.523 1.00 97.56 323 TRP A CA 1
ATOM 2446 C C . TRP A 1 323 ? -11.036 -4.785 36.658 1.00 97.56 323 TRP A C 1
ATOM 2448 O O . TRP A 1 323 ? -11.076 -5.141 37.832 1.00 97.56 323 TRP A O 1
ATOM 2458 N N . HIS A 1 324 ? -10.790 -3.535 36.307 1.00 96.94 324 HIS A N 1
ATOM 2459 C CA . HIS A 1 324 ? -10.725 -2.422 37.235 1.00 96.94 324 HIS A CA 1
ATOM 2460 C C . HIS A 1 324 ? -11.838 -1.441 36.906 1.00 96.94 324 HIS A C 1
ATOM 2462 O O . HIS A 1 324 ? -12.075 -1.150 35.732 1.00 96.94 324 HIS A O 1
ATOM 2468 N N . ALA A 1 325 ? -12.508 -0.909 37.928 1.00 97.75 325 ALA A N 1
ATOM 2469 C CA . ALA A 1 325 ? -13.494 0.149 37.746 1.00 97.75 325 ALA A CA 1
ATOM 2470 C C . ALA A 1 325 ? -13.170 1.359 38.623 1.00 97.75 325 ALA A C 1
ATOM 2472 O O . ALA A 1 325 ? -13.065 1.264 39.854 1.00 97.75 325 ALA A O 1
ATOM 2473 N N . TRP A 1 326 ? -13.069 2.514 37.971 1.00 98.00 326 TRP A N 1
ATOM 2474 C CA . TRP A 1 326 ? -12.781 3.794 38.600 1.00 98.00 326 TRP A CA 1
ATOM 2475 C C . TRP A 1 326 ? -13.931 4.764 38.406 1.00 98.00 326 TRP A C 1
ATOM 2477 O O . TRP A 1 326 ? -14.511 4.852 37.328 1.00 98.00 326 TRP A O 1
ATOM 2487 N N . LEU A 1 327 ? -14.222 5.548 39.435 1.00 98.00 327 LEU A N 1
ATOM 2488 C CA . LEU A 1 327 ? -14.951 6.795 39.291 1.00 98.00 327 LEU A CA 1
ATOM 2489 C C . LEU A 1 327 ? -13.991 7.848 38.736 1.00 98.00 327 LEU A C 1
ATOM 2491 O O . LEU A 1 327 ? -12.960 8.113 39.352 1.00 98.00 327 LEU A O 1
ATOM 2495 N N . CYS A 1 328 ? -14.344 8.472 37.623 1.00 97.38 328 CYS A N 1
ATOM 2496 C CA . CYS A 1 328 ? -13.569 9.514 36.964 1.00 97.38 328 CYS A CA 1
ATOM 2497 C C . CYS A 1 328 ? -14.329 10.842 36.963 1.00 97.38 328 CYS A C 1
ATOM 2499 O O . CYS A 1 328 ? -15.551 10.861 36.807 1.00 97.38 328 CYS A O 1
ATOM 2501 N N . ASP A 1 329 ? -13.606 11.951 37.122 1.00 96.00 329 ASP A N 1
ATOM 2502 C CA . ASP A 1 329 ? -14.153 13.295 36.913 1.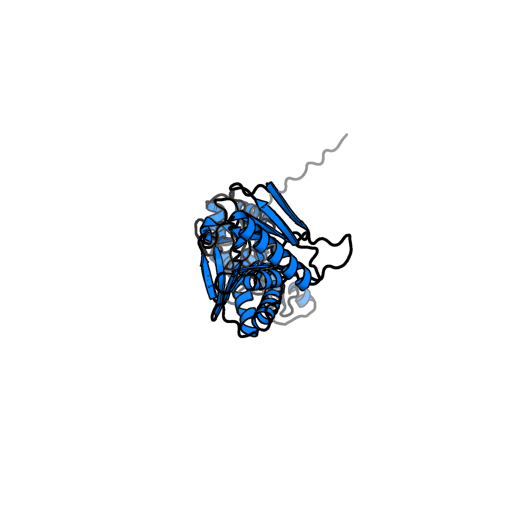00 96.00 329 ASP A CA 1
ATOM 2503 C C . ASP A 1 329 ? -14.358 13.622 35.419 1.00 96.00 329 ASP A C 1
ATOM 2505 O O . ASP A 1 329 ? -14.093 12.796 34.542 1.00 96.00 329 ASP A O 1
ATOM 2509 N N . SER A 1 330 ? -14.842 14.834 35.123 1.00 92.94 330 SER A N 1
ATOM 2510 C CA . SER A 1 330 ? -15.102 15.299 33.749 1.00 92.94 330 SER A CA 1
ATOM 2511 C C . SER A 1 330 ? -13.841 15.437 32.891 1.00 92.94 330 SER A C 1
ATOM 2513 O O . SER A 1 330 ? -13.943 15.529 31.674 1.00 92.94 330 SER A O 1
ATOM 2515 N N . ASP A 1 331 ? -12.655 15.465 33.505 1.00 92.50 331 ASP A N 1
ATOM 2516 C CA . ASP A 1 331 ? -11.381 15.464 32.781 1.00 92.50 331 ASP A CA 1
ATOM 2517 C C . ASP A 1 331 ? -10.885 14.024 32.524 1.00 92.50 331 ASP A C 1
ATOM 2519 O O . ASP A 1 331 ? -9.820 13.814 31.940 1.00 92.50 331 ASP A O 1
ATOM 2523 N N . GLY A 1 332 ? -11.645 13.016 32.969 1.00 91.69 332 GLY A N 1
ATOM 2524 C CA . GLY A 1 332 ? -11.288 11.603 32.896 1.00 91.69 332 GLY A CA 1
ATOM 2525 C C . GLY A 1 332 ? -10.279 11.169 33.960 1.00 91.69 332 GLY A C 1
ATOM 2526 O O . GLY A 1 332 ? -9.747 10.061 33.867 1.00 91.69 332 GLY A O 1
ATOM 2527 N N . THR A 1 333 ? -9.998 12.004 34.966 1.00 95.38 333 THR A N 1
ATOM 2528 C CA . THR A 1 333 ? -9.042 11.681 36.031 1.00 95.38 333 THR A CA 1
ATOM 2529 C C . THR A 1 333 ? -9.692 10.736 37.042 1.00 95.38 333 THR A C 1
ATOM 2531 O O . THR A 1 333 ? -10.759 11.064 37.566 1.00 95.38 333 THR A O 1
ATOM 2534 N N . PRO A 1 334 ? -9.073 9.585 37.367 1.00 96.38 334 PRO A N 1
ATOM 2535 C CA . PRO A 1 334 ? -9.576 8.701 38.412 1.00 96.38 334 PRO A CA 1
ATOM 2536 C C . PRO A 1 334 ? -9.608 9.403 39.776 1.00 96.38 334 PRO A C 1
ATOM 2538 O O . PRO A 1 334 ? -8.596 9.914 40.256 1.00 96.38 334 PRO A O 1
ATOM 2541 N N . VAL A 1 335 ? -10.778 9.402 40.407 1.00 97.19 335 VAL A N 1
ATOM 2542 C CA . VAL A 1 335 ? -11.038 9.943 41.748 1.00 97.19 335 VAL A CA 1
ATOM 2543 C C . VAL A 1 335 ? -11.055 8.823 42.790 1.00 97.19 335 VAL A C 1
ATOM 2545 O O . VAL A 1 335 ? -10.595 9.013 43.915 1.00 97.19 335 VAL A O 1
ATOM 2548 N N . GLU A 1 336 ? -11.584 7.656 42.424 1.00 97.31 336 GLU A N 1
ATOM 2549 C CA . GLU A 1 336 ? -11.766 6.507 43.313 1.00 97.31 336 GLU A CA 1
ATOM 2550 C C . GLU A 1 336 ? -11.722 5.213 42.498 1.00 97.31 336 GLU A C 1
ATOM 2552 O O . GLU A 1 336 ? -12.419 5.103 41.497 1.00 97.31 336 GLU A O 1
ATOM 2557 N N . GLU A 1 337 ? -10.954 4.222 42.941 1.00 97.12 337 GLU A N 1
ATOM 2558 C CA . GLU A 1 337 ? -11.082 2.838 42.475 1.00 97.12 337 GLU A CA 1
ATOM 2559 C C . GLU A 1 337 ? -12.019 2.097 43.423 1.00 97.12 337 GLU A C 1
ATOM 2561 O O . GLU A 1 337 ? -11.789 2.086 44.634 1.00 97.12 337 GLU A O 1
ATOM 2566 N N . PHE A 1 338 ? -13.086 1.509 42.890 1.00 97.06 338 PHE A N 1
ATOM 2567 C CA . PHE A 1 338 ? -14.089 0.816 43.707 1.00 97.06 338 PHE A CA 1
ATOM 2568 C C . PHE A 1 338 ? -14.260 -0.658 43.329 1.00 97.06 338 PHE A C 1
ATOM 2570 O O . PHE A 1 338 ? -14.986 -1.382 44.013 1.00 97.06 338 PHE A O 1
ATOM 2577 N N . TYR A 1 339 ? -13.586 -1.109 42.271 1.00 97.38 339 TYR A N 1
ATOM 2578 C CA . TYR A 1 339 ? -13.509 -2.510 41.888 1.00 97.38 339 TYR A CA 1
ATOM 2579 C C . TYR A 1 339 ? -12.108 -2.832 41.371 1.00 97.38 339 TYR A C 1
ATOM 2581 O O . TYR A 1 339 ? -11.599 -2.111 40.516 1.00 97.38 339 TYR A O 1
ATOM 2589 N N . ASP A 1 340 ? -11.540 -3.923 41.875 1.00 96.38 340 ASP A N 1
ATOM 2590 C CA . ASP A 1 340 ? -10.288 -4.524 41.423 1.00 96.38 340 ASP A CA 1
ATOM 2591 C C . ASP A 1 340 ? -10.498 -6.044 41.391 1.00 96.38 340 ASP A C 1
ATOM 2593 O O . ASP A 1 340 ? -10.660 -6.690 42.432 1.00 96.38 340 ASP A O 1
ATOM 2597 N N . GLY A 1 341 ? -10.602 -6.580 40.178 1.00 92.12 341 GLY A N 1
ATOM 2598 C CA . GLY A 1 341 ? -10.796 -7.993 39.879 1.00 92.12 341 GLY A CA 1
ATOM 2599 C C . GLY A 1 341 ? -9.488 -8.756 39.683 1.00 92.12 341 GLY A C 1
ATOM 2600 O O . GLY A 1 341 ? -9.528 -9.939 39.337 1.00 92.12 341 GLY A O 1
ATOM 2601 N N . THR A 1 342 ? -8.328 -8.116 39.878 1.00 85.62 342 THR A N 1
ATOM 2602 C CA . THR A 1 342 ? -7.044 -8.795 39.696 1.00 85.62 342 THR A CA 1
ATOM 2603 C C . THR A 1 342 ? -6.906 -9.958 40.664 1.00 85.62 342 THR A C 1
ATOM 2605 O O . THR A 1 342 ? -7.113 -9.855 41.874 1.00 85.62 342 THR A O 1
ATOM 2608 N N . ALA A 1 343 ? -6.527 -11.111 40.126 1.00 73.62 343 ALA A N 1
ATOM 2609 C CA . ALA A 1 343 ? -6.079 -12.215 40.949 1.00 73.62 343 ALA A CA 1
ATOM 2610 C C . ALA A 1 343 ? -4.555 -12.127 41.070 1.00 73.62 343 ALA A C 1
ATOM 2612 O O . ALA A 1 343 ? -3.883 -12.025 40.049 1.00 73.62 343 ALA A O 1
ATOM 2613 N N . ASP A 1 344 ? -4.016 -12.189 42.296 1.00 79.62 344 ASP A N 1
ATOM 2614 C CA . ASP A 1 344 ? -2.584 -12.108 42.659 1.00 79.62 344 ASP A CA 1
ATOM 2615 C C . ASP A 1 344 ? -1.687 -13.160 41.942 1.00 79.62 344 ASP A C 1
ATOM 2617 O O . ASP A 1 344 ? -1.114 -14.064 42.556 1.00 79.62 344 ASP A O 1
ATOM 2621 N N . GLY A 1 345 ? -1.570 -13.079 40.615 1.00 75.00 345 GLY A N 1
ATOM 2622 C CA . GLY A 1 345 ? -0.901 -14.041 39.741 1.00 75.00 345 GLY A CA 1
ATOM 2623 C C . GLY A 1 345 ? -1.686 -15.323 39.421 1.00 75.00 345 GLY A C 1
ATOM 2624 O O . GLY A 1 345 ? -1.096 -16.239 38.845 1.00 75.00 345 GLY A O 1
ATOM 2625 N N . ALA A 1 346 ? -2.970 -15.433 39.784 1.00 85.81 346 ALA A N 1
ATOM 2626 C CA . ALA A 1 346 ? -3.806 -16.577 39.394 1.00 85.81 346 ALA A CA 1
ATOM 2627 C C . ALA A 1 346 ? -4.613 -16.274 38.115 1.00 85.81 346 ALA A C 1
ATOM 2629 O O . ALA A 1 346 ? -4.910 -15.112 37.857 1.00 85.81 346 ALA A O 1
ATOM 2630 N N . PRO A 1 347 ? -4.983 -17.289 37.310 1.00 89.75 347 PRO A N 1
ATOM 2631 C CA . PRO A 1 347 ? -5.877 -17.079 36.173 1.00 89.75 347 PRO A CA 1
ATOM 2632 C C . PRO A 1 347 ? -7.229 -16.517 36.630 1.00 89.75 347 PRO A C 1
ATOM 2634 O O . PRO A 1 347 ? -7.818 -17.046 37.578 1.00 89.75 347 PRO A O 1
ATOM 2637 N N . VAL A 1 348 ? -7.718 -15.482 35.947 1.00 93.81 348 VAL A N 1
ATOM 2638 C CA . VAL A 1 348 ? -9.037 -14.888 36.192 1.00 93.81 348 VAL A CA 1
ATOM 2639 C C . VAL A 1 348 ? -10.063 -15.553 35.274 1.00 93.81 348 VAL A C 1
ATOM 2641 O O . VAL A 1 348 ? -9.839 -15.711 34.078 1.00 93.81 348 VAL A O 1
ATOM 2644 N N . ASP A 1 349 ? -11.202 -15.967 35.830 1.00 95.94 349 ASP A N 1
ATOM 2645 C CA . ASP A 1 349 ? -12.343 -16.418 35.028 1.00 95.94 349 ASP A CA 1
ATOM 2646 C C . ASP A 1 349 ? -13.094 -15.185 34.515 1.00 95.94 349 ASP A C 1
ATOM 2648 O O . ASP A 1 349 ? -13.810 -14.529 35.274 1.00 95.94 349 ASP A O 1
ATOM 2652 N N . CYS A 1 350 ? -12.899 -14.854 33.236 1.00 95.62 350 CYS A N 1
ATOM 2653 C CA . CYS A 1 350 ? -13.402 -13.613 32.648 1.00 95.62 350 CYS A CA 1
ATOM 2654 C C . CYS A 1 350 ? -14.918 -13.436 32.811 1.00 95.62 350 CYS A C 1
ATOM 2656 O O . CYS A 1 350 ? -15.377 -12.342 33.128 1.00 95.62 350 CYS A O 1
ATOM 2658 N N . ALA A 1 351 ? -15.715 -14.499 32.660 1.00 96.50 351 ALA A N 1
ATOM 2659 C CA . ALA A 1 351 ? -17.168 -14.413 32.806 1.00 96.50 351 ALA A CA 1
ATOM 2660 C C . ALA A 1 351 ? -17.581 -14.102 34.256 1.00 96.50 351 ALA A C 1
ATOM 2662 O O . ALA A 1 351 ? -18.442 -13.253 34.499 1.00 96.50 351 ALA A O 1
ATOM 2663 N N . THR A 1 352 ? -16.948 -14.763 35.227 1.00 96.75 352 THR A N 1
ATOM 2664 C CA . THR A 1 352 ? -17.201 -14.539 36.655 1.00 96.75 352 THR A CA 1
ATOM 2665 C C . THR A 1 352 ? -16.783 -13.136 37.080 1.00 96.75 352 THR A C 1
ATOM 2667 O O . THR A 1 352 ? -17.544 -12.455 37.770 1.00 96.75 352 THR A O 1
ATOM 2670 N N . ASP A 1 353 ? -15.601 -12.694 36.652 1.00 97.25 353 ASP A N 1
ATOM 2671 C CA . ASP A 1 353 ? -15.080 -11.364 36.959 1.00 97.25 353 ASP A CA 1
ATOM 2672 C C . ASP A 1 353 ? -15.920 -10.261 36.294 1.00 97.25 353 ASP A C 1
ATOM 2674 O O . ASP A 1 353 ? -16.310 -9.297 36.946 1.00 97.25 353 ASP A O 1
ATOM 2678 N N . SER A 1 354 ? -16.335 -10.452 35.037 1.00 97.50 354 SER A N 1
ATOM 2679 C CA . SER A 1 354 ? -17.261 -9.555 34.327 1.00 97.50 354 SER A CA 1
ATOM 2680 C C . SER A 1 354 ? -18.589 -9.374 35.069 1.00 97.50 354 SER A C 1
ATOM 2682 O O . SER A 1 354 ? -19.068 -8.252 35.239 1.00 97.50 354 SER A O 1
ATOM 2684 N N . ALA A 1 355 ? -19.180 -10.465 35.569 1.00 97.75 355 ALA A N 1
ATOM 2685 C CA . ALA A 1 355 ? -20.417 -10.415 36.349 1.00 97.75 355 ALA A CA 1
ATOM 2686 C C . ALA A 1 355 ? -20.241 -9.713 37.709 1.00 97.75 355 ALA A C 1
ATOM 2688 O O . ALA A 1 355 ? -21.168 -9.053 38.196 1.00 97.75 355 ALA A O 1
ATOM 2689 N N . ALA A 1 356 ? -19.072 -9.859 38.337 1.00 97.75 356 ALA A N 1
ATOM 2690 C CA . ALA A 1 356 ? -18.743 -9.191 39.591 1.00 97.75 356 ALA A CA 1
ATOM 2691 C C . ALA A 1 356 ? -18.505 -7.684 39.385 1.00 97.75 356 ALA A C 1
ATOM 2693 O O .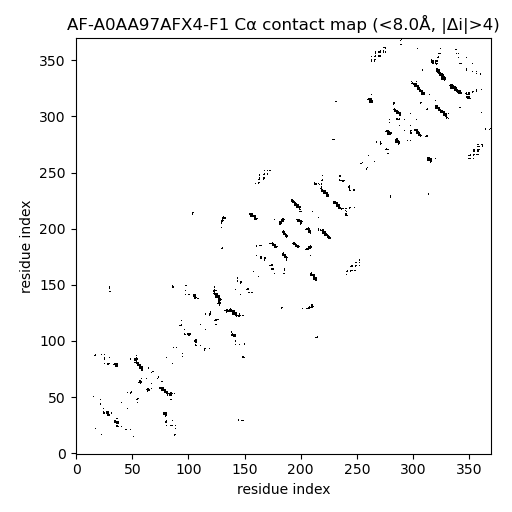 ALA A 1 356 ? -19.105 -6.882 40.108 1.00 97.75 356 ALA A O 1
ATOM 2694 N N . ALA A 1 357 ? -17.745 -7.304 38.356 1.00 97.81 357 ALA A N 1
ATOM 2695 C CA . ALA A 1 357 ? -17.530 -5.917 37.955 1.00 97.81 357 ALA A CA 1
ATOM 2696 C C . ALA A 1 357 ? -18.862 -5.221 37.638 1.00 97.81 357 ALA A C 1
ATOM 2698 O O . ALA A 1 357 ? -19.184 -4.193 38.237 1.00 97.81 357 ALA A O 1
ATOM 2699 N N . ALA A 1 358 ? -19.694 -5.822 36.777 1.00 98.06 358 ALA A N 1
ATOM 2700 C CA . ALA A 1 358 ? -21.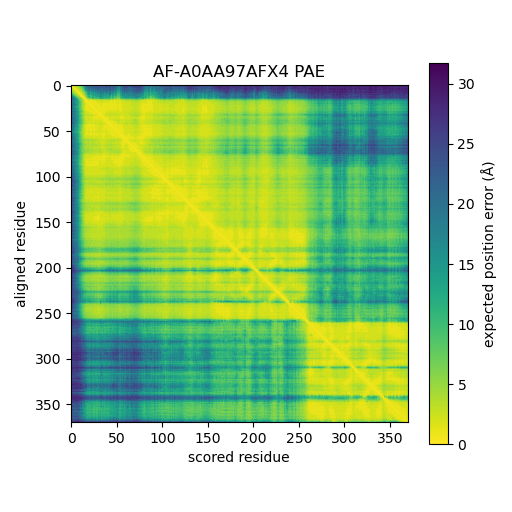002 -5.280 36.400 1.00 98.06 358 ALA A CA 1
ATOM 2701 C C . ALA A 1 358 ? -21.905 -5.010 37.614 1.00 98.06 358 ALA A C 1
ATOM 2703 O O . ALA A 1 358 ? -22.561 -3.969 37.693 1.00 98.06 358 ALA A O 1
ATOM 2704 N N . ARG A 1 359 ? -21.898 -5.914 38.601 1.00 98.19 359 ARG A N 1
ATOM 2705 C CA . ARG A 1 359 ? -22.637 -5.731 39.854 1.00 98.19 359 ARG A CA 1
ATOM 2706 C C . ARG A 1 359 ? -22.091 -4.576 40.686 1.00 98.19 359 ARG A C 1
ATOM 2708 O O . ARG A 1 359 ? -22.879 -3.758 41.148 1.00 98.19 359 ARG A O 1
ATOM 2715 N N . ALA A 1 360 ? -20.771 -4.489 40.853 1.00 97.94 360 ALA A N 1
ATOM 2716 C CA . ALA A 1 360 ? -20.142 -3.402 41.600 1.00 97.94 360 ALA A CA 1
ATOM 2717 C C . ALA A 1 360 ? -20.463 -2.029 40.983 1.00 97.94 360 ALA A C 1
ATOM 2719 O O . ALA A 1 360 ? -20.748 -1.069 41.699 1.00 97.94 360 ALA A O 1
ATOM 2720 N N . ILE A 1 361 ? -20.489 -1.948 39.652 1.00 98.00 361 ILE A N 1
ATOM 2721 C CA . ILE A 1 361 ? -20.859 -0.739 38.905 1.00 98.00 361 ILE A CA 1
ATOM 2722 C C . ILE A 1 361 ? -22.335 -0.392 39.120 1.00 98.00 361 ILE A C 1
ATOM 2724 O O . ILE A 1 361 ? -22.652 0.754 39.442 1.00 98.00 361 ILE A O 1
ATOM 2728 N N . ALA A 1 362 ? -23.240 -1.369 39.006 1.00 97.56 362 ALA A N 1
ATOM 2729 C CA . ALA A 1 362 ? -24.665 -1.159 39.261 1.00 97.56 362 ALA A CA 1
ATOM 2730 C C . ALA A 1 362 ? -24.927 -0.669 40.699 1.00 97.56 362 ALA A C 1
ATOM 2732 O O . ALA A 1 362 ? -25.677 0.291 40.901 1.00 97.56 362 ALA A O 1
ATOM 2733 N N . ASP A 1 363 ? -24.255 -1.264 41.690 1.00 97.25 363 ASP A N 1
ATOM 2734 C CA . ASP A 1 363 ? -24.332 -0.847 43.093 1.00 97.25 363 ASP A CA 1
ATOM 2735 C C . ASP A 1 363 ? -23.808 0.588 43.280 1.00 97.25 363 ASP A C 1
ATOM 2737 O O . ASP A 1 363 ? -24.416 1.389 43.998 1.00 97.25 363 ASP A O 1
ATOM 2741 N N . ARG A 1 364 ? -22.721 0.960 42.588 1.00 97.12 364 ARG A N 1
ATOM 2742 C CA . ARG A 1 364 ? -22.155 2.317 42.635 1.00 97.12 364 ARG A CA 1
ATOM 2743 C C . ARG A 1 364 ? -23.093 3.363 42.033 1.00 97.12 364 ARG A C 1
ATOM 2745 O O . ARG A 1 364 ? -23.220 4.457 42.597 1.00 97.12 364 ARG A O 1
ATOM 2752 N N . ILE A 1 365 ? -23.765 3.034 40.929 1.00 96.94 365 ILE A N 1
ATOM 2753 C CA . ILE A 1 365 ? -24.785 3.888 40.301 1.00 96.94 365 ILE A CA 1
ATOM 2754 C C . ILE A 1 365 ? -25.960 4.077 41.263 1.00 96.94 365 ILE A C 1
ATOM 2756 O O . ILE A 1 365 ? -26.349 5.210 41.547 1.00 96.94 365 ILE A O 1
ATOM 2760 N N . ALA A 1 366 ? -26.475 2.987 41.839 1.00 96.25 366 ALA A N 1
ATOM 2761 C CA . ALA A 1 366 ? -27.581 3.042 42.791 1.00 96.25 366 ALA A CA 1
ATOM 2762 C C . ALA A 1 366 ? -27.244 3.884 44.035 1.00 96.25 366 ALA A C 1
ATOM 2764 O O . ALA A 1 366 ? -28.067 4.685 44.477 1.00 96.25 366 ALA A O 1
ATOM 2765 N N . ALA A 1 367 ? -26.024 3.755 44.567 1.00 95.44 367 ALA A N 1
ATOM 2766 C CA . ALA A 1 367 ? -25.557 4.535 45.712 1.00 95.44 367 ALA A CA 1
ATOM 2767 C C . ALA A 1 367 ? -25.424 6.037 45.415 1.00 95.44 367 ALA A C 1
ATOM 2769 O O . ALA A 1 367 ? -25.543 6.847 46.327 1.00 95.44 367 ALA A O 1
ATOM 2770 N N . SER A 1 368 ? -25.184 6.416 44.159 1.00 92.88 368 SER A N 1
ATOM 2771 C CA . SER A 1 368 ? -25.042 7.822 43.749 1.00 92.88 368 SER A CA 1
ATOM 2772 C C . SER A 1 368 ? -26.386 8.527 43.546 1.00 92.88 368 SER A C 1
ATOM 2774 O O . SER A 1 368 ? -26.438 9.754 43.503 1.00 92.88 368 SER A O 1
ATOM 2776 N N . ALA A 1 369 ? -27.468 7.756 43.410 1.00 88.56 369 ALA A N 1
ATOM 2777 C CA . ALA A 1 369 ? -28.826 8.266 43.251 1.00 88.56 369 ALA A CA 1
ATOM 2778 C C . ALA A 1 369 ? -29.569 8.482 44.587 1.00 88.56 369 ALA A C 1
ATOM 2780 O O . ALA A 1 369 ? -30.646 9.085 44.585 1.00 88.56 369 ALA A O 1
ATOM 2781 N N . ALA A 1 370 ? -29.029 7.962 45.694 1.00 81.25 370 ALA A N 1
ATOM 2782 C CA . ALA A 1 370 ? -29.587 8.052 47.046 1.00 81.25 370 ALA A CA 1
ATOM 2783 C C . ALA A 1 370 ? -29.018 9.253 47.811 1.00 81.25 370 ALA A C 1
ATOM 2785 O O . ALA A 1 370 ? -29.809 9.897 48.543 1.00 81.25 370 ALA A O 1
#